Protein AF-J9F8S6-F1 (afdb_monomer_lite)

Structure (mmCIF, N/CA/C/O backbone):
data_AF-J9F8S6-F1
#
_entry.id   AF-J9F8S6-F1
#
loop_
_atom_site.group_PDB
_atom_site.id
_atom_site.type_symbol
_atom_site.label_atom_id
_atom_site.label_alt_id
_atom_site.label_comp_id
_atom_site.label_asym_id
_atom_site.label_entity_id
_atom_site.label_seq_id
_atom_site.pdbx_PDB_ins_code
_atom_site.Cartn_x
_atom_site.Cartn_y
_atom_site.Cartn_z
_atom_site.occupancy
_atom_site.B_iso_or_equiv
_atom_site.auth_seq_id
_atom_site.auth_comp_id
_atom_site.auth_asym_id
_atom_site.auth_atom_id
_atom_site.pdbx_PDB_model_num
ATOM 1 N N . ILE A 1 1 ? -21.406 53.174 32.590 1.00 37.62 1 ILE A N 1
ATOM 2 C CA . ILE A 1 1 ? -22.124 52.766 33.814 1.00 37.62 1 ILE A CA 1
ATOM 3 C C . ILE A 1 1 ? -22.830 51.485 33.437 1.00 37.62 1 ILE A C 1
ATOM 5 O O . ILE A 1 1 ? -23.477 51.483 32.396 1.00 37.62 1 ILE A O 1
ATOM 9 N N . ASP A 1 2 ? -22.563 50.457 34.234 1.00 28.50 2 ASP A N 1
ATOM 10 C CA . ASP A 1 2 ? -22.935 49.042 34.112 1.00 28.50 2 ASP A CA 1
ATOM 11 C C . ASP A 1 2 ? -21.966 48.173 33.289 1.00 28.50 2 ASP A C 1
ATOM 13 O O . ASP A 1 2 ? -22.187 47.839 32.127 1.00 28.50 2 ASP A O 1
ATOM 17 N N . GLU A 1 3 ? -20.855 47.840 33.959 1.00 28.31 3 GLU A N 1
ATOM 18 C CA . GLU A 1 3 ? -20.132 46.570 33.839 1.00 28.31 3 GLU A CA 1
ATOM 19 C C . GLU A 1 3 ? -20.807 45.555 34.773 1.00 28.31 3 GLU A C 1
ATOM 21 O O . GLU A 1 3 ? -20.915 45.836 35.965 1.00 28.31 3 GLU A O 1
ATOM 26 N N . ASP A 1 4 ? -21.218 44.392 34.265 1.00 29.02 4 ASP A N 1
ATOM 27 C CA . ASP A 1 4 ? -21.188 43.148 35.044 1.00 29.02 4 ASP A CA 1
ATOM 28 C C . ASP A 1 4 ? -21.343 41.918 34.133 1.00 29.02 4 ASP A C 1
ATOM 30 O O . ASP A 1 4 ? -22.120 41.951 33.176 1.00 29.02 4 ASP A O 1
ATOM 34 N N . SER A 1 5 ? -20.663 40.823 34.496 1.00 28.69 5 SER A N 1
ATOM 35 C CA . SER A 1 5 ? -20.738 39.439 33.961 1.00 28.69 5 SER A CA 1
ATOM 36 C C . SER A 1 5 ? -19.496 38.911 33.225 1.00 28.69 5 SER A C 1
ATOM 38 O O . SER A 1 5 ? -19.524 38.617 32.031 1.00 28.69 5 SER A O 1
ATOM 40 N N . THR A 1 6 ? -18.433 38.647 33.988 1.00 30.97 6 THR A N 1
ATOM 41 C CA . THR A 1 6 ? -17.438 37.602 33.683 1.00 30.97 6 THR A CA 1
ATOM 42 C C . THR A 1 6 ? -17.112 36.832 34.961 1.00 30.97 6 THR A C 1
ATOM 44 O O . THR A 1 6 ? -16.291 37.284 35.753 1.00 30.97 6 THR A O 1
ATOM 47 N N . ALA A 1 7 ? -17.756 35.682 35.173 1.00 27.70 7 ALA A N 1
ATOM 48 C CA . ALA A 1 7 ? -17.343 34.681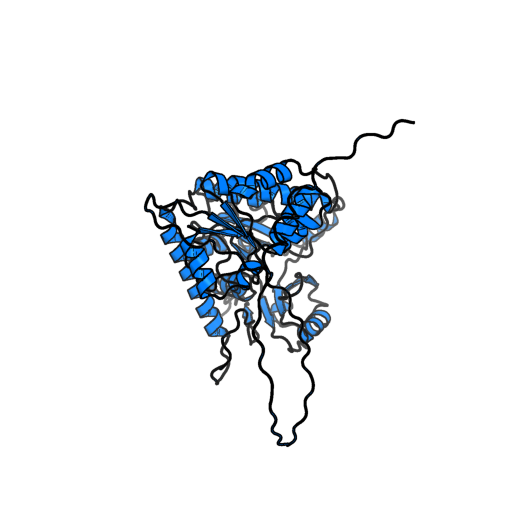 36.159 1.00 27.70 7 ALA A CA 1
ATOM 49 C C . ALA A 1 7 ? -18.028 33.334 35.874 1.00 27.70 7 ALA A C 1
ATOM 51 O O . ALA A 1 7 ? -19.234 33.212 36.066 1.00 27.70 7 ALA A O 1
ATOM 52 N N . ALA A 1 8 ? -17.258 32.353 35.399 1.00 27.62 8 ALA A N 1
ATOM 53 C CA . ALA A 1 8 ? -17.361 30.923 35.716 1.00 27.62 8 ALA A CA 1
ATOM 54 C C . ALA A 1 8 ? -16.369 30.152 34.827 1.00 27.62 8 ALA A C 1
ATOM 56 O O . ALA A 1 8 ? -16.218 30.480 33.653 1.00 27.62 8 ALA A O 1
ATOM 57 N N . ILE A 1 9 ? -15.780 29.086 35.376 1.00 30.66 9 ILE A N 1
ATOM 58 C CA . ILE A 1 9 ? -14.801 28.155 34.778 1.00 30.66 9 ILE A CA 1
ATOM 59 C C . ILE A 1 9 ? -13.327 28.546 35.026 1.00 30.66 9 ILE A C 1
ATOM 61 O O . ILE A 1 9 ? -12.519 28.674 34.110 1.00 30.66 9 ILE A O 1
ATOM 65 N N . THR A 1 10 ? -12.969 28.682 36.308 1.00 32.03 10 THR A N 1
ATOM 66 C CA . THR A 1 10 ? -11.581 28.557 36.799 1.00 32.03 10 THR A CA 1
ATOM 67 C C . THR A 1 10 ? -11.569 28.026 38.240 1.00 32.03 10 THR A C 1
ATOM 69 O O . THR A 1 10 ? -10.994 28.621 39.141 1.00 32.03 10 THR A O 1
ATOM 72 N N . GLU A 1 11 ? -12.226 26.896 38.481 1.00 30.34 11 GLU A N 1
ATOM 73 C CA . GLU A 1 11 ? -12.053 26.089 39.696 1.00 30.34 11 GLU A CA 1
ATOM 74 C C . GLU A 1 11 ? -11.793 24.663 39.216 1.00 30.34 11 GLU A C 1
ATOM 76 O O . GLU A 1 11 ? -12.668 24.096 38.579 1.00 30.34 11 GLU A O 1
ATOM 81 N N . ASP A 1 12 ? -10.543 24.202 39.372 1.00 29.56 12 ASP A N 1
ATOM 82 C CA . ASP A 1 12 ? -10.094 22.786 39.397 1.00 29.56 12 ASP A CA 1
ATOM 83 C C . ASP A 1 12 ? -8.562 22.633 39.205 1.00 29.56 12 ASP A C 1
ATOM 85 O O . ASP A 1 12 ? -8.045 21.522 39.107 1.00 29.56 12 ASP A O 1
ATOM 89 N N . LEU A 1 13 ? -7.777 23.723 39.208 1.00 33.34 13 LEU A N 1
ATOM 90 C CA . LEU A 1 13 ? -6.303 23.664 39.090 1.00 33.34 13 LEU A CA 1
ATOM 91 C C . LEU A 1 13 ? -5.517 24.046 40.361 1.00 33.34 13 LEU A C 1
ATOM 93 O O . LEU A 1 13 ? -4.304 24.234 40.288 1.00 33.34 13 LEU A O 1
ATOM 97 N N . SER A 1 14 ? -6.151 24.134 41.535 1.00 30.91 14 SER A N 1
ATOM 98 C CA . SER A 1 14 ? -5.468 24.528 42.785 1.00 30.91 14 SER A CA 1
ATOM 99 C C . SER A 1 14 ? -5.178 23.398 43.781 1.00 30.91 14 SER A C 1
ATOM 101 O O . SER A 1 14 ? -4.380 23.609 44.692 1.00 30.91 14 SER A O 1
ATOM 103 N N . ASP A 1 15 ? -5.721 22.192 43.596 1.00 29.08 15 ASP A N 1
ATOM 104 C CA . ASP A 1 15 ? -5.675 21.142 44.635 1.00 29.08 15 ASP A CA 1
ATOM 105 C C . ASP A 1 15 ? -4.478 20.173 44.563 1.00 29.08 15 ASP A C 1
ATOM 107 O O . ASP A 1 15 ? -4.434 19.181 45.287 1.00 29.08 15 ASP A O 1
ATOM 111 N N . PHE A 1 16 ? -3.447 20.471 43.765 1.00 30.66 16 PHE A N 1
ATOM 112 C CA . PHE A 1 16 ? -2.218 19.655 43.712 1.00 30.66 16 PHE A CA 1
ATOM 113 C C . PHE A 1 16 ? -0.967 20.304 44.332 1.00 30.66 16 PHE A C 1
ATOM 115 O O . PHE A 1 16 ? 0.078 19.658 44.399 1.00 30.66 16 PHE A O 1
ATOM 122 N N . SER A 1 17 ? -1.050 21.540 44.840 1.00 29.20 17 SER A N 1
ATOM 123 C CA . SER A 1 17 ? 0.124 22.282 45.353 1.00 29.20 17 SER A CA 1
ATOM 124 C C . SER A 1 17 ? 0.341 22.223 46.872 1.00 29.20 17 SER A C 1
ATOM 126 O O . SER A 1 17 ? 1.221 22.903 47.397 1.00 29.20 17 SER A O 1
ATOM 128 N N . THR A 1 18 ? -0.396 21.394 47.607 1.00 29.25 18 THR A N 1
ATOM 129 C CA . THR A 1 18 ? -0.312 21.312 49.079 1.00 29.25 18 THR A CA 1
ATOM 130 C C . THR A 1 18 ? -0.112 19.881 49.563 1.00 29.25 18 THR A C 1
ATOM 132 O O . THR A 1 18 ? -0.896 19.353 50.343 1.00 29.25 18 THR A O 1
ATOM 135 N N . ALA A 1 19 ? 0.971 19.231 49.133 1.00 28.45 19 ALA A N 1
ATOM 136 C CA . ALA A 1 19 ? 1.341 17.934 49.701 1.00 28.45 19 ALA A CA 1
ATOM 137 C C . ALA A 1 19 ? 2.849 17.653 49.737 1.00 28.45 19 ALA A C 1
ATOM 139 O O . ALA A 1 19 ? 3.233 16.506 49.578 1.00 28.45 19 ALA A O 1
ATOM 140 N N . LEU A 1 20 ? 3.719 18.643 49.971 1.00 28.42 20 LEU A N 1
ATOM 141 C CA . LEU A 1 20 ? 5.119 18.371 50.337 1.00 28.42 20 LEU A CA 1
ATOM 142 C C . LEU A 1 20 ? 5.663 19.444 51.291 1.00 28.42 20 LEU A C 1
ATOM 144 O O . LEU A 1 20 ? 6.330 20.385 50.870 1.00 28.42 20 LEU A O 1
ATOM 148 N N . VAL A 1 21 ? 5.397 19.284 52.592 1.00 27.16 21 VAL A N 1
ATOM 149 C CA . VAL A 1 21 ? 6.143 19.965 53.664 1.00 27.16 21 VAL A CA 1
ATOM 150 C C . VAL A 1 21 ? 6.493 18.974 54.789 1.00 27.16 21 VAL A C 1
ATOM 152 O O . VAL A 1 21 ? 5.618 18.546 55.536 1.00 27.16 21 VAL A O 1
ATOM 155 N N . SER A 1 22 ? 7.812 18.741 54.912 1.00 25.42 22 SER A N 1
ATOM 156 C CA . SER A 1 22 ? 8.636 18.478 56.121 1.00 25.42 22 SER A CA 1
ATOM 157 C C . SER A 1 22 ? 8.647 17.107 56.835 1.00 25.42 22 SER A C 1
ATOM 159 O O . SER A 1 22 ? 7.682 16.357 56.712 1.00 25.42 22 SER A O 1
ATOM 161 N N . PRO A 1 23 ? 9.665 16.808 57.698 1.00 36.88 23 PRO A N 1
ATOM 162 C CA . PRO A 1 23 ? 10.943 17.519 57.960 1.00 36.88 23 PRO A CA 1
ATOM 163 C C . PRO A 1 23 ? 12.226 16.640 58.057 1.00 36.88 23 PRO A C 1
ATOM 165 O O . PRO A 1 23 ? 12.183 15.494 58.483 1.00 36.88 23 PRO A O 1
ATOM 168 N N . GLY A 1 24 ? 13.382 17.275 57.808 1.00 22.91 24 GLY A N 1
ATOM 169 C CA . GLY A 1 24 ? 14.534 17.345 58.733 1.00 22.91 24 GLY A CA 1
ATOM 170 C C . GLY A 1 24 ? 15.418 16.114 59.006 1.00 22.91 24 GLY A C 1
ATOM 171 O O . GLY A 1 24 ? 14.985 15.143 59.613 1.00 22.91 24 GLY A O 1
ATOM 172 N N . GLY A 1 25 ? 16.717 16.259 58.720 1.00 25.36 25 GLY A N 1
ATOM 173 C CA . GLY A 1 25 ? 17.793 15.436 59.285 1.00 25.36 25 GLY A CA 1
ATOM 174 C C . GLY A 1 25 ? 19.158 15.816 58.709 1.00 25.36 25 GLY A C 1
ATOM 175 O O . GLY A 1 25 ? 19.472 15.423 57.592 1.00 25.36 25 GLY A O 1
ATOM 176 N N . ALA A 1 26 ? 19.911 16.633 59.446 1.00 27.73 26 ALA A N 1
ATOM 177 C CA . ALA A 1 26 ? 21.283 17.044 59.151 1.00 27.73 26 ALA A CA 1
ATOM 178 C C . ALA A 1 26 ? 22.289 15.928 59.484 1.00 27.73 26 ALA A C 1
ATOM 180 O O . ALA A 1 26 ? 21.991 15.118 60.354 1.00 27.73 26 ALA A O 1
ATOM 181 N N . ASP A 1 27 ? 23.442 15.917 58.809 1.00 28.95 27 ASP A N 1
ATOM 182 C CA . ASP A 1 27 ? 24.774 15.739 59.414 1.00 28.95 27 ASP A CA 1
ATOM 183 C C . ASP A 1 27 ? 25.877 15.986 58.362 1.00 28.95 27 ASP A C 1
ATOM 185 O O . ASP A 1 27 ? 25.710 15.729 57.168 1.00 28.95 27 ASP A O 1
ATOM 189 N N . GLU A 1 28 ? 26.966 16.585 58.842 1.00 30.84 28 GLU A N 1
ATOM 190 C CA . GLU A 1 28 ? 28.057 17.255 58.127 1.00 30.84 28 GLU A CA 1
ATOM 191 C C . GLU A 1 28 ? 29.357 16.406 58.027 1.00 30.84 28 GLU A C 1
ATOM 193 O O . GLU A 1 28 ? 29.540 15.481 58.815 1.00 30.84 28 GLU A O 1
ATOM 198 N N . TYR A 1 29 ? 30.282 16.845 57.143 1.00 31.23 29 TYR A N 1
ATOM 199 C CA . TYR A 1 29 ? 31.745 16.563 57.045 1.00 31.23 29 TYR A CA 1
ATOM 200 C C . TYR A 1 29 ? 32.161 15.090 56.741 1.00 31.23 29 TYR A C 1
ATOM 202 O O . TYR A 1 29 ? 31.490 14.150 57.136 1.00 31.23 29 TYR A O 1
ATOM 210 N N . ASP A 1 30 ? 33.227 14.746 56.002 1.00 30.11 30 ASP A N 1
ATOM 211 C CA . ASP A 1 30 ? 34.541 15.384 55.839 1.00 30.11 30 ASP A CA 1
ATOM 212 C C . ASP A 1 30 ? 35.327 14.851 54.598 1.00 30.11 30 ASP A C 1
ATOM 214 O O . ASP A 1 30 ? 34.926 13.889 53.941 1.00 30.11 30 ASP A O 1
ATOM 218 N N . GLU A 1 31 ? 36.455 15.505 54.308 1.00 29.59 31 GLU A N 1
ATOM 219 C CA . GLU A 1 31 ? 37.389 15.444 53.164 1.00 29.59 31 GLU A CA 1
ATOM 220 C C . GLU A 1 31 ? 38.081 14.090 52.839 1.00 29.59 31 GLU A C 1
ATOM 222 O O . GLU A 1 31 ? 38.409 13.307 53.730 1.00 29.59 31 GLU A O 1
ATOM 227 N N . ASN A 1 32 ? 38.447 13.870 51.558 1.00 28.75 32 ASN A N 1
ATOM 228 C CA . ASN A 1 32 ? 39.853 13.611 51.180 1.00 28.75 32 ASN A CA 1
ATOM 229 C C . ASN A 1 32 ? 40.129 13.609 49.661 1.00 28.75 32 ASN A C 1
ATOM 231 O O . ASN A 1 32 ? 39.405 13.017 48.860 1.00 28.75 32 ASN A O 1
ATOM 235 N N . GLU A 1 33 ? 41.242 14.253 49.305 1.00 26.45 33 GLU A N 1
ATOM 236 C CA . GLU A 1 33 ? 41.850 14.381 47.978 1.00 26.45 33 GLU A CA 1
ATOM 237 C C . GLU A 1 33 ? 42.429 13.058 47.437 1.00 26.45 33 GLU A C 1
ATOM 239 O O . GLU A 1 33 ? 43.009 12.259 48.171 1.00 26.45 33 GLU A O 1
ATOM 244 N N . SER A 1 34 ? 42.415 12.873 46.113 1.00 27.53 34 SER A N 1
ATOM 245 C CA . SER A 1 34 ? 43.666 12.763 45.337 1.00 27.53 34 SER A CA 1
ATOM 246 C C . SER A 1 34 ? 43.417 12.718 43.823 1.00 27.53 34 SER A C 1
ATOM 248 O O . SER A 1 34 ? 42.682 11.906 43.273 1.00 27.53 34 SER A O 1
ATOM 250 N N . THR A 1 35 ? 44.078 13.678 43.195 1.00 23.80 35 THR A N 1
ATOM 251 C CA . THR A 1 35 ? 44.453 13.910 41.799 1.00 23.80 35 THR A CA 1
ATOM 252 C C . THR A 1 35 ? 44.771 12.681 40.926 1.00 23.80 35 THR A C 1
ATOM 254 O O . THR A 1 35 ? 45.547 11.817 41.320 1.00 23.80 35 THR A O 1
ATOM 257 N N . ALA A 1 36 ? 44.290 12.679 39.671 1.00 27.02 36 ALA A N 1
ATOM 258 C CA . ALA A 1 36 ? 45.127 12.878 38.468 1.00 27.02 36 ALA A CA 1
ATOM 259 C C . ALA A 1 36 ? 44.344 12.676 37.145 1.00 27.02 36 ALA A C 1
ATOM 261 O O . ALA A 1 36 ? 43.866 11.586 36.852 1.00 27.02 36 ALA A O 1
ATOM 262 N N . ASP A 1 37 ? 44.280 13.766 36.374 1.00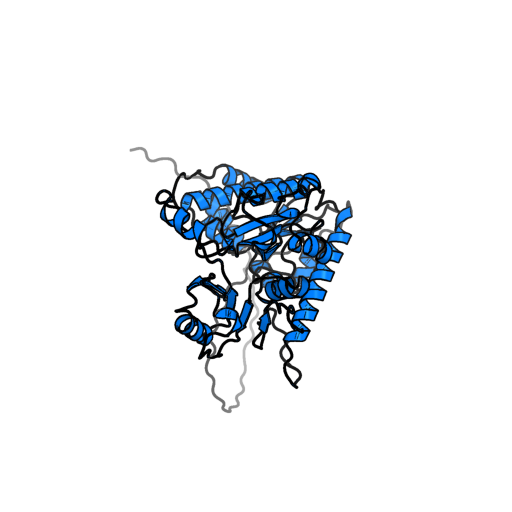 25.33 37 ASP A N 1
ATOM 263 C CA . ASP A 1 37 ? 44.303 13.921 34.909 1.00 25.33 37 ASP A CA 1
ATOM 264 C C . ASP A 1 37 ? 43.488 13.024 33.958 1.00 25.33 37 ASP A C 1
ATOM 266 O O . ASP A 1 37 ? 43.722 11.827 33.813 1.00 25.33 37 ASP A O 1
ATOM 270 N N . GLY A 1 38 ? 42.662 13.687 33.131 1.00 26.47 38 GLY A N 1
ATOM 271 C CA . GLY A 1 38 ? 42.203 13.124 31.856 1.00 26.47 38 GLY A CA 1
ATOM 272 C C . GLY A 1 38 ? 40.949 13.738 31.224 1.00 26.47 38 GLY A C 1
ATOM 273 O O . GLY A 1 38 ? 40.002 13.010 30.973 1.00 26.47 38 GLY A O 1
ATOM 274 N N . LEU A 1 39 ? 40.947 15.053 30.968 1.00 27.17 39 LEU A N 1
ATOM 275 C CA . LEU A 1 39 ? 40.179 15.774 29.927 1.00 27.17 39 LEU A CA 1
ATOM 276 C C . LEU A 1 39 ? 38.739 15.300 29.588 1.00 27.17 39 LEU A C 1
ATOM 278 O O . LEU A 1 39 ? 38.516 14.460 28.718 1.00 27.17 39 LEU A O 1
ATOM 282 N N . ALA A 1 40 ? 37.762 16.003 30.174 1.00 23.52 40 ALA A N 1
ATOM 283 C CA . ALA A 1 40 ? 36.438 16.263 29.593 1.00 23.52 40 ALA A CA 1
ATOM 284 C C . ALA A 1 40 ? 36.572 17.137 28.321 1.00 23.52 40 ALA A C 1
ATOM 286 O O . ALA A 1 40 ? 37.545 17.878 28.181 1.00 23.52 40 ALA A O 1
ATOM 287 N N . MET A 1 41 ? 35.670 17.078 27.337 1.00 27.98 41 MET A N 1
ATOM 288 C CA . MET A 1 41 ? 34.405 17.841 27.219 1.00 27.98 41 MET A CA 1
ATOM 289 C C . MET A 1 41 ? 33.807 17.471 25.836 1.00 27.98 41 MET A C 1
ATOM 291 O O . MET A 1 41 ? 34.581 17.224 24.916 1.00 27.98 41 MET A O 1
ATOM 295 N N . ASN A 1 42 ? 32.516 17.454 25.504 1.00 26.06 42 ASN A N 1
ATOM 296 C CA . ASN A 1 42 ? 31.226 17.611 26.177 1.00 26.06 42 ASN A CA 1
ATOM 297 C C . ASN A 1 42 ? 30.183 17.002 25.220 1.00 26.06 42 ASN A C 1
ATOM 299 O O . ASN A 1 42 ? 30.261 17.227 24.011 1.00 26.06 42 ASN A O 1
ATOM 303 N N . HIS A 1 43 ? 29.200 16.276 25.749 1.00 24.03 43 HIS A N 1
ATOM 304 C CA . HIS A 1 43 ? 28.021 15.829 25.007 1.00 24.03 43 HIS A CA 1
ATOM 305 C C . HIS A 1 43 ? 26.793 16.397 25.727 1.00 24.03 43 HIS A C 1
ATOM 307 O O . HIS A 1 43 ? 26.317 15.812 26.697 1.00 24.03 43 HIS A O 1
ATOM 313 N N . ASP A 1 44 ? 26.298 17.551 25.277 1.00 24.72 44 ASP A N 1
ATOM 314 C CA . ASP A 1 44 ? 25.060 18.138 25.797 1.00 24.72 44 ASP A CA 1
ATOM 315 C C . ASP A 1 44 ? 23.843 17.521 25.096 1.00 24.72 44 ASP A C 1
ATOM 317 O O . ASP A 1 44 ? 23.525 17.792 23.941 1.00 24.72 44 ASP A O 1
ATOM 321 N N . VAL A 1 45 ? 23.247 16.562 25.801 1.00 24.66 45 VAL A N 1
ATOM 322 C CA . VAL A 1 45 ? 21.871 16.595 26.324 1.00 24.66 45 VAL A CA 1
ATOM 323 C C . VAL A 1 45 ? 20.852 17.471 25.563 1.00 24.66 45 VAL A C 1
ATOM 325 O O . VAL A 1 45 ? 20.783 18.682 25.744 1.00 24.66 45 VAL A O 1
ATOM 328 N N . LEU A 1 46 ? 19.926 16.816 24.852 1.00 25.69 46 LEU A N 1
ATOM 329 C CA . LEU A 1 46 ? 18.544 17.284 24.676 1.00 25.69 46 LEU A CA 1
ATOM 330 C C . LEU A 1 46 ? 17.611 16.173 25.173 1.00 25.69 46 LEU A C 1
ATOM 332 O O . LEU A 1 46 ? 17.340 15.197 24.476 1.00 25.69 46 LEU A O 1
ATOM 336 N N . VAL A 1 47 ? 17.171 16.309 26.423 1.00 24.80 47 VAL A N 1
ATOM 337 C CA . VAL A 1 47 ? 16.144 15.470 27.049 1.00 24.80 47 VAL A CA 1
ATOM 338 C C . VAL A 1 47 ? 14.788 16.000 26.595 1.00 24.80 47 VAL A C 1
ATOM 340 O O . VAL A 1 47 ? 14.365 17.072 27.020 1.00 24.80 47 VAL A O 1
ATOM 343 N N . ALA A 1 48 ? 14.119 15.263 25.710 1.00 26.95 48 ALA A N 1
ATOM 344 C CA . ALA A 1 48 ? 12.703 15.459 25.439 1.00 26.95 48 ALA A CA 1
ATOM 345 C C . ALA A 1 48 ? 11.891 14.764 26.540 1.00 26.95 48 ALA A C 1
ATOM 347 O O . ALA A 1 48 ? 12.111 13.593 26.852 1.00 26.95 48 ALA A O 1
ATOM 348 N N . SER A 1 49 ? 10.986 15.522 27.150 1.00 25.89 49 SER A N 1
ATOM 349 C CA . SER A 1 49 ? 10.084 15.091 28.212 1.00 25.89 49 SER A CA 1
ATOM 350 C C . SER A 1 49 ? 9.221 13.908 27.771 1.00 25.89 49 SER A C 1
ATOM 352 O O . SER A 1 49 ? 8.461 13.999 26.812 1.00 25.89 49 SER A O 1
ATOM 354 N N . PHE A 1 50 ? 9.327 12.802 28.503 1.00 26.56 50 PHE A N 1
ATOM 355 C CA . PHE A 1 50 ? 8.497 11.615 28.338 1.00 26.56 50 PHE A CA 1
ATOM 356 C C . PHE A 1 50 ? 7.149 11.821 29.037 1.00 26.56 50 PHE A C 1
ATOM 358 O O . PHE A 1 50 ? 7.086 11.839 30.266 1.00 26.56 50 PHE A O 1
ATOM 365 N N . THR A 1 51 ? 6.058 11.923 28.281 1.00 28.45 51 THR A N 1
ATOM 366 C CA . THR A 1 51 ? 4.714 11.621 28.789 1.00 28.45 51 THR A CA 1
ATOM 367 C C . THR A 1 51 ? 4.467 10.131 28.589 1.00 28.45 51 THR A C 1
ATOM 369 O O . THR A 1 51 ? 4.232 9.635 27.489 1.00 28.45 51 THR A O 1
ATOM 372 N N . SER A 1 52 ? 4.612 9.379 29.675 1.00 28.84 52 SER A N 1
ATOM 373 C CA . SER A 1 52 ? 4.325 7.953 29.714 1.00 28.84 52 SER A CA 1
ATOM 374 C C . SER A 1 52 ? 2.832 7.702 29.482 1.00 28.84 52 SER A C 1
ATOM 376 O O . SER A 1 52 ? 1.976 8.308 30.122 1.00 28.84 52 SER A O 1
ATOM 378 N N . LEU A 1 53 ? 2.518 6.761 28.586 1.00 29.16 53 LEU A N 1
ATOM 379 C CA . LEU A 1 53 ? 1.214 6.099 28.535 1.00 29.16 53 LEU A CA 1
ATOM 380 C C . LEU A 1 53 ? 0.977 5.448 29.905 1.00 29.16 53 LEU A C 1
ATOM 382 O O . LEU A 1 53 ? 1.564 4.409 30.220 1.00 29.16 53 LEU A O 1
ATOM 386 N N . SER A 1 54 ? 0.168 6.081 30.750 1.00 29.25 54 SER A N 1
ATOM 387 C CA . SER A 1 54 ? -0.172 5.567 32.071 1.00 29.25 54 SER A CA 1
ATOM 388 C C . SER A 1 54 ? -1.035 4.311 31.927 1.00 29.25 54 SER A C 1
ATOM 390 O O . SER A 1 54 ? -2.232 4.347 31.657 1.00 29.25 54 SER A O 1
ATOM 392 N N . LEU A 1 55 ? -0.391 3.159 32.112 1.00 31.81 55 LEU A N 1
ATOM 393 C CA . LEU A 1 55 ? -1.049 1.888 32.388 1.00 31.81 55 LEU A CA 1
ATOM 394 C C . LEU A 1 55 ? -1.718 1.982 33.763 1.00 31.81 55 LEU A C 1
ATOM 396 O O . LEU A 1 55 ? -1.034 1.987 34.785 1.00 31.81 55 LEU A O 1
ATOM 400 N N . THR A 1 56 ? -3.047 2.017 33.809 1.00 29.86 56 THR A N 1
ATOM 401 C CA . THR A 1 56 ? -3.785 1.806 35.059 1.00 29.86 56 THR A CA 1
ATOM 402 C C . THR A 1 56 ? -3.569 0.367 35.551 1.00 29.86 56 THR A C 1
ATOM 404 O O . THR A 1 56 ? -3.841 -0.601 34.834 1.00 29.86 56 THR A O 1
ATOM 407 N N . THR A 1 57 ? -3.038 0.225 36.766 1.00 31.73 57 THR A N 1
ATOM 408 C CA . THR A 1 57 ? -2.769 -1.030 37.495 1.00 31.73 57 THR A CA 1
ATOM 409 C C . THR A 1 57 ? -4.068 -1.714 37.986 1.00 31.73 57 THR A C 1
ATOM 411 O O . THR A 1 57 ? -5.119 -1.079 38.034 1.00 31.73 57 THR A O 1
ATOM 414 N N . PRO A 1 58 ? -4.036 -3.028 38.303 1.00 36.47 58 PRO A N 1
ATOM 415 C CA . PRO A 1 58 ? -5.167 -3.939 38.133 1.00 36.47 58 PRO A CA 1
ATOM 416 C C . PRO A 1 58 ? -6.099 -4.027 39.346 1.00 36.47 58 PRO A C 1
ATOM 418 O O . PRO A 1 58 ? -5.658 -4.187 40.482 1.00 36.47 58 PRO A O 1
ATOM 421 N N . THR A 1 59 ? -7.401 -4.068 39.081 1.00 27.92 59 THR A N 1
ATOM 422 C CA . THR A 1 59 ? -8.407 -4.610 40.002 1.00 27.92 59 THR A CA 1
ATOM 423 C C . THR A 1 59 ? -8.554 -6.114 39.728 1.00 27.92 59 THR A C 1
ATOM 425 O O . THR A 1 59 ? -8.744 -6.491 38.570 1.00 27.92 59 THR A O 1
ATOM 428 N N . PRO A 1 60 ? -8.467 -7.008 40.730 1.00 44.88 60 PRO A N 1
ATOM 429 C CA . PRO A 1 60 ? -8.720 -8.426 40.524 1.00 44.88 60 PRO A CA 1
ATOM 430 C C . PRO A 1 60 ? -10.194 -8.707 40.809 1.00 44.88 60 PRO A C 1
ATOM 432 O O . PRO A 1 60 ? -10.587 -8.649 41.965 1.00 44.88 60 PRO A O 1
ATOM 435 N N . CYS A 1 61 ? -11.006 -9.017 39.799 1.00 26.00 61 CYS A N 1
ATOM 436 C CA . CYS A 1 61 ? -12.307 -9.679 39.961 1.00 26.00 61 CYS A CA 1
ATOM 437 C C . CYS A 1 61 ? -12.765 -10.225 38.604 1.00 26.00 61 CYS A C 1
ATOM 439 O O . CYS A 1 61 ? -12.667 -9.537 37.592 1.00 26.00 61 CYS A O 1
ATOM 441 N N . GLY A 1 62 ? -13.209 -11.482 38.585 1.00 36.75 62 GLY A N 1
ATOM 442 C CA . GLY A 1 62 ? -13.635 -12.181 37.376 1.00 36.75 62 GLY A CA 1
ATOM 443 C C . GLY A 1 62 ? -14.928 -11.642 36.761 1.00 36.75 62 GLY A C 1
ATOM 444 O O . GLY A 1 62 ? -15.704 -10.951 37.414 1.00 36.75 62 GLY A O 1
ATOM 445 N N . GLY A 1 63 ? -15.165 -12.026 35.507 1.00 28.39 63 GLY A N 1
ATOM 446 C CA . GLY A 1 63 ? -16.419 -11.776 34.796 1.00 28.39 63 GLY A CA 1
ATOM 447 C C . GLY A 1 63 ? -16.190 -11.424 33.330 1.00 28.39 63 GLY A C 1
ATOM 448 O O . GLY A 1 63 ? -15.690 -10.346 33.048 1.00 28.39 63 GLY A O 1
ATOM 449 N N . ASN A 1 64 ? -16.601 -12.339 32.443 1.00 31.55 64 ASN A N 1
ATOM 450 C CA . ASN A 1 64 ? -16.652 -12.264 30.976 1.00 31.55 64 ASN A CA 1
ATOM 451 C C . ASN A 1 64 ? -15.330 -11.956 30.249 1.00 31.55 64 ASN A C 1
ATOM 453 O O . ASN A 1 64 ? -14.645 -10.981 30.533 1.00 31.55 64 ASN A O 1
ATOM 457 N N . GLU A 1 65 ? -14.984 -12.768 29.245 1.00 41.38 65 GLU A N 1
ATOM 458 C CA . GLU A 1 65 ? -14.014 -12.355 28.227 1.00 41.38 65 GLU A CA 1
ATOM 459 C C . GLU A 1 65 ? -14.529 -11.059 27.592 1.00 41.38 65 GLU A C 1
ATOM 461 O O . GLU A 1 65 ? -15.437 -11.082 26.762 1.00 41.38 65 GLU A O 1
ATOM 466 N N . ALA A 1 66 ? -14.001 -9.916 28.034 1.00 54.97 66 ALA A N 1
ATOM 467 C CA . ALA A 1 66 ? -14.260 -8.639 27.397 1.00 54.97 66 ALA A CA 1
ATOM 468 C C . ALA A 1 66 ? -13.916 -8.792 25.912 1.00 54.97 66 ALA A C 1
ATOM 470 O O . ALA A 1 66 ? -12.804 -9.203 25.563 1.00 54.97 66 ALA A O 1
ATOM 471 N N . THR A 1 67 ? -14.890 -8.532 25.043 1.00 74.00 67 THR A N 1
ATOM 472 C CA . THR A 1 67 ? -14.731 -8.647 23.596 1.00 74.00 67 THR A CA 1
ATOM 473 C C . THR A 1 67 ? -13.601 -7.724 23.160 1.00 74.00 67 THR A C 1
ATOM 475 O O . THR A 1 67 ? -13.741 -6.504 23.191 1.00 74.00 67 THR A O 1
ATOM 478 N N . LYS A 1 68 ? -12.450 -8.304 22.807 1.00 86.94 68 LYS A N 1
ATOM 479 C CA . LYS A 1 68 ? -11.266 -7.554 22.372 1.00 86.94 68 LYS A CA 1
ATOM 480 C C . LYS A 1 68 ? -11.612 -6.640 21.188 1.00 86.94 68 LYS A C 1
ATOM 482 O O . LYS A 1 68 ? -12.327 -7.056 20.278 1.00 86.94 68 LYS A O 1
ATOM 487 N N . ARG A 1 69 ? -11.060 -5.424 21.180 1.00 92.81 69 ARG A N 1
ATOM 488 C CA . ARG A 1 69 ? -11.398 -4.353 20.221 1.00 92.81 69 ARG A CA 1
ATOM 489 C C . ARG A 1 69 ? -10.683 -4.515 18.877 1.00 92.81 69 ARG A C 1
ATOM 491 O O . ARG A 1 69 ? -9.722 -5.280 18.765 1.00 92.81 69 ARG A O 1
ATOM 498 N N . ILE A 1 70 ? -11.102 -3.764 17.863 1.00 94.88 70 ILE A N 1
ATOM 499 C CA . ILE A 1 70 ? -10.343 -3.582 16.616 1.00 94.88 70 ILE A CA 1
ATOM 500 C C . ILE A 1 70 ? -9.419 -2.372 16.783 1.00 94.88 70 ILE A C 1
ATOM 502 O O . ILE A 1 70 ? -9.846 -1.344 17.298 1.00 94.88 70 ILE A O 1
ATOM 506 N N . ALA A 1 71 ? -8.175 -2.465 16.311 1.00 95.44 71 ALA A N 1
ATOM 507 C CA . ALA A 1 71 ? -7.309 -1.294 16.164 1.00 95.44 71 ALA A CA 1
ATOM 508 C C . ALA A 1 71 ? -7.160 -0.909 14.691 1.00 95.44 71 ALA A C 1
ATOM 510 O O . ALA A 1 71 ? -6.771 -1.742 13.869 1.00 95.44 71 ALA A O 1
ATOM 511 N N . PHE A 1 72 ? -7.421 0.358 14.375 1.00 96.81 72 PHE A N 1
ATOM 512 C CA . PHE A 1 72 ? -7.127 0.944 13.074 1.00 96.81 72 PHE A CA 1
ATOM 513 C C . PHE A 1 72 ? -5.804 1.710 13.122 1.00 96.81 72 PHE A C 1
ATOM 515 O O . PHE A 1 72 ? -5.681 2.722 13.813 1.00 96.81 72 PHE A O 1
ATOM 522 N N . LEU A 1 73 ? -4.808 1.207 12.396 1.00 96.31 73 LEU A N 1
ATOM 523 C CA . LEU A 1 73 ? -3.479 1.786 12.291 1.00 96.31 73 LEU A CA 1
ATOM 524 C C . LEU A 1 73 ? -3.435 2.839 11.189 1.00 96.31 73 LEU A C 1
ATOM 526 O O . LEU A 1 73 ? -3.761 2.557 10.033 1.00 96.31 73 LEU A O 1
ATOM 530 N N . PHE A 1 74 ? -2.955 4.024 11.540 1.00 96.06 74 PHE A N 1
ATOM 531 C CA . PHE A 1 74 ? -2.702 5.110 10.603 1.00 96.06 74 PHE A CA 1
ATOM 532 C C . PHE A 1 74 ? -1.293 5.680 10.784 1.00 96.06 74 PHE A C 1
ATOM 534 O O . PHE A 1 74 ? -0.628 5.407 11.784 1.00 96.06 74 PHE A O 1
ATOM 541 N N . ASP A 1 75 ? -0.839 6.466 9.812 1.00 94.31 75 ASP A N 1
ATOM 542 C CA . ASP A 1 75 ? 0.442 7.164 9.858 1.00 94.31 75 ASP A CA 1
ATOM 543 C C . ASP A 1 75 ? 0.277 8.688 9.962 1.00 94.31 75 ASP A C 1
ATOM 545 O O . ASP A 1 75 ? -0.815 9.257 9.879 1.00 94.31 75 ASP A O 1
ATOM 549 N N . SER A 1 76 ? 1.399 9.373 10.136 1.00 92.00 76 SER A N 1
ATOM 550 C CA . SER A 1 76 ? 1.470 10.828 10.257 1.00 92.00 76 SER A CA 1
ATOM 551 C C . SER A 1 76 ? 0.866 11.606 9.083 1.00 92.00 76 SER A C 1
ATOM 553 O O . SER A 1 76 ? 0.487 12.768 9.275 1.00 92.00 76 SER A O 1
ATOM 555 N N . SER A 1 77 ? 0.706 10.999 7.900 1.00 90.69 77 SER A N 1
ATOM 556 C CA . SER A 1 77 ? 0.072 11.669 6.761 1.00 90.69 77 SER A CA 1
ATOM 557 C C . SER A 1 77 ? -1.396 11.992 7.042 1.00 90.69 77 SER A C 1
ATOM 559 O O . SER A 1 77 ? -1.853 13.081 6.690 1.00 90.69 77 SER A O 1
ATOM 561 N N . LEU A 1 78 ? -2.107 11.119 7.769 1.00 92.25 78 LEU A N 1
ATOM 562 C CA . LEU A 1 78 ? -3.490 11.366 8.173 1.00 92.25 78 LEU A CA 1
ATOM 563 C C . LEU A 1 78 ? -3.580 12.582 9.102 1.00 92.25 78 LEU A C 1
ATOM 565 O O . LEU A 1 78 ? -4.389 13.481 8.877 1.00 92.25 78 LEU A O 1
ATOM 569 N N . THR A 1 79 ? -2.721 12.645 10.123 1.00 91.81 79 THR A N 1
ATOM 570 C CA . THR A 1 79 ? -2.707 13.772 11.070 1.00 91.81 79 THR A CA 1
ATOM 571 C C . THR A 1 79 ? -2.306 15.084 10.405 1.00 91.81 79 THR A C 1
ATOM 573 O O . THR A 1 79 ? -2.902 16.118 10.694 1.00 91.81 79 THR A O 1
ATOM 576 N N . ALA A 1 80 ? -1.341 15.052 9.479 1.00 89.56 80 ALA A N 1
ATOM 577 C CA . ALA A 1 80 ? -0.915 16.237 8.742 1.00 89.56 80 ALA A CA 1
ATOM 578 C C . ALA A 1 80 ? -2.075 16.817 7.924 1.00 89.56 80 ALA A C 1
ATOM 580 O O . ALA A 1 80 ? -2.352 18.014 7.989 1.00 89.56 80 ALA A O 1
ATOM 581 N N . PHE A 1 81 ? -2.809 15.956 7.223 1.00 87.19 81 PHE A N 1
ATOM 582 C CA . PHE A 1 81 ? -3.978 16.356 6.454 1.00 87.19 81 PHE A CA 1
ATOM 583 C C . PHE A 1 81 ? -5.065 16.997 7.347 1.00 87.19 81 PHE A C 1
ATOM 585 O O . PHE A 1 81 ? -5.555 18.085 7.024 1.00 87.19 81 PHE A O 1
ATOM 592 N N . LEU A 1 82 ? -5.405 16.377 8.484 1.00 89.19 82 LEU A N 1
ATOM 593 C CA . LEU A 1 82 ? -6.423 16.906 9.403 1.00 89.19 82 LEU A CA 1
ATOM 594 C C . LEU A 1 82 ? -6.034 18.277 9.991 1.00 89.19 82 LEU A C 1
ATOM 596 O O . LEU A 1 82 ? -6.906 19.101 10.264 1.00 89.19 82 LEU A O 1
ATOM 600 N N . MET A 1 83 ? -4.733 18.544 10.149 1.00 85.19 83 MET A N 1
ATOM 601 C CA . MET A 1 83 ? -4.202 19.807 10.679 1.00 85.19 83 MET A CA 1
ATOM 602 C C . MET A 1 83 ? -4.116 20.932 9.638 1.00 85.19 83 MET A C 1
ATOM 604 O O . MET A 1 83 ? -4.310 22.104 9.976 1.00 85.19 83 MET A O 1
ATOM 608 N N . MET A 1 84 ? -3.800 20.595 8.383 1.00 77.81 84 MET A N 1
ATOM 609 C CA . MET A 1 84 ? -3.550 21.571 7.312 1.00 77.81 84 MET A CA 1
ATOM 610 C C . MET A 1 84 ? -4.833 22.081 6.652 1.00 77.81 84 MET A C 1
ATOM 612 O O . MET A 1 84 ? -4.874 23.220 6.182 1.00 77.81 84 MET A O 1
ATOM 616 N N . GLY A 1 85 ? -5.897 21.278 6.634 1.00 64.75 85 GLY A N 1
ATOM 617 C CA . GLY A 1 85 ? -7.183 21.722 6.120 1.00 64.75 85 GLY A CA 1
ATOM 618 C C . GLY A 1 85 ? -7.846 22.721 7.073 1.00 64.75 85 GLY A C 1
ATOM 619 O O . GLY A 1 85 ? -7.953 22.488 8.276 1.00 64.75 85 GLY A O 1
ATOM 620 N N . ASN A 1 86 ? -8.364 23.836 6.553 1.00 72.94 86 ASN A N 1
ATOM 621 C CA . ASN A 1 86 ? -9.265 24.713 7.310 1.00 72.94 86 ASN A CA 1
ATOM 622 C C . ASN A 1 86 ? -10.667 24.073 7.450 1.00 72.94 86 ASN A C 1
ATOM 624 O O . ASN A 1 86 ? -11.675 24.677 7.090 1.00 72.94 86 ASN A O 1
ATOM 628 N N . LEU A 1 87 ? -10.708 22.811 7.891 1.00 78.00 87 LEU A N 1
ATOM 629 C CA . LEU A 1 87 ? -11.900 21.963 7.950 1.00 78.00 87 LEU A CA 1
ATOM 630 C C . LEU A 1 87 ? -12.780 22.348 9.143 1.00 78.00 87 LEU A C 1
ATOM 632 O O . LEU A 1 87 ? -13.965 22.622 8.975 1.00 78.00 87 LEU A O 1
ATOM 636 N N . SER A 1 88 ? -12.176 22.407 10.333 1.00 78.81 88 SER A N 1
ATOM 637 C CA . SER A 1 88 ? -12.774 22.882 11.584 1.00 78.81 88 SER A CA 1
ATOM 638 C C . SER A 1 88 ? -11.670 23.184 12.605 1.00 78.81 88 SER A C 1
ATOM 640 O O . SER A 1 88 ? -10.583 22.613 12.534 1.00 78.81 88 SER A O 1
ATOM 642 N N . VAL A 1 89 ? -11.937 24.078 13.561 1.00 78.62 89 VAL A N 1
ATOM 643 C CA . VAL A 1 89 ? -11.037 24.335 14.702 1.00 78.62 89 VAL A CA 1
ATOM 644 C C . VAL A 1 89 ? -11.076 23.174 15.697 1.00 78.62 89 VAL A C 1
ATOM 646 O O . VAL A 1 89 ? -10.038 22.799 16.227 1.00 78.62 89 VAL A O 1
ATOM 649 N N . SER A 1 90 ? -12.248 22.576 15.912 1.00 79.62 90 SER A N 1
ATOM 650 C CA . SER A 1 90 ? -12.431 21.469 16.855 1.00 79.62 90 SER A CA 1
ATOM 651 C C . SER A 1 90 ? -11.686 20.206 16.396 1.00 79.62 90 SER A C 1
ATOM 653 O O . SER A 1 90 ? -10.919 19.622 17.160 1.00 79.62 90 SER A O 1
ATOM 655 N N . LEU A 1 91 ? -11.740 19.923 15.088 1.00 86.62 91 LEU A N 1
ATOM 656 C CA . LEU A 1 91 ? -11.056 18.782 14.471 1.00 86.62 91 LEU A CA 1
ATOM 657 C C . LEU A 1 91 ? -9.532 18.858 14.624 1.00 86.62 91 LEU A C 1
ATOM 659 O O . LEU A 1 91 ? -8.864 17.829 14.735 1.00 86.62 91 LEU A O 1
ATOM 663 N N . LYS A 1 92 ? -8.971 20.074 14.680 1.00 88.38 92 LYS A N 1
ATOM 664 C CA . LYS A 1 92 ? -7.539 20.272 14.939 1.00 88.38 92 LYS A CA 1
ATOM 665 C C . LYS A 1 92 ? -7.146 19.794 16.330 1.00 88.38 92 LYS A C 1
ATOM 667 O O . LYS A 1 92 ? -6.070 19.229 16.465 1.00 88.38 92 LYS A O 1
ATOM 672 N N . ASN A 1 93 ? -8.002 19.951 17.339 1.00 89.94 93 ASN A N 1
ATOM 673 C CA . ASN A 1 93 ? -7.702 19.459 18.684 1.00 89.94 93 ASN A CA 1
ATOM 674 C C . ASN A 1 93 ? -7.578 17.931 18.679 1.00 89.94 93 ASN A C 1
ATOM 676 O O . ASN A 1 93 ? -6.580 17.400 19.159 1.00 89.94 93 ASN A O 1
ATOM 680 N N . HIS A 1 94 ? -8.522 17.231 18.042 1.00 91.81 94 HIS A N 1
ATOM 681 C CA . HIS A 1 94 ? -8.437 15.779 17.874 1.00 91.81 94 HIS A CA 1
ATOM 682 C C . HIS A 1 94 ? -7.223 15.353 17.042 1.00 91.81 94 HIS A C 1
ATOM 684 O O . HIS A 1 94 ? -6.575 14.361 17.367 1.00 91.81 94 HIS A O 1
ATOM 690 N N . ALA A 1 95 ? -6.872 16.103 15.996 1.00 92.25 95 ALA A N 1
ATOM 691 C CA . ALA A 1 95 ? -5.687 15.825 15.189 1.00 92.25 95 ALA A CA 1
ATOM 692 C C . ALA A 1 95 ? -4.380 16.002 15.983 1.00 92.25 95 ALA A C 1
ATOM 694 O O . ALA A 1 95 ? -3.479 15.173 15.854 1.00 92.25 95 ALA A O 1
ATOM 695 N N . VAL A 1 96 ? -4.296 17.018 16.853 1.00 92.25 96 VAL A N 1
ATOM 696 C CA . VAL A 1 96 ? -3.187 17.184 17.807 1.00 92.25 96 VAL A CA 1
ATOM 697 C C . VAL A 1 96 ? -3.139 16.003 18.770 1.00 92.25 96 VAL A C 1
ATOM 699 O O . VAL A 1 96 ? -2.075 15.424 18.952 1.00 92.25 96 VAL A O 1
ATOM 702 N N . THR A 1 97 ? -4.271 15.573 19.333 1.00 92.38 97 THR A N 1
ATOM 703 C CA . THR A 1 97 ? -4.317 14.385 20.201 1.00 92.38 97 THR A CA 1
ATOM 704 C C . THR A 1 97 ? -3.844 13.126 19.467 1.00 92.38 97 THR A C 1
ATOM 706 O O . THR A 1 97 ? -3.004 12.393 19.984 1.00 92.38 97 THR A O 1
ATOM 709 N N . LEU A 1 98 ? -4.315 12.890 18.239 1.00 93.56 98 LEU A N 1
ATOM 710 C CA . LEU A 1 98 ? -3.879 11.767 17.402 1.00 93.56 98 LEU A CA 1
ATOM 711 C C . LEU A 1 98 ? -2.378 11.824 17.084 1.00 93.56 98 LEU A C 1
ATOM 713 O O . LEU A 1 98 ? -1.752 10.776 16.936 1.00 93.56 98 LEU A O 1
ATOM 717 N N . PHE A 1 99 ? -1.795 13.020 16.983 1.00 93.31 99 PHE A N 1
ATOM 718 C CA . PHE A 1 99 ? -0.369 13.194 16.727 1.00 93.31 99 PHE A CA 1
ATOM 719 C C . PHE A 1 99 ? 0.481 13.005 17.992 1.00 93.31 99 PHE A C 1
ATOM 721 O O . PHE A 1 99 ? 1.410 12.198 17.966 1.00 93.31 99 PHE A O 1
ATOM 728 N N . GLU A 1 100 ? 0.155 13.711 19.076 1.00 92.44 100 GLU A N 1
ATOM 729 C CA . GLU A 1 100 ? 0.925 13.758 20.328 1.00 92.44 100 GLU A CA 1
ATOM 730 C C . GLU A 1 100 ? 0.734 12.494 21.173 1.00 92.44 100 GLU A C 1
ATOM 732 O O . GLU A 1 100 ? 1.699 11.847 21.572 1.00 92.44 100 GLU A O 1
ATOM 737 N N . VAL A 1 101 ? -0.521 12.103 21.421 1.00 91.94 101 VAL A N 1
ATOM 738 C CA . VAL A 1 101 ? -0.844 10.908 22.220 1.00 91.94 101 VAL A CA 1
ATOM 739 C C . VAL A 1 101 ? -0.699 9.645 21.374 1.00 91.94 101 VAL A C 1
ATOM 741 O O . VAL A 1 101 ? -0.331 8.585 21.879 1.00 91.94 101 VAL A O 1
ATOM 744 N N . GLY A 1 102 ? -0.993 9.734 20.075 1.00 92.06 102 GLY A N 1
ATOM 745 C CA . GLY A 1 102 ? -0.886 8.594 19.166 1.00 92.06 102 GLY A CA 1
ATOM 746 C C . GLY A 1 102 ? -2.016 7.575 19.287 1.00 92.06 102 GLY A C 1
ATOM 747 O O . GLY A 1 102 ? -1.947 6.521 18.657 1.00 92.06 102 GLY A O 1
ATOM 748 N N . LYS A 1 103 ? -3.049 7.850 20.092 1.00 93.69 103 LYS A N 1
ATOM 749 C CA . LYS A 1 103 ? -4.218 6.983 20.253 1.00 93.69 103 LYS A CA 1
ATOM 750 C C . LYS A 1 103 ? -5.484 7.806 20.478 1.00 93.69 103 LYS A C 1
ATOM 752 O O . LYS A 1 103 ? -5.476 8.742 21.271 1.00 93.69 103 LYS A O 1
ATOM 757 N N . LEU A 1 104 ? -6.573 7.385 19.842 1.00 95.56 104 LEU A N 1
ATOM 758 C CA . LEU A 1 104 ? -7.938 7.811 20.140 1.00 95.56 104 LEU A CA 1
ATOM 759 C C . LEU A 1 104 ? -8.776 6.557 20.410 1.00 95.56 104 LEU A C 1
ATOM 761 O O . LEU A 1 104 ? -8.806 5.650 19.578 1.00 95.56 104 LEU A O 1
ATOM 765 N N . SER A 1 105 ? -9.381 6.465 21.590 1.00 94.31 105 SER A N 1
ATOM 766 C CA . SER A 1 105 ? -10.140 5.282 22.007 1.00 94.31 105 SER A CA 1
ATOM 767 C C . SER A 1 105 ? -11.612 5.363 21.599 1.00 94.31 105 SER A C 1
ATOM 769 O O . SER A 1 105 ? -12.102 6.460 21.311 1.00 94.31 105 SER A O 1
ATOM 771 N N . ASP A 1 106 ? -12.317 4.226 21.607 1.00 93.69 106 ASP A N 1
ATOM 772 C CA . ASP A 1 106 ? -13.747 4.144 21.250 1.00 93.69 106 ASP A CA 1
ATOM 773 C C . ASP A 1 106 ? -14.622 5.173 21.987 1.00 93.69 106 ASP A C 1
ATOM 775 O O . ASP A 1 106 ? -15.501 5.786 21.391 1.00 93.69 106 ASP A O 1
ATOM 779 N N . GLU A 1 107 ? -14.317 5.460 23.254 1.00 92.44 107 GLU A N 1
ATOM 780 C CA . GLU A 1 107 ? -15.087 6.398 24.079 1.00 92.44 107 GLU A CA 1
ATOM 781 C C . GLU A 1 107 ? -14.967 7.850 23.583 1.00 92.44 107 GLU A C 1
ATOM 783 O O . GLU A 1 107 ? -15.895 8.644 23.702 1.00 92.44 107 GLU A O 1
ATOM 788 N N . SER A 1 108 ? -13.815 8.203 23.009 1.00 92.00 108 SER A N 1
ATOM 789 C CA . SER A 1 108 ? -13.546 9.530 22.436 1.00 92.00 108 SER A CA 1
ATOM 790 C C . SER A 1 108 ? -13.894 9.635 20.946 1.00 92.00 108 SER A C 1
ATOM 792 O O . SER A 1 108 ? -13.857 10.726 20.369 1.00 92.00 108 SER A O 1
ATOM 794 N N . LEU A 1 109 ? -14.233 8.508 20.313 1.00 93.62 109 LEU A N 1
ATOM 795 C CA . LEU A 1 109 ? -14.529 8.435 18.886 1.00 93.62 109 LEU A CA 1
ATOM 796 C C . LEU A 1 109 ? -15.881 9.052 18.526 1.00 93.62 109 LEU A C 1
ATOM 798 O O . LEU A 1 109 ? -16.004 9.566 17.420 1.00 93.62 109 LEU A O 1
ATOM 802 N N . ASP A 1 110 ? -16.864 9.062 19.430 1.00 93.69 110 ASP A N 1
ATOM 803 C CA . ASP A 1 110 ? -18.175 9.678 19.173 1.00 93.69 110 ASP A CA 1
ATOM 804 C C . ASP A 1 110 ? -18.065 11.185 18.901 1.00 93.69 110 ASP A C 1
ATOM 806 O O . ASP A 1 110 ? -18.554 11.662 17.877 1.00 93.69 110 ASP A O 1
ATOM 810 N N . SER A 1 111 ? -17.322 11.908 19.747 1.00 93.81 111 SER A N 1
ATOM 811 C CA . SER A 1 111 ? -17.005 13.333 19.546 1.00 93.81 111 SER A CA 1
ATOM 812 C C . SER A 1 111 ? -16.290 13.562 18.213 1.00 93.81 111 SER A C 1
ATOM 814 O O . SER A 1 111 ? -16.637 14.454 17.445 1.00 93.81 111 SER A O 1
ATOM 816 N N . PHE A 1 112 ? -15.307 12.718 17.895 1.00 94.44 112 PHE A N 1
ATOM 817 C CA . PHE A 1 112 ? -14.545 12.849 16.656 1.00 94.44 112 PHE A CA 1
ATOM 818 C C . PHE A 1 112 ? -15.399 12.586 15.406 1.00 94.44 112 PHE A C 1
ATOM 820 O O . PHE A 1 112 ? -15.265 13.276 14.397 1.00 94.44 112 PHE A O 1
ATOM 827 N N . VAL A 1 113 ? -16.303 11.606 15.468 1.00 94.50 113 VAL A N 1
ATOM 828 C CA . VAL A 1 113 ? -17.253 11.289 14.395 1.00 94.50 113 VAL A CA 1
ATOM 829 C C . VAL A 1 113 ? -18.223 12.444 14.162 1.00 94.50 113 VAL A C 1
ATOM 831 O O . VAL A 1 113 ? -18.451 12.805 13.008 1.00 94.50 113 VAL A O 1
ATOM 834 N N . GLU A 1 114 ? -18.760 13.042 15.226 1.00 92.50 114 GLU A N 1
ATOM 835 C CA . GLU A 1 114 ? -19.632 14.217 15.128 1.00 92.50 114 GLU A CA 1
ATOM 836 C C . GLU A 1 114 ? -18.906 15.390 14.453 1.00 92.50 114 GLU A C 1
ATOM 838 O O . GLU A 1 114 ? -19.440 16.043 13.555 1.00 92.50 114 GLU A O 1
ATOM 843 N N . GLU A 1 115 ? -17.648 15.631 14.810 1.00 91.62 115 GLU A N 1
ATOM 844 C CA . GLU A 1 115 ? -16.855 16.680 14.175 1.00 91.62 115 GLU A CA 1
ATOM 845 C C . GLU A 1 115 ? -16.556 16.399 12.700 1.00 91.62 115 GLU A C 1
ATOM 847 O O . GLU A 1 115 ? -16.650 17.311 11.876 1.00 91.62 115 GLU A O 1
ATOM 852 N N . LEU A 1 116 ? -16.239 15.149 12.346 1.00 91.56 116 LEU A N 1
ATOM 853 C CA . LEU A 1 116 ? -16.017 14.740 10.957 1.00 91.56 116 LEU A CA 1
ATOM 854 C C . LEU A 1 116 ? -17.284 14.875 10.099 1.00 91.56 116 LEU A C 1
ATOM 856 O O . LEU A 1 116 ? -17.188 15.235 8.926 1.00 91.56 116 LEU A O 1
ATOM 860 N N . GLN A 1 117 ? -18.467 14.623 10.668 1.00 90.12 117 GLN A N 1
ATOM 861 C CA . GLN A 1 117 ? -19.755 14.822 9.990 1.00 90.12 117 GLN A CA 1
ATOM 862 C C . GLN A 1 117 ? -20.039 16.298 9.688 1.00 90.12 117 GLN A C 1
ATOM 864 O O . GLN A 1 117 ? -20.680 16.611 8.687 1.00 90.12 117 GLN A O 1
ATOM 869 N N . ASN A 1 118 ? -19.538 17.201 10.531 1.00 86.94 118 ASN A N 1
ATOM 870 C CA . ASN A 1 118 ? -19.738 18.644 10.414 1.00 86.94 118 ASN A CA 1
ATOM 871 C C . ASN A 1 118 ? -18.668 19.352 9.559 1.00 86.94 118 ASN A C 1
ATOM 873 O O . ASN A 1 118 ? -18.654 20.585 9.472 1.00 86.94 118 ASN A O 1
ATOM 877 N N . VAL A 1 119 ? -17.763 18.604 8.919 1.00 85.38 119 VAL A N 1
ATOM 878 C CA . VAL A 1 119 ? -16.725 19.176 8.051 1.00 85.38 119 VAL A CA 1
ATOM 879 C C . VAL A 1 119 ? -17.356 19.875 6.849 1.00 85.38 119 VAL A C 1
ATOM 881 O O . VAL A 1 119 ? -18.193 19.325 6.135 1.00 85.38 119 VAL A O 1
ATOM 884 N N . LYS A 1 120 ? -16.912 21.109 6.592 1.00 79.06 120 LYS A N 1
ATOM 885 C CA . LYS A 1 120 ? -17.352 21.882 5.428 1.00 79.06 120 LYS A CA 1
ATOM 886 C C . LYS A 1 120 ? -16.910 21.195 4.138 1.00 79.06 120 LYS A C 1
ATOM 888 O O . LYS A 1 120 ? -15.728 20.913 3.953 1.00 79.06 120 LYS A O 1
ATOM 893 N N . LEU A 1 121 ? -17.862 20.989 3.234 1.00 76.50 121 LEU A N 1
ATOM 894 C CA . LEU A 1 121 ? -17.598 20.519 1.879 1.00 76.50 121 LEU A CA 1
ATOM 895 C C . LEU A 1 121 ? -17.072 21.684 1.043 1.00 76.50 121 LEU A C 1
ATOM 897 O O . LEU A 1 121 ? -17.771 22.682 0.850 1.00 76.50 121 LEU A O 1
ATOM 901 N N . PHE A 1 122 ? -15.839 21.568 0.564 1.00 77.19 122 PHE A N 1
ATOM 902 C CA . PHE A 1 122 ? -15.252 22.547 -0.347 1.00 77.19 122 PHE A CA 1
ATOM 903 C C . PHE A 1 122 ? -15.419 22.073 -1.791 1.00 77.19 122 PHE A C 1
ATOM 905 O O . PHE A 1 122 ? -15.325 20.883 -2.070 1.00 77.19 122 PHE A O 1
ATOM 912 N N . VAL A 1 123 ? -15.680 23.009 -2.706 1.00 65.31 123 VAL A N 1
ATOM 913 C CA . VAL A 1 123 ? -16.031 22.701 -4.107 1.00 65.31 123 VAL A CA 1
ATOM 914 C C . VAL A 1 123 ? -14.829 22.830 -5.055 1.00 65.31 123 VAL A C 1
ATOM 916 O O . VAL A 1 123 ? -14.901 22.368 -6.187 1.00 65.31 123 VAL A O 1
ATOM 919 N N . GLU A 1 124 ? -13.718 23.440 -4.621 1.00 71.25 124 GLU A N 1
ATOM 920 C CA . GLU A 1 124 ? -12.534 23.614 -5.471 1.00 71.25 124 GLU A CA 1
ATOM 921 C C . GLU A 1 124 ? -11.225 23.690 -4.660 1.00 71.25 124 GLU A C 1
ATOM 923 O O . GLU A 1 124 ? -11.187 24.193 -3.532 1.00 71.25 124 GLU A O 1
ATOM 928 N N . GLY A 1 125 ? -10.132 23.218 -5.266 1.00 75.94 125 GLY A N 1
ATOM 929 C CA . GLY A 1 125 ? -8.764 23.366 -4.765 1.00 75.94 125 GLY A CA 1
ATOM 930 C C . GLY A 1 125 ? -8.314 22.278 -3.787 1.00 75.94 125 GLY A C 1
ATOM 931 O O . GLY A 1 125 ? -8.932 21.228 -3.638 1.00 75.94 125 GLY A O 1
ATOM 932 N N . GLU A 1 126 ? -7.196 22.513 -3.098 1.00 75.31 126 GLU A N 1
ATOM 933 C CA . GLU A 1 126 ? -6.630 21.523 -2.166 1.00 75.31 126 GLU A CA 1
ATOM 934 C C . GLU A 1 126 ? -7.545 21.246 -0.967 1.00 75.31 126 GLU A C 1
ATOM 936 O O . GLU A 1 126 ? -7.581 20.126 -0.463 1.00 75.31 126 GLU A O 1
ATOM 941 N N . ALA A 1 127 ? -8.335 22.244 -0.564 1.00 79.19 127 ALA A N 1
ATOM 942 C CA . ALA A 1 127 ? -9.312 22.126 0.511 1.00 79.19 127 ALA A CA 1
ATOM 943 C C . ALA A 1 127 ? -10.415 21.098 0.210 1.00 79.19 127 ALA A C 1
ATOM 945 O O . ALA A 1 127 ? -10.876 20.428 1.133 1.00 79.19 127 ALA A O 1
ATOM 946 N N . GLN A 1 128 ? -10.797 20.933 -1.063 1.00 83.38 128 GLN A N 1
ATOM 947 C CA . GLN A 1 128 ? -11.745 19.902 -1.485 1.00 83.38 128 GLN A CA 1
ATOM 948 C C . GLN A 1 128 ? -11.210 18.508 -1.149 1.00 83.38 128 GLN A C 1
ATOM 950 O O . GLN A 1 128 ? -11.868 17.767 -0.420 1.00 83.38 128 GLN A O 1
ATOM 955 N N . ARG A 1 129 ? -9.981 18.198 -1.586 1.00 82.56 129 ARG A N 1
ATOM 956 C CA . ARG A 1 129 ? -9.329 16.902 -1.323 1.00 82.56 129 ARG A CA 1
ATOM 957 C C . ARG A 1 129 ? -9.279 16.598 0.170 1.00 82.56 129 ARG A C 1
ATOM 959 O O . ARG A 1 129 ? -9.602 15.498 0.598 1.00 82.56 129 ARG A O 1
ATOM 966 N N . TYR A 1 130 ? -8.957 17.602 0.982 1.00 86.50 130 TYR A N 1
ATOM 967 C CA . TYR A 1 130 ? -8.975 17.467 2.434 1.00 86.50 130 TYR A CA 1
ATOM 968 C C . TYR A 1 130 ? -10.388 17.141 2.968 1.00 86.50 130 TYR A C 1
ATOM 970 O O . TYR A 1 130 ? -10.558 16.197 3.737 1.00 86.50 130 TYR A O 1
ATOM 978 N N . SER A 1 131 ? -11.435 17.846 2.535 1.00 87.25 131 SER A N 1
ATOM 979 C CA . SER A 1 131 ? -12.802 17.505 2.962 1.00 87.25 131 SER A CA 1
ATOM 980 C C . SER A 1 131 ? -13.273 16.120 2.488 1.00 87.25 131 SER A C 1
ATOM 982 O O . SER A 1 131 ? -14.010 15.444 3.207 1.00 87.25 131 SER A O 1
ATOM 984 N N . GLU A 1 132 ? -12.826 15.656 1.320 1.00 88.38 132 GLU A N 1
ATOM 985 C CA . GLU A 1 132 ? -13.111 14.309 0.802 1.00 88.38 132 GLU A CA 1
ATOM 986 C C . GLU A 1 132 ? -12.395 13.228 1.626 1.00 88.38 132 GLU A C 1
ATOM 988 O O . GLU A 1 132 ? -12.999 12.224 2.010 1.00 88.38 132 GLU A O 1
ATOM 993 N N . HIS A 1 133 ? -11.128 13.445 1.986 1.00 89.81 133 HIS A N 1
ATOM 994 C CA . HIS A 1 133 ? -10.375 12.537 2.855 1.00 89.81 133 HIS A CA 1
ATOM 995 C C . HIS A 1 133 ? -10.971 12.466 4.272 1.00 89.81 133 HIS A C 1
ATOM 997 O O . HIS A 1 133 ? -11.028 11.385 4.857 1.00 89.81 133 HIS A O 1
ATOM 1003 N N . ALA A 1 134 ? -11.493 13.580 4.805 1.00 91.75 134 ALA A N 1
ATOM 1004 C CA . ALA A 1 134 ? -12.183 13.604 6.101 1.00 91.75 134 ALA A CA 1
ATOM 1005 C C . ALA A 1 134 ? -13.444 12.731 6.075 1.00 91.75 134 ALA A C 1
ATOM 1007 O O . ALA A 1 134 ? -13.660 11.905 6.963 1.00 91.75 134 ALA A O 1
ATOM 1008 N N . GLN A 1 135 ? -14.250 12.869 5.020 1.00 91.38 135 GLN A N 1
ATOM 1009 C CA . GLN A 1 135 ? -15.428 12.027 4.816 1.00 91.38 135 GLN A CA 1
ATOM 1010 C C . GLN A 1 135 ? -15.051 10.559 4.606 1.00 91.38 135 GLN A C 1
ATOM 1012 O O . GLN A 1 135 ? -15.712 9.670 5.135 1.00 91.38 135 GLN A O 1
ATOM 1017 N N . THR A 1 136 ? -13.967 10.285 3.883 1.00 93.88 136 THR A N 1
ATOM 1018 C CA . THR A 1 136 ? -13.476 8.918 3.666 1.00 93.88 136 THR A CA 1
ATOM 1019 C C . THR A 1 136 ? -13.041 8.261 4.983 1.00 93.88 136 THR A C 1
ATOM 1021 O O . THR A 1 136 ? -13.364 7.096 5.243 1.00 93.88 136 THR A O 1
ATOM 1024 N N . LEU A 1 137 ? -12.378 9.014 5.867 1.00 95.38 137 LEU A N 1
ATOM 1025 C CA . LEU A 1 137 ? -12.050 8.565 7.221 1.00 95.38 137 LEU A CA 1
ATOM 1026 C C . LEU A 1 137 ? -13.314 8.274 8.040 1.00 95.38 137 LEU A C 1
ATOM 1028 O O . LEU A 1 137 ? -13.404 7.213 8.657 1.00 95.38 137 LEU A O 1
ATOM 1032 N N . LEU A 1 138 ? -14.310 9.164 8.001 1.00 94.69 138 LEU A N 1
ATOM 1033 C CA . LEU A 1 138 ? -15.600 8.958 8.663 1.00 94.69 138 LEU A CA 1
ATOM 1034 C C . LEU A 1 138 ? -16.274 7.656 8.202 1.00 94.69 138 LEU A C 1
ATOM 1036 O O . LEU A 1 138 ? -16.691 6.849 9.031 1.00 94.69 138 LEU A O 1
ATOM 1040 N N . LEU A 1 139 ? -16.343 7.418 6.889 1.00 94.25 139 LEU A N 1
ATOM 1041 C CA . LEU A 1 139 ? -16.916 6.190 6.327 1.00 94.25 139 LEU A CA 1
ATOM 1042 C C . LEU A 1 139 ? -16.173 4.943 6.808 1.00 94.25 139 LEU A C 1
ATOM 1044 O O . LEU A 1 139 ? -16.809 3.948 7.150 1.00 94.25 139 LEU A O 1
ATOM 1048 N N . THR A 1 140 ? -14.843 5.015 6.876 1.00 96.06 140 THR A N 1
ATOM 1049 C CA . THR A 1 140 ? -13.998 3.923 7.374 1.00 96.06 140 THR A CA 1
ATOM 1050 C C . THR A 1 140 ? -14.298 3.617 8.839 1.00 96.06 140 THR A C 1
ATOM 1052 O O . THR A 1 140 ? -14.535 2.462 9.191 1.00 96.06 140 THR A O 1
ATOM 1055 N N . ILE A 1 141 ? -14.352 4.648 9.689 1.00 96.00 141 ILE A N 1
ATOM 1056 C CA . ILE A 1 141 ? -14.658 4.513 11.120 1.00 96.00 141 ILE A CA 1
ATOM 1057 C C . ILE A 1 141 ? -16.029 3.863 11.309 1.00 96.00 141 ILE A C 1
ATOM 1059 O O . ILE A 1 141 ? -16.141 2.860 12.011 1.00 96.00 141 ILE A O 1
ATOM 1063 N N . LEU A 1 142 ? -17.061 4.374 10.632 1.00 94.31 142 LEU A N 1
ATOM 1064 C CA . LEU A 1 142 ? -18.417 3.824 10.712 1.00 94.31 142 LEU A CA 1
ATOM 1065 C C . LEU A 1 142 ? -18.486 2.380 10.192 1.00 94.31 142 LEU A C 1
ATOM 1067 O O . LEU A 1 142 ? -19.219 1.553 10.738 1.00 94.31 142 LEU A O 1
ATOM 1071 N N . ALA A 1 143 ? -17.727 2.057 9.142 1.00 93.44 143 ALA A N 1
ATOM 1072 C CA . ALA A 1 143 ? -17.693 0.716 8.576 1.00 93.44 143 ALA A CA 1
ATOM 1073 C C . ALA A 1 143 ? -17.044 -0.311 9.512 1.00 93.44 143 ALA A C 1
ATOM 1075 O O . ALA A 1 143 ? -17.547 -1.428 9.614 1.00 93.44 143 ALA A O 1
ATOM 1076 N N . LEU A 1 144 ? -15.963 0.056 10.200 1.00 93.12 144 LEU A N 1
ATOM 1077 C CA . LEU A 1 144 ? -15.264 -0.839 11.123 1.00 93.12 144 LEU A CA 1
ATOM 1078 C C . LEU A 1 144 ? -16.007 -0.963 12.460 1.00 93.12 144 LEU A C 1
ATOM 1080 O O . LEU A 1 144 ? -16.201 -2.077 12.960 1.00 93.12 144 LEU A O 1
ATOM 1084 N N . ARG A 1 145 ? -16.502 0.165 12.988 1.00 92.06 145 ARG A N 1
ATOM 1085 C CA . ARG A 1 145 ? -17.195 0.234 14.281 1.00 92.06 145 ARG A CA 1
ATOM 1086 C C . ARG A 1 145 ? -18.549 -0.479 14.284 1.00 92.06 145 ARG A C 1
ATOM 1088 O O . ARG A 1 145 ? -19.012 -0.905 15.333 1.00 92.06 145 ARG A O 1
ATOM 1095 N N . SER A 1 146 ? -19.159 -0.719 13.116 1.00 87.56 146 SER A N 1
ATOM 1096 C CA . SER A 1 146 ? -20.414 -1.488 13.041 1.00 87.56 146 SER A CA 1
ATOM 1097 C C . SER A 1 146 ? -20.294 -2.934 13.537 1.00 87.56 146 SER A C 1
ATOM 1099 O O . SER A 1 146 ? -21.311 -3.571 13.786 1.00 87.56 146 SER A O 1
ATOM 1101 N N . SER A 1 147 ? -19.071 -3.468 13.635 1.00 78.44 147 SER A N 1
ATOM 1102 C CA . SER A 1 147 ? -18.817 -4.864 14.019 1.00 78.44 147 SER A CA 1
ATOM 1103 C C . SER A 1 147 ? -18.226 -5.041 15.423 1.00 78.44 147 SER A C 1
ATOM 1105 O O . SER A 1 147 ? -18.269 -6.146 15.958 1.00 78.44 147 SER A O 1
ATOM 1107 N N . SER A 1 148 ? -17.623 -3.998 16.000 1.00 88.12 148 SER A N 1
ATOM 1108 C CA . SER A 1 148 ? -16.867 -4.049 17.258 1.00 88.12 148 SER A CA 1
ATOM 1109 C C . SER A 1 148 ? -16.461 -2.637 17.682 1.00 88.12 148 SER A C 1
ATOM 1111 O O . SER A 1 148 ? -16.350 -1.755 16.835 1.00 88.12 148 SER A O 1
ATOM 1113 N N . GLU A 1 149 ? -16.127 -2.459 18.961 1.00 93.88 149 GLU A N 1
ATOM 1114 C CA . GLU A 1 149 ? -15.397 -1.278 19.444 1.00 93.88 149 GLU A CA 1
ATOM 1115 C C . GLU A 1 149 ? -14.098 -1.080 18.646 1.00 93.88 149 GLU A C 1
ATOM 1117 O O . GLU A 1 149 ? -13.422 -2.061 18.287 1.00 93.88 149 GLU A O 1
ATOM 1122 N N . LEU A 1 150 ? -13.764 0.183 18.378 1.00 95.75 150 LEU A N 1
ATOM 1123 C CA . LEU A 1 150 ? -12.658 0.600 17.522 1.00 95.75 150 LEU A CA 1
ATOM 1124 C C . LEU A 1 150 ? -11.740 1.563 18.277 1.00 95.75 150 LEU A C 1
ATOM 1126 O O . LEU A 1 150 ? -12.213 2.515 18.873 1.00 95.75 150 LEU A O 1
ATOM 1130 N N . ASP A 1 151 ? -10.428 1.373 18.174 1.00 96.12 151 ASP A N 1
ATOM 1131 C CA . ASP A 1 151 ? -9.439 2.372 18.586 1.00 96.12 151 ASP A CA 1
ATOM 1132 C C . ASP A 1 151 ? -8.626 2.820 17.356 1.00 96.12 151 ASP A C 1
ATOM 1134 O O . ASP A 1 151 ? -8.198 1.987 16.552 1.00 96.12 151 ASP A O 1
ATOM 1138 N N . LEU A 1 152 ? -8.369 4.122 17.212 1.00 97.00 152 LEU A N 1
ATOM 1139 C CA . LEU A 1 152 ? -7.431 4.652 16.216 1.00 97.00 152 LEU A CA 1
ATOM 1140 C C . LEU A 1 152 ? -6.042 4.754 16.840 1.00 97.00 152 LEU A C 1
ATOM 1142 O O . LEU A 1 152 ? -5.892 5.326 17.921 1.00 97.00 152 LEU A O 1
ATOM 1146 N N . ILE A 1 153 ? -5.017 4.238 16.164 1.00 96.06 153 ILE A N 1
ATOM 1147 C CA . ILE A 1 153 ? -3.645 4.244 16.678 1.00 96.06 153 ILE A CA 1
ATOM 1148 C C . ILE A 1 153 ? -2.675 4.710 15.601 1.00 96.06 153 ILE A C 1
ATOM 1150 O O . ILE A 1 153 ? -2.631 4.166 14.497 1.00 96.06 153 ILE A O 1
ATOM 1154 N N . ARG A 1 154 ? -1.836 5.673 15.968 1.00 95.56 154 ARG A N 1
ATOM 1155 C CA . ARG A 1 154 ? -0.710 6.113 15.161 1.00 95.56 154 ARG A CA 1
ATOM 1156 C C . ARG A 1 154 ? 0.402 5.071 15.238 1.00 95.56 154 ARG A C 1
ATOM 1158 O O . ARG A 1 154 ? 0.955 4.812 16.309 1.00 95.56 154 ARG A O 1
ATOM 1165 N N . GLY A 1 155 ? 0.733 4.470 14.101 1.00 93.00 155 GLY A N 1
ATOM 1166 C CA . GLY A 1 155 ? 1.714 3.394 14.016 1.00 93.00 155 GLY A CA 1
ATOM 1167 C C . GLY A 1 155 ? 3.100 3.806 14.515 1.00 93.00 155 GLY A C 1
ATOM 1168 O O . GLY A 1 155 ? 3.741 3.043 15.239 1.00 93.00 155 GLY A O 1
ATOM 1169 N N . GLU A 1 156 ? 3.530 5.036 14.213 1.00 93.31 156 GLU A N 1
ATOM 1170 C CA . GLU A 1 156 ? 4.824 5.565 14.658 1.00 93.31 156 GLU A CA 1
ATOM 1171 C C . GLU A 1 156 ? 4.892 5.715 16.184 1.00 93.31 156 GLU A C 1
ATOM 1173 O O . GLU A 1 156 ? 5.927 5.436 16.788 1.00 93.31 156 GLU A O 1
ATOM 1178 N N . SER A 1 157 ? 3.789 6.092 16.838 1.00 92.88 157 SER A N 1
ATOM 1179 C CA . SER A 1 157 ? 3.752 6.293 18.294 1.00 92.88 157 SER A CA 1
ATOM 1180 C C . SER A 1 157 ? 4.001 4.998 19.062 1.00 92.88 157 SER A C 1
ATOM 1182 O O . SER A 1 157 ? 4.624 5.016 20.124 1.00 92.88 157 SER A O 1
ATOM 1184 N N . LEU A 1 158 ? 3.595 3.852 18.506 1.00 90.25 158 LEU A N 1
ATOM 1185 C CA . LEU A 1 158 ? 3.886 2.553 19.107 1.00 90.25 158 LEU A CA 1
ATOM 1186 C C . LEU A 1 158 ? 5.388 2.255 19.126 1.00 90.25 158 LEU A C 1
ATOM 1188 O O . LEU A 1 158 ? 5.836 1.553 20.028 1.00 90.25 158 LEU A O 1
ATOM 1192 N N . LEU A 1 159 ? 6.176 2.784 18.181 1.00 87.12 159 LEU A N 1
ATOM 1193 C CA . LEU A 1 159 ? 7.615 2.516 18.092 1.00 87.12 159 LEU A CA 1
ATOM 1194 C C . LEU A 1 159 ? 8.434 3.097 19.250 1.00 87.12 159 LEU A C 1
ATOM 1196 O O . LEU A 1 159 ? 9.563 2.649 19.447 1.00 87.12 159 LEU A O 1
ATOM 1200 N N . SER A 1 160 ? 7.863 4.021 20.028 1.00 88.50 160 SER A N 1
ATOM 1201 C CA . SER A 1 160 ? 8.443 4.491 21.295 1.00 88.50 160 SER A CA 1
ATOM 1202 C C . SER A 1 160 ? 8.557 3.377 22.346 1.00 88.50 160 SER A C 1
ATOM 1204 O O . SER A 1 160 ? 9.405 3.443 23.233 1.00 88.50 160 SER A O 1
ATOM 1206 N N . LEU A 1 161 ? 7.727 2.334 22.230 1.00 89.00 161 LEU A N 1
ATOM 1207 C CA . LEU A 1 161 ? 7.733 1.165 23.099 1.00 89.00 161 LEU A CA 1
ATOM 1208 C C . LEU A 1 161 ? 8.655 0.075 22.539 1.00 89.00 161 LEU A C 1
ATOM 1210 O O . LEU A 1 161 ? 8.745 -0.142 21.322 1.00 89.00 161 LEU A O 1
ATOM 1214 N N . ASP A 1 162 ? 9.278 -0.686 23.439 1.00 89.81 162 ASP A N 1
ATOM 1215 C CA . ASP A 1 162 ? 10.050 -1.869 23.075 1.00 89.81 162 ASP A CA 1
ATOM 1216 C C . ASP A 1 162 ? 9.166 -2.947 22.418 1.00 89.81 162 ASP A C 1
ATOM 1218 O O . ASP A 1 162 ? 7.950 -3.021 22.624 1.00 89.81 162 ASP A O 1
ATOM 1222 N N . HIS A 1 163 ? 9.785 -3.815 21.615 1.00 87.88 163 HIS A N 1
ATOM 1223 C CA . HIS A 1 163 ? 9.060 -4.804 20.816 1.00 87.88 163 HIS A CA 1
ATOM 1224 C C . HIS A 1 163 ? 8.193 -5.755 21.664 1.00 87.88 163 HIS A C 1
ATOM 1226 O O . HIS A 1 163 ? 7.075 -6.086 21.261 1.00 87.88 163 HIS A O 1
ATOM 1232 N N . ALA A 1 164 ? 8.671 -6.186 22.836 1.00 89.69 164 ALA A N 1
ATOM 1233 C CA . ALA A 1 164 ? 7.930 -7.110 23.693 1.00 89.69 164 ALA A CA 1
ATOM 1234 C C . ALA A 1 164 ? 6.701 -6.430 24.313 1.00 89.69 164 ALA A C 1
ATOM 1236 O O . ALA A 1 164 ? 5.615 -7.017 24.345 1.00 89.69 164 ALA A O 1
ATOM 1237 N N . THR A 1 165 ? 6.839 -5.173 24.738 1.00 91.06 165 THR A N 1
ATOM 1238 C CA . THR A 1 165 ? 5.722 -4.375 25.250 1.00 91.06 165 THR A CA 1
ATOM 1239 C C . THR A 1 165 ? 4.678 -4.098 24.173 1.00 91.06 165 THR A C 1
ATOM 1241 O O . THR A 1 165 ? 3.491 -4.283 24.450 1.00 91.06 165 THR A O 1
ATOM 1244 N N . ARG A 1 166 ? 5.085 -3.744 22.942 1.00 90.94 166 ARG A N 1
ATOM 1245 C CA . ARG A 1 166 ? 4.152 -3.566 21.810 1.00 90.94 166 ARG A CA 1
ATOM 1246 C C . ARG A 1 166 ? 3.321 -4.819 21.563 1.00 90.94 166 ARG A C 1
ATOM 1248 O O . ARG A 1 166 ? 2.096 -4.749 21.502 1.00 90.94 166 ARG A O 1
ATOM 1255 N N . LEU A 1 167 ? 3.992 -5.966 21.472 1.00 89.88 167 LEU A N 1
ATOM 1256 C CA . LEU A 1 167 ? 3.358 -7.257 21.229 1.00 89.88 167 LEU A CA 1
ATOM 1257 C C . LEU A 1 167 ? 2.364 -7.612 22.342 1.00 89.88 167 LEU A C 1
ATOM 1259 O O . LEU A 1 167 ? 1.232 -8.007 22.070 1.00 89.88 167 LEU A O 1
ATOM 1263 N N . ARG A 1 168 ? 2.764 -7.425 23.605 1.00 90.19 168 ARG A N 1
ATOM 1264 C CA . ARG A 1 168 ? 1.902 -7.676 24.765 1.00 90.19 168 ARG A CA 1
ATOM 1265 C C . ARG A 1 168 ? 0.678 -6.763 24.776 1.00 90.19 168 ARG A C 1
ATOM 1267 O O . ARG A 1 168 ? -0.413 -7.243 25.068 1.00 90.19 168 ARG A O 1
ATOM 1274 N N . LEU A 1 169 ? 0.850 -5.476 24.475 1.00 91.38 169 LEU A N 1
ATOM 1275 C CA . LEU A 1 169 ? -0.246 -4.510 24.398 1.00 91.38 169 LEU A CA 1
ATOM 1276 C C . LEU A 1 169 ? -1.243 -4.912 23.311 1.00 91.38 169 LEU A C 1
ATOM 1278 O O . LEU A 1 169 ? -2.437 -5.007 23.584 1.00 91.38 169 LEU A O 1
ATOM 1282 N N . ILE A 1 170 ? -0.746 -5.204 22.108 1.00 91.94 170 ILE A N 1
ATOM 1283 C CA . ILE A 1 170 ? -1.591 -5.553 20.965 1.00 91.94 170 ILE A CA 1
ATOM 1284 C C . ILE A 1 170 ? -2.366 -6.847 21.235 1.00 91.94 170 ILE A C 1
ATOM 1286 O O . ILE A 1 170 ? -3.590 -6.850 21.134 1.00 91.94 170 ILE A O 1
ATOM 1290 N N . ASN A 1 171 ? -1.685 -7.905 21.684 1.00 90.94 171 ASN A N 1
ATOM 1291 C CA . ASN A 1 171 ? -2.309 -9.205 21.950 1.00 90.94 171 ASN A CA 1
ATOM 1292 C C . ASN A 1 171 ? -3.320 -9.172 23.102 1.00 90.94 171 ASN A C 1
ATOM 1294 O O . ASN A 1 171 ? -4.259 -9.977 23.133 1.00 90.94 171 ASN A O 1
ATOM 1298 N N . LYS A 1 172 ? -3.108 -8.286 24.083 1.00 92.19 172 LYS A N 1
ATOM 1299 C CA . LYS A 1 172 ? -3.999 -8.146 25.237 1.00 92.19 172 LYS A CA 1
ATOM 1300 C C . LYS A 1 172 ? -5.269 -7.379 24.872 1.00 92.19 172 LYS A C 1
ATOM 1302 O O . LYS A 1 172 ? -6.346 -7.813 25.265 1.00 92.19 172 LYS A O 1
ATOM 1307 N N . THR A 1 173 ? -5.138 -6.271 24.145 1.00 92.56 173 THR A N 1
ATOM 1308 C CA . THR A 1 173 ? -6.230 -5.305 23.946 1.00 92.56 173 THR A CA 1
ATOM 1309 C C . THR A 1 173 ? -7.040 -5.564 22.677 1.00 92.56 173 THR A C 1
ATOM 1311 O O . THR A 1 173 ? -8.259 -5.390 22.685 1.00 92.56 173 THR A O 1
ATOM 1314 N N . TYR A 1 174 ? -6.388 -5.995 21.592 1.00 94.00 174 TYR A N 1
ATOM 1315 C CA . TYR A 1 174 ? -7.008 -6.052 20.268 1.00 94.00 174 TYR A CA 1
ATOM 1316 C C . TYR A 1 174 ? -7.186 -7.483 19.768 1.00 94.00 174 TYR A C 1
ATOM 1318 O O . TYR A 1 174 ? -6.362 -8.363 20.024 1.00 94.00 174 TYR A O 1
ATOM 1326 N N . ARG A 1 175 ? -8.281 -7.720 19.040 1.00 92.75 175 ARG A N 1
ATOM 1327 C CA . ARG A 1 175 ? -8.546 -8.997 18.359 1.00 92.75 175 ARG A CA 1
ATOM 1328 C C . ARG A 1 175 ? -7.921 -9.057 16.973 1.00 92.75 175 ARG A C 1
ATOM 1330 O O . ARG A 1 175 ? -7.529 -10.128 16.537 1.00 92.75 175 ARG A O 1
ATOM 1337 N N . CYS A 1 176 ? -7.859 -7.923 16.280 1.00 93.50 176 CYS A N 1
ATOM 1338 C CA . CYS A 1 176 ? -7.257 -7.791 14.960 1.00 93.50 176 CYS A CA 1
ATOM 1339 C C . CYS A 1 176 ? -6.813 -6.346 14.713 1.00 93.50 176 CYS A C 1
ATOM 1341 O O . CYS A 1 176 ? -7.304 -5.410 15.352 1.00 93.50 176 CYS A O 1
ATOM 1343 N N . LEU A 1 177 ? -5.907 -6.181 13.754 1.00 94.94 177 LEU A N 1
ATOM 1344 C CA . LEU A 1 177 ? -5.438 -4.887 13.267 1.00 94.94 177 LEU A CA 1
ATOM 1345 C C . LEU A 1 177 ? -5.989 -4.632 11.868 1.00 94.94 177 LEU A C 1
ATOM 1347 O O . LEU A 1 177 ? -6.027 -5.542 11.045 1.00 94.94 177 LEU A O 1
ATOM 1351 N N . VAL A 1 178 ? -6.350 -3.392 11.573 1.00 95.69 178 VAL A N 1
ATOM 1352 C CA . VAL A 1 178 ? -6.672 -2.919 10.222 1.00 95.69 178 VAL A CA 1
ATOM 1353 C C . VAL A 1 178 ? -5.766 -1.729 9.943 1.00 95.69 178 VAL A C 1
ATOM 1355 O O . VAL A 1 178 ? -5.673 -0.854 10.791 1.00 95.69 178 VAL A O 1
ATOM 1358 N N . SER A 1 179 ? -5.082 -1.669 8.803 1.00 95.69 179 SER A N 1
ATOM 1359 C CA . SER A 1 179 ? -4.253 -0.497 8.464 1.00 95.69 179 SER A CA 1
ATOM 1360 C C . SER A 1 179 ? -4.913 0.382 7.416 1.00 95.69 179 SER A C 1
ATOM 1362 O O . SER A 1 179 ? -5.615 -0.117 6.535 1.00 95.69 179 SER A O 1
ATOM 1364 N N . MET A 1 180 ? -4.606 1.678 7.444 1.00 95.12 180 MET A N 1
ATOM 1365 C CA . MET A 1 180 ? -4.790 2.539 6.278 1.00 95.12 180 MET A CA 1
ATOM 1366 C C . MET A 1 180 ? -3.908 2.089 5.104 1.00 95.12 180 MET A C 1
ATOM 1368 O O . MET A 1 180 ? -2.899 1.410 5.293 1.00 95.12 180 MET A O 1
ATOM 1372 N N . ALA A 1 181 ? -4.280 2.494 3.893 1.00 92.88 181 ALA A N 1
ATOM 1373 C CA . ALA A 1 181 ? -3.526 2.248 2.673 1.00 92.88 181 ALA A CA 1
ATOM 1374 C C . ALA A 1 181 ? -3.340 3.543 1.850 1.00 92.88 181 ALA A C 1
ATOM 1376 O O . ALA A 1 181 ? -4.306 4.280 1.649 1.00 92.88 181 ALA A O 1
ATOM 1377 N N . PRO A 1 182 ? -2.140 3.803 1.302 1.00 91.44 182 PRO A N 1
ATOM 1378 C CA . PRO A 1 182 ? -0.868 3.196 1.698 1.00 91.44 182 PRO A CA 1
ATOM 1379 C C . PRO A 1 182 ? -0.494 3.593 3.138 1.00 91.44 182 PRO A C 1
ATOM 1381 O O . PRO A 1 182 ? -0.811 4.695 3.569 1.00 91.44 182 PRO A O 1
ATOM 1384 N N . LEU A 1 183 ? 0.182 2.699 3.864 1.00 91.50 183 LEU A N 1
ATOM 1385 C CA . LEU A 1 183 ? 0.769 2.983 5.179 1.00 91.50 183 LEU A CA 1
ATOM 1386 C C . LEU A 1 183 ? 2.274 3.224 5.022 1.00 91.50 183 LEU A C 1
ATOM 1388 O O . LEU A 1 183 ? 2.948 2.458 4.331 1.00 91.50 183 LEU A O 1
ATOM 1392 N N . SER A 1 184 ? 2.824 4.232 5.694 1.00 89.75 184 SER A N 1
ATOM 1393 C CA . SER A 1 184 ? 4.274 4.395 5.814 1.00 89.75 184 SER A CA 1
ATOM 1394 C C . SER A 1 184 ? 4.909 3.190 6.517 1.00 89.75 184 SER A C 1
ATOM 1396 O O . SER A 1 184 ? 4.398 2.698 7.524 1.00 89.75 184 SER A O 1
ATOM 1398 N N . GLY A 1 185 ? 6.060 2.710 6.041 1.00 85.75 185 GLY A N 1
ATOM 1399 C CA . GLY A 1 185 ? 6.718 1.581 6.710 1.00 85.75 185 GLY A CA 1
ATOM 1400 C C . GLY A 1 185 ? 7.320 1.952 8.069 1.00 85.75 185 GLY A C 1
ATOM 1401 O O . GLY A 1 185 ? 7.488 1.074 8.907 1.00 85.75 185 GLY A O 1
ATOM 1402 N N . GLU A 1 186 ? 7.535 3.243 8.345 1.00 86.19 186 GLU A N 1
ATOM 1403 C CA . GLU A 1 186 ? 7.848 3.739 9.697 1.00 86.19 186 GLU A CA 1
ATOM 1404 C C . GLU A 1 186 ? 6.637 3.667 10.639 1.00 86.19 186 GLU A C 1
ATOM 1406 O O . GLU A 1 186 ? 6.786 3.639 11.855 1.00 86.19 186 GLU A O 1
ATOM 1411 N N . ALA A 1 187 ? 5.425 3.585 10.091 1.00 88.00 187 ALA A N 1
ATOM 1412 C CA . ALA A 1 187 ? 4.200 3.387 10.854 1.00 88.00 187 ALA A CA 1
ATOM 1413 C C . ALA A 1 187 ? 3.821 1.902 10.985 1.00 88.00 187 ALA A C 1
ATOM 1415 O O . ALA A 1 187 ? 2.726 1.590 11.441 1.00 88.00 187 ALA A O 1
ATOM 1416 N N . CYS A 1 188 ? 4.701 0.969 10.602 1.00 86.81 188 CYS A N 1
ATOM 1417 C CA . CYS A 1 188 ? 4.495 -0.463 10.814 1.00 86.81 188 CYS A CA 1
ATOM 1418 C C . CYS A 1 188 ? 5.060 -0.876 12.187 1.00 86.81 188 CYS A C 1
ATOM 1420 O O . CYS A 1 188 ? 6.278 -0.989 12.350 1.00 86.81 188 CYS A O 1
ATOM 1422 N N . PRO A 1 189 ? 4.211 -1.135 13.200 1.00 76.94 189 PRO A N 1
ATOM 1423 C CA . PRO A 1 189 ? 4.685 -1.324 14.571 1.00 76.94 189 PRO A CA 1
ATOM 1424 C C . PRO A 1 189 ? 5.234 -2.735 14.837 1.00 76.94 189 PRO A C 1
ATOM 1426 O O . PRO A 1 189 ? 5.939 -2.962 15.829 1.00 76.94 189 PRO A O 1
ATOM 1429 N N . LEU A 1 190 ? 4.901 -3.702 13.979 1.00 79.19 190 LEU A N 1
ATOM 1430 C CA . LEU A 1 190 ? 5.177 -5.118 14.184 1.00 79.19 190 LEU A CA 1
ATOM 1431 C C . LEU A 1 190 ? 6.253 -5.631 13.228 1.00 79.19 190 LEU A C 1
ATOM 1433 O O . LEU A 1 190 ? 6.235 -5.347 12.036 1.00 79.19 190 LEU A O 1
ATOM 1437 N N . SER A 1 191 ? 7.160 -6.444 13.770 1.00 72.62 191 SER A N 1
ATOM 1438 C CA . SER A 1 191 ? 8.115 -7.218 12.969 1.00 72.62 191 SER A CA 1
ATOM 1439 C C . SER A 1 191 ? 7.588 -8.620 12.649 1.00 72.62 191 SER A C 1
ATOM 1441 O O . SER A 1 191 ? 8.143 -9.308 11.797 1.00 72.62 191 SER A O 1
ATOM 1443 N N . VAL A 1 192 ? 6.557 -9.092 13.355 1.00 72.94 192 VAL A N 1
ATOM 1444 C CA . VAL A 1 192 ? 5.949 -10.416 13.164 1.00 72.94 192 VAL A CA 1
ATOM 1445 C C . VAL A 1 192 ? 4.438 -10.294 13.386 1.00 72.94 192 VAL A C 1
ATOM 1447 O O . VAL A 1 192 ? 4.036 -9.688 14.386 1.00 72.94 192 VAL A O 1
ATOM 1450 N N . PRO A 1 193 ? 3.596 -10.863 12.502 1.00 71.69 193 PRO A N 1
ATOM 1451 C CA . PRO A 1 193 ? 2.156 -10.898 12.716 1.00 71.69 193 PRO A CA 1
ATOM 1452 C C . PRO A 1 193 ? 1.849 -11.757 13.946 1.00 71.69 193 PRO A C 1
ATOM 1454 O O . PRO A 1 193 ? 2.296 -12.897 14.053 1.00 71.69 193 PRO A O 1
ATOM 1457 N N . SER A 1 194 ? 1.119 -11.178 14.892 1.00 79.12 194 SER A N 1
ATOM 1458 C CA . SER A 1 194 ? 0.785 -11.799 16.182 1.00 79.12 194 SER A CA 1
ATOM 1459 C C . SER A 1 194 ? -0.707 -12.008 16.388 1.00 79.12 194 SER A C 1
ATOM 1461 O O . SER A 1 194 ? -1.107 -12.898 17.130 1.00 79.12 194 SER A O 1
ATOM 1463 N N . ILE A 1 195 ? -1.496 -11.201 15.687 1.00 91.12 195 ILE A N 1
ATOM 1464 C CA . ILE A 1 195 ? -2.940 -11.298 15.536 1.00 91.12 195 ILE A CA 1
ATOM 1465 C C . ILE A 1 195 ? -3.272 -11.090 14.052 1.00 91.12 195 ILE A C 1
ATOM 1467 O O . ILE A 1 195 ? -2.411 -10.605 13.299 1.00 91.12 195 ILE A O 1
ATOM 1471 N N . PRO A 1 196 ? -4.496 -11.417 13.607 1.00 93.06 196 PRO A N 1
ATOM 1472 C CA . PRO A 1 196 ? -4.937 -11.140 12.249 1.00 93.06 196 PRO A CA 1
ATOM 1473 C C . PRO A 1 196 ? -4.762 -9.656 11.939 1.00 93.06 196 PRO A C 1
ATOM 1475 O O . PRO A 1 196 ? -5.206 -8.787 12.695 1.00 93.06 196 PRO A O 1
ATOM 1478 N N . HIS A 1 197 ? -4.097 -9.363 10.828 1.00 94.06 197 HIS A N 1
ATOM 1479 C CA . HIS A 1 197 ? -3.794 -8.000 10.414 1.00 94.06 197 HIS A CA 1
ATOM 1480 C C . HIS A 1 197 ? -4.236 -7.807 8.970 1.00 94.06 197 HIS A C 1
ATOM 1482 O O . HIS A 1 197 ? -3.685 -8.409 8.055 1.00 94.06 197 HIS A O 1
ATOM 1488 N N . PHE A 1 198 ? -5.251 -6.974 8.790 1.00 94.56 198 PHE A N 1
ATOM 1489 C CA . PHE A 1 198 ? -5.833 -6.579 7.517 1.00 94.56 198 PHE A CA 1
ATOM 1490 C C . PHE A 1 198 ? -5.153 -5.295 7.031 1.00 94.56 198 PHE A C 1
ATOM 1492 O O . PHE A 1 198 ? -5.638 -4.182 7.247 1.00 94.56 198 PHE A O 1
ATOM 1499 N N . GLY A 1 199 ? -3.965 -5.435 6.451 1.00 92.94 199 GLY A N 1
ATOM 1500 C CA . GLY A 1 199 ? -3.155 -4.290 6.053 1.00 92.94 199 GLY A CA 1
ATOM 1501 C C . GLY A 1 199 ? -1.681 -4.626 5.891 1.00 92.94 199 GLY A C 1
ATOM 1502 O O . GLY A 1 199 ? -1.306 -5.782 5.708 1.00 92.94 199 GLY A O 1
ATOM 1503 N N . THR A 1 200 ? -0.836 -3.602 5.960 1.00 91.19 200 THR A N 1
ATOM 1504 C CA . THR A 1 200 ? 0.620 -3.759 5.898 1.00 91.19 200 THR A CA 1
ATOM 1505 C C . THR A 1 200 ? 1.160 -4.438 7.158 1.00 91.19 200 THR A C 1
ATOM 1507 O O . THR A 1 200 ? 1.224 -3.820 8.218 1.00 91.19 200 THR A O 1
ATOM 1510 N N . VAL A 1 201 ? 1.574 -5.702 7.027 1.00 90.25 201 VAL A N 1
ATOM 1511 C CA . VAL A 1 201 ? 2.011 -6.554 8.152 1.00 90.25 201 VAL A CA 1
ATOM 1512 C C . VAL A 1 201 ? 3.439 -6.295 8.634 1.00 90.25 201 VAL A C 1
ATOM 1514 O O . VAL A 1 201 ? 3.722 -6.472 9.817 1.00 90.25 201 VAL A O 1
ATOM 1517 N N . ILE A 1 202 ? 4.335 -5.904 7.725 1.00 91.19 202 ILE A N 1
ATOM 1518 C CA . ILE A 1 202 ? 5.743 -5.580 7.994 1.00 91.19 202 ILE A CA 1
ATOM 1519 C C . ILE A 1 202 ? 6.194 -4.425 7.080 1.00 91.19 202 ILE A C 1
ATOM 1521 O O . ILE A 1 202 ? 5.634 -4.282 5.987 1.00 91.19 202 ILE A O 1
ATOM 1525 N N . PRO A 1 203 ? 7.207 -3.627 7.471 1.00 89.50 203 PRO A N 1
ATOM 1526 C CA . PRO A 1 203 ? 7.697 -2.505 6.663 1.00 89.50 203 PRO A CA 1
ATOM 1527 C C . PRO A 1 203 ? 8.140 -2.894 5.244 1.00 89.50 203 PRO A C 1
ATOM 1529 O O . PRO A 1 203 ? 7.982 -2.127 4.297 1.00 89.50 203 PRO A O 1
ATOM 1532 N N . GLU A 1 204 ? 8.666 -4.104 5.059 1.00 90.69 204 GLU A N 1
ATOM 1533 C CA . GLU A 1 204 ? 9.192 -4.566 3.777 1.00 90.69 204 GLU A CA 1
ATOM 1534 C C . GLU A 1 204 ? 8.108 -4.648 2.693 1.00 90.69 204 GLU A C 1
ATOM 1536 O O . GLU A 1 204 ? 8.429 -4.470 1.517 1.00 90.69 204 GLU A O 1
ATOM 1541 N N . VAL A 1 205 ? 6.837 -4.834 3.078 1.00 91.56 205 VAL A N 1
ATOM 1542 C CA . VAL A 1 205 ? 5.673 -4.880 2.171 1.00 91.56 205 VAL A CA 1
ATOM 1543 C C . VAL A 1 205 ? 5.422 -3.535 1.480 1.00 91.56 205 VAL A C 1
ATOM 1545 O O . VAL A 1 205 ? 4.885 -3.506 0.381 1.00 91.56 205 VAL A O 1
ATOM 1548 N N . VAL A 1 206 ? 5.851 -2.416 2.066 1.00 89.00 206 VAL A N 1
ATOM 1549 C CA . VAL A 1 206 ? 5.722 -1.079 1.449 1.00 89.00 206 VAL A CA 1
ATOM 1550 C C . VAL A 1 206 ? 7.024 -0.586 0.816 1.00 89.00 206 VAL A C 1
ATOM 1552 O O . VAL A 1 206 ? 7.114 0.550 0.351 1.00 89.00 206 VAL A O 1
ATOM 1555 N N . SER A 1 207 ? 8.043 -1.445 0.770 1.00 88.94 207 SER A N 1
ATOM 1556 C CA . SER A 1 207 ? 9.349 -1.136 0.192 1.00 88.94 207 SER A CA 1
ATOM 1557 C C . SER A 1 207 ? 9.477 -1.619 -1.259 1.00 88.94 207 SER A C 1
ATOM 1559 O O . SER A 1 207 ? 8.700 -2.442 -1.749 1.00 88.94 207 SER A O 1
ATOM 1561 N N . SER A 1 208 ? 10.537 -1.183 -1.948 1.00 90.50 208 SER A N 1
ATOM 1562 C CA . SER A 1 208 ? 10.869 -1.665 -3.297 1.00 90.50 208 SER A CA 1
ATOM 1563 C C . SER A 1 208 ? 11.101 -3.182 -3.365 1.00 90.50 208 SER A C 1
ATOM 1565 O O . SER A 1 208 ? 10.940 -3.771 -4.436 1.00 90.50 208 SER A O 1
ATOM 1567 N N . TRP A 1 209 ? 11.441 -3.833 -2.242 1.00 91.19 209 TRP A N 1
ATOM 1568 C CA . TRP A 1 209 ? 11.541 -5.293 -2.179 1.00 91.19 209 TRP A CA 1
ATOM 1569 C C . TRP A 1 209 ? 10.223 -5.972 -2.501 1.00 91.19 209 TRP A C 1
ATOM 1571 O O . TRP A 1 209 ? 10.220 -6.980 -3.205 1.00 91.19 209 TRP A O 1
ATOM 1581 N N . PHE A 1 210 ? 9.109 -5.417 -2.028 1.00 93.81 210 PHE A N 1
ATOM 1582 C CA . PHE A 1 210 ? 7.815 -6.026 -2.260 1.00 93.81 210 PHE A CA 1
ATOM 1583 C C . PHE A 1 210 ? 7.436 -5.986 -3.737 1.00 93.81 210 PHE A C 1
ATOM 1585 O O . PHE A 1 210 ? 7.038 -7.003 -4.291 1.00 93.81 210 PHE A O 1
ATOM 1592 N N . ARG A 1 211 ? 7.685 -4.872 -4.433 1.00 93.25 211 ARG A N 1
ATOM 1593 C CA . ARG A 1 211 ? 7.483 -4.798 -5.890 1.00 93.25 211 ARG A CA 1
ATOM 1594 C C . ARG A 1 211 ? 8.329 -5.822 -6.642 1.00 93.25 211 ARG A C 1
ATOM 1596 O O . ARG A 1 211 ? 7.810 -6.544 -7.489 1.00 93.25 211 ARG A O 1
ATOM 1603 N N . LEU A 1 212 ? 9.612 -5.944 -6.295 1.00 92.00 212 LEU A N 1
ATOM 1604 C CA . LEU A 1 212 ? 10.485 -6.977 -6.863 1.00 92.00 212 LEU A CA 1
ATOM 1605 C C . LEU A 1 212 ? 9.955 -8.391 -6.584 1.00 92.00 212 LEU A C 1
ATOM 1607 O O . LEU A 1 212 ? 9.986 -9.240 -7.475 1.00 92.00 212 LEU A O 1
ATOM 1611 N N . PHE A 1 213 ? 9.428 -8.634 -5.384 1.00 94.31 213 PHE A N 1
ATOM 1612 C CA . PHE A 1 213 ? 8.791 -9.893 -5.011 1.00 94.31 213 PHE A CA 1
ATOM 1613 C C . PHE A 1 213 ? 7.539 -10.189 -5.836 1.00 94.31 213 PHE A C 1
ATOM 1615 O O . PHE A 1 213 ? 7.398 -11.310 -6.332 1.00 94.31 213 PHE A O 1
ATOM 1622 N N . LEU A 1 214 ? 6.669 -9.201 -6.049 1.00 95.00 214 LEU A N 1
ATOM 1623 C CA . LEU A 1 214 ? 5.490 -9.342 -6.901 1.00 95.00 214 LEU A CA 1
ATOM 1624 C C . LEU A 1 214 ? 5.903 -9.736 -8.322 1.00 95.00 214 LEU A C 1
ATOM 1626 O O . LEU A 1 214 ? 5.393 -10.715 -8.869 1.00 95.00 214 LEU A O 1
ATOM 1630 N N . TYR A 1 215 ? 6.879 -9.031 -8.895 1.00 94.25 215 TYR A N 1
ATOM 1631 C CA . TYR A 1 215 ? 7.329 -9.283 -10.263 1.00 94.25 215 TYR A CA 1
ATOM 1632 C C . TYR A 1 215 ? 8.019 -10.639 -10.405 1.00 94.25 215 TYR A C 1
ATOM 1634 O O . TYR A 1 215 ? 7.763 -11.366 -11.366 1.00 94.25 215 TYR A O 1
ATOM 1642 N N . TYR A 1 216 ? 8.842 -11.023 -9.426 1.00 91.38 216 TYR A N 1
ATOM 1643 C CA . TYR A 1 216 ? 9.479 -12.337 -9.378 1.00 91.38 216 TYR A CA 1
ATOM 1644 C C . TYR A 1 216 ? 8.445 -13.467 -9.285 1.00 91.38 216 TYR A C 1
ATOM 1646 O O . TYR A 1 216 ? 8.499 -14.425 -10.055 1.00 91.38 216 TYR A O 1
ATOM 1654 N N . THR A 1 217 ? 7.463 -13.327 -8.393 1.00 91.56 217 THR A N 1
ATOM 1655 C CA . THR A 1 217 ? 6.405 -14.324 -8.168 1.00 91.56 217 THR A CA 1
ATOM 1656 C C . THR A 1 217 ? 5.519 -14.493 -9.402 1.00 91.56 217 THR A C 1
ATOM 1658 O O . THR A 1 217 ? 5.121 -15.606 -9.772 1.00 91.56 217 THR A O 1
ATOM 1661 N N . LEU A 1 218 ? 5.214 -13.389 -10.081 1.00 91.94 218 LEU A N 1
ATOM 1662 C CA . LEU A 1 218 ? 4.366 -13.401 -11.264 1.00 91.94 218 LEU A CA 1
ATOM 1663 C C . LEU A 1 218 ? 5.110 -13.798 -12.531 1.00 91.94 218 LEU A C 1
ATOM 1665 O O . LEU A 1 218 ? 4.499 -14.424 -13.399 1.00 91.94 218 LEU A O 1
ATOM 1669 N N . GLY A 1 219 ? 6.405 -13.500 -12.626 1.00 88.94 219 GLY A N 1
ATOM 1670 C CA . GLY A 1 219 ? 7.130 -13.528 -13.896 1.00 88.94 219 GLY A CA 1
ATOM 1671 C C . GLY A 1 219 ? 6.631 -12.452 -14.869 1.00 88.94 219 GLY A C 1
ATOM 1672 O O . GLY A 1 219 ? 6.822 -12.568 -16.080 1.00 88.94 219 GLY A O 1
ATOM 1673 N N . ASP A 1 220 ? 5.953 -11.428 -14.348 1.00 86.56 220 ASP A N 1
ATOM 1674 C CA . ASP A 1 220 ? 5.376 -10.326 -15.106 1.00 86.56 220 ASP A CA 1
ATOM 1675 C C . ASP A 1 220 ? 5.414 -9.036 -14.280 1.00 86.56 220 ASP A C 1
ATOM 1677 O O . ASP A 1 220 ? 5.207 -9.060 -13.069 1.00 86.56 220 ASP A O 1
ATOM 1681 N N . GLY A 1 221 ? 5.717 -7.920 -14.938 1.00 90.38 221 GLY A N 1
ATOM 1682 C CA . GLY A 1 221 ? 5.902 -6.612 -14.312 1.00 90.38 221 GLY A CA 1
ATOM 1683 C C . GLY A 1 221 ? 6.579 -5.620 -15.267 1.00 90.38 221 GLY A C 1
ATOM 1684 O O . GLY A 1 221 ? 7.009 -6.000 -16.367 1.00 90.38 221 GLY A O 1
ATOM 1685 N N . PRO A 1 222 ? 6.663 -4.328 -14.913 1.00 91.81 222 PRO A N 1
ATOM 1686 C CA . PRO A 1 222 ? 7.495 -3.356 -15.621 1.00 91.81 222 PRO A CA 1
ATOM 1687 C C . PRO A 1 222 ? 8.978 -3.710 -15.486 1.00 91.81 222 PRO A C 1
ATOM 1689 O O . PRO A 1 222 ? 9.404 -4.260 -14.464 1.00 91.81 222 PRO A O 1
ATOM 1692 N N . VAL A 1 223 ? 9.781 -3.373 -16.501 1.00 91.38 223 VAL A N 1
ATOM 1693 C CA . VAL A 1 223 ? 11.243 -3.492 -16.380 1.00 91.38 223 VAL A CA 1
ATOM 1694 C C . VAL A 1 223 ? 11.687 -2.645 -15.193 1.00 91.38 223 VAL A C 1
ATOM 1696 O O . VAL A 1 223 ? 11.448 -1.443 -15.179 1.00 91.38 223 VAL A O 1
ATOM 1699 N N . SER A 1 224 ? 12.290 -3.265 -14.184 1.00 92.75 224 SER A N 1
ATOM 1700 C CA . SER A 1 224 ? 12.579 -2.600 -12.912 1.00 92.75 224 SER A CA 1
ATOM 1701 C C . SER A 1 224 ? 14.020 -2.843 -12.501 1.00 92.75 224 SER A C 1
ATOM 1703 O O . SER A 1 224 ? 14.519 -3.959 -12.607 1.00 92.75 224 SER A O 1
ATOM 1705 N N . LEU A 1 225 ? 14.694 -1.801 -12.036 1.00 90.94 225 LEU A N 1
ATOM 1706 C CA . LEU A 1 225 ? 16.093 -1.814 -11.653 1.00 90.94 225 LEU A CA 1
ATOM 1707 C C . LEU A 1 225 ? 16.259 -1.134 -10.299 1.00 90.94 225 LEU A C 1
ATOM 1709 O O . LEU A 1 225 ? 15.977 0.051 -10.149 1.00 90.94 225 LEU A O 1
ATOM 1713 N N . TYR A 1 226 ? 16.766 -1.874 -9.324 1.00 91.12 226 TYR A N 1
ATOM 1714 C CA . TYR A 1 226 ? 17.235 -1.301 -8.075 1.00 91.12 226 TYR A CA 1
ATOM 1715 C C . TYR A 1 226 ? 18.718 -0.966 -8.179 1.00 91.12 226 TYR A C 1
ATOM 1717 O O . TYR A 1 226 ? 19.503 -1.819 -8.589 1.00 91.12 226 TYR A O 1
ATOM 1725 N N . ILE A 1 227 ? 19.100 0.249 -7.795 1.00 90.50 227 ILE A N 1
ATOM 1726 C CA . ILE A 1 227 ? 20.474 0.741 -7.841 1.00 90.50 227 ILE A CA 1
ATOM 1727 C C . ILE A 1 227 ? 20.881 1.219 -6.436 1.00 90.50 227 ILE A C 1
ATOM 1729 O O . ILE A 1 227 ? 20.263 2.149 -5.904 1.00 90.50 227 ILE A O 1
ATOM 1733 N N . PRO A 1 228 ? 21.917 0.618 -5.821 1.00 89.94 228 PRO A N 1
ATOM 1734 C CA . PRO A 1 228 ? 22.409 1.030 -4.511 1.00 89.94 228 PRO A CA 1
ATOM 1735 C C . PRO A 1 228 ? 22.936 2.469 -4.501 1.00 89.94 228 PRO A C 1
ATOM 1737 O O . PRO A 1 228 ? 23.532 2.934 -5.478 1.00 89.94 228 PRO A O 1
ATOM 1740 N N . LYS A 1 229 ? 22.781 3.146 -3.359 1.00 89.75 229 LYS A N 1
ATOM 1741 C CA . LYS A 1 229 ? 23.368 4.468 -3.099 1.00 89.75 229 LYS A CA 1
ATOM 1742 C C . LYS A 1 229 ? 24.876 4.450 -3.370 1.00 89.75 229 LYS A C 1
ATOM 1744 O O . LYS A 1 229 ? 25.562 3.493 -3.027 1.00 89.75 229 LYS A O 1
ATOM 1749 N N . GLY A 1 230 ? 25.389 5.528 -3.950 1.00 89.31 230 GLY A N 1
ATOM 1750 C CA . GLY A 1 230 ? 26.798 5.706 -4.298 1.00 89.31 230 GLY A CA 1
ATOM 1751 C C . GLY A 1 230 ? 27.182 5.123 -5.659 1.00 89.31 230 GLY A C 1
ATOM 1752 O O . GLY A 1 230 ? 28.305 5.327 -6.116 1.00 89.31 230 GLY A O 1
ATOM 1753 N N . SER A 1 231 ? 26.263 4.430 -6.336 1.00 89.50 231 SER A N 1
ATOM 1754 C CA . SER A 1 231 ? 26.501 3.930 -7.690 1.00 89.50 231 SER A CA 1
ATOM 1755 C C . SER A 1 231 ? 26.540 5.074 -8.702 1.00 89.50 231 SER A C 1
ATOM 1757 O O . SER A 1 231 ? 25.762 6.021 -8.618 1.00 89.50 231 SER A O 1
ATOM 1759 N N . ARG A 1 232 ? 27.394 4.949 -9.721 1.00 90.06 232 ARG A N 1
ATOM 1760 C CA . ARG A 1 232 ? 27.418 5.854 -10.875 1.00 90.06 232 ARG A CA 1
ATOM 1761 C C . ARG A 1 232 ? 26.977 5.101 -12.122 1.00 90.06 232 ARG A C 1
ATOM 1763 O O . ARG A 1 232 ? 27.570 4.085 -12.471 1.00 90.06 232 ARG A O 1
ATOM 1770 N N . VAL A 1 233 ? 25.964 5.618 -12.808 1.00 89.50 233 VAL A N 1
ATOM 1771 C CA . VAL A 1 233 ? 25.391 5.046 -14.031 1.00 89.50 233 VAL A CA 1
ATOM 1772 C C . VAL A 1 233 ? 25.878 5.871 -15.227 1.00 89.50 233 VAL A C 1
ATOM 1774 O O . VAL A 1 233 ? 25.332 6.943 -15.491 1.00 89.50 233 VAL A O 1
ATOM 1777 N N . PRO A 1 234 ? 26.925 5.427 -15.951 1.00 89.19 234 PRO A N 1
ATOM 1778 C CA . PRO A 1 234 ? 27.488 6.196 -17.062 1.00 89.19 234 PRO A CA 1
ATOM 1779 C C . PRO A 1 234 ? 26.634 6.115 -18.333 1.00 89.19 234 PRO A C 1
ATOM 1781 O O . PRO A 1 234 ? 26.721 6.985 -19.193 1.00 89.19 234 PRO A O 1
ATOM 1784 N N . VAL A 1 235 ? 25.832 5.056 -18.469 1.00 88.44 235 VAL A N 1
ATOM 1785 C CA . VAL A 1 235 ? 25.006 4.773 -19.645 1.00 88.44 235 VAL A CA 1
ATOM 1786 C C . VAL A 1 235 ? 23.702 4.145 -19.178 1.00 88.44 235 VAL A C 1
ATOM 1788 O O . VAL A 1 235 ? 23.708 3.320 -18.265 1.00 88.44 235 VAL A O 1
ATOM 1791 N N . ILE A 1 236 ? 22.592 4.487 -19.837 1.00 85.69 236 ILE A N 1
ATOM 1792 C CA . ILE A 1 236 ? 21.292 3.874 -19.556 1.00 85.69 236 ILE A CA 1
ATOM 1793 C C . ILE A 1 236 ? 21.389 2.358 -19.816 1.00 85.69 236 ILE A C 1
ATOM 1795 O O . ILE A 1 236 ? 21.779 1.951 -20.928 1.00 85.69 236 ILE A O 1
ATOM 1799 N N . PRO A 1 237 ? 21.040 1.514 -18.824 1.00 84.06 237 PRO A N 1
ATOM 1800 C CA . PRO A 1 237 ? 21.006 0.064 -18.977 1.00 84.06 237 PRO A CA 1
ATOM 1801 C C . PRO A 1 237 ? 20.195 -0.345 -20.203 1.00 84.06 237 PRO A C 1
ATOM 1803 O O . PRO A 1 237 ? 19.133 0.218 -20.460 1.00 84.06 237 PRO A O 1
ATOM 1806 N N . CYS A 1 238 ? 20.676 -1.331 -20.966 1.00 83.19 238 CYS A N 1
ATOM 1807 C CA . CYS A 1 238 ? 20.037 -1.747 -22.221 1.00 83.19 238 CYS A CA 1
ATOM 1808 C C . CYS A 1 238 ? 18.548 -2.086 -22.054 1.00 83.19 238 CYS A C 1
ATOM 1810 O O . CYS A 1 238 ? 17.753 -1.744 -22.925 1.00 83.19 238 CYS A O 1
ATOM 1812 N N . ALA A 1 239 ? 18.178 -2.660 -20.907 1.00 82.81 239 ALA A N 1
ATOM 1813 C CA . ALA A 1 239 ? 16.808 -2.985 -20.531 1.00 82.81 239 ALA A CA 1
ATOM 1814 C C . ALA A 1 239 ? 15.864 -1.766 -20.500 1.00 82.81 239 ALA A C 1
ATOM 1816 O O . ALA A 1 239 ? 14.682 -1.912 -20.791 1.00 82.81 239 ALA A O 1
ATOM 1817 N N . LEU A 1 240 ? 16.383 -0.572 -20.188 1.00 84.50 240 LEU A N 1
ATOM 1818 C CA . LEU A 1 240 ? 15.610 0.666 -20.027 1.00 84.50 240 LEU A CA 1
ATOM 1819 C C . LEU A 1 240 ? 15.660 1.585 -21.259 1.00 84.50 240 LEU A C 1
ATOM 1821 O O . LEU A 1 240 ? 14.946 2.580 -21.315 1.00 84.50 240 LEU A O 1
ATOM 1825 N N . ARG A 1 241 ? 16.479 1.272 -22.276 1.00 83.31 241 ARG A N 1
ATOM 1826 C CA . ARG A 1 241 ? 16.666 2.144 -23.458 1.00 83.31 241 ARG A CA 1
ATOM 1827 C C . ARG A 1 241 ? 15.431 2.272 -24.350 1.00 83.31 241 ARG A C 1
ATOM 1829 O O . ARG A 1 241 ? 15.359 3.195 -25.147 1.00 83.31 241 ARG A O 1
ATOM 1836 N N . GLN A 1 242 ? 14.497 1.324 -24.272 1.00 82.62 242 GLN A N 1
ATOM 1837 C CA . GLN A 1 242 ? 13.266 1.328 -25.076 1.00 82.62 242 GLN A CA 1
ATOM 1838 C C . GLN A 1 242 ? 12.076 1.986 -24.358 1.00 82.62 242 GLN A C 1
ATOM 1840 O O . GLN A 1 242 ? 10.971 2.055 -24.922 1.00 82.62 242 GLN A O 1
ATOM 1845 N N . CYS A 1 243 ? 12.286 2.424 -23.116 1.00 86.12 243 CYS A N 1
ATOM 1846 C CA . CYS A 1 243 ? 11.289 3.088 -22.292 1.00 86.12 243 CYS A CA 1
ATOM 1847 C C . CYS A 1 243 ? 11.227 4.571 -22.671 1.00 86.12 243 CYS A C 1
ATOM 1849 O O . CYS A 1 243 ? 12.261 5.194 -22.889 1.00 86.12 243 CYS A O 1
ATOM 1851 N N . LYS A 1 244 ? 10.020 5.141 -22.746 1.00 87.50 244 LYS A N 1
ATOM 1852 C CA . LYS A 1 244 ? 9.843 6.591 -22.949 1.00 87.50 244 LYS A CA 1
ATOM 1853 C C . LYS A 1 244 ? 9.967 7.345 -21.629 1.00 87.50 244 LYS A C 1
ATOM 1855 O O . LYS A 1 244 ? 10.684 8.338 -21.547 1.00 87.50 244 LYS A O 1
ATOM 1860 N N . HIS A 1 245 ? 9.307 6.826 -20.597 1.00 90.19 245 HIS A N 1
ATOM 1861 C CA . HIS A 1 245 ? 9.330 7.372 -19.249 1.00 90.19 245 HIS A CA 1
ATOM 1862 C C . HIS A 1 245 ? 9.813 6.324 -18.252 1.00 90.19 245 HIS A C 1
ATOM 1864 O O . HIS A 1 245 ? 9.616 5.119 -18.439 1.00 90.19 245 HIS A O 1
ATOM 1870 N N . LEU A 1 246 ? 10.450 6.809 -17.194 1.00 91.31 246 LEU A N 1
ATOM 1871 C CA . LEU A 1 246 ? 10.915 6.034 -16.060 1.00 91.31 246 LEU A CA 1
ATOM 1872 C C . LEU A 1 246 ? 10.286 6.597 -14.788 1.00 91.31 246 LEU A C 1
ATOM 1874 O O . LEU A 1 246 ? 10.257 7.811 -14.595 1.00 91.31 246 LEU A O 1
ATOM 1878 N N . LEU A 1 247 ? 9.822 5.712 -13.917 1.00 92.00 247 LEU A N 1
ATOM 1879 C CA . LEU A 1 247 ? 9.393 6.035 -12.567 1.00 92.00 247 LEU A CA 1
ATOM 1880 C C . LEU A 1 247 ? 10.581 5.839 -11.625 1.00 92.00 247 LEU A C 1
ATOM 1882 O O . LEU A 1 247 ? 11.075 4.723 -11.462 1.00 92.00 247 LEU A O 1
ATOM 1886 N N . ILE A 1 248 ? 11.038 6.923 -11.008 1.00 91.62 248 ILE A N 1
ATOM 1887 C CA . ILE A 1 248 ? 12.071 6.909 -9.975 1.00 91.62 248 ILE A CA 1
ATOM 1888 C C . ILE A 1 248 ? 11.389 6.931 -8.612 1.00 91.62 248 ILE A C 1
ATOM 1890 O O . ILE A 1 248 ? 10.694 7.885 -8.281 1.00 91.62 248 ILE A O 1
ATOM 1894 N N . THR A 1 249 ? 11.614 5.891 -7.811 1.00 91.44 249 THR A N 1
ATOM 1895 C CA . THR A 1 249 ? 11.179 5.813 -6.411 1.00 91.44 249 THR A CA 1
ATOM 1896 C C . THR A 1 249 ? 12.397 5.812 -5.488 1.00 91.44 249 THR A C 1
ATOM 1898 O O . THR A 1 249 ? 13.364 5.080 -5.715 1.00 91.44 249 THR A O 1
ATOM 1901 N N . THR A 1 250 ? 12.335 6.615 -4.427 1.00 89.75 250 THR A N 1
ATOM 1902 C CA . THR A 1 250 ? 13.307 6.623 -3.321 1.00 89.75 250 THR A CA 1
ATOM 1903 C C . THR A 1 250 ? 12.577 6.362 -2.003 1.00 89.75 250 THR A C 1
ATOM 1905 O O . THR A 1 250 ? 11.349 6.391 -1.970 1.00 89.75 250 THR A O 1
ATOM 1908 N N . ALA A 1 251 ? 13.311 6.104 -0.919 1.00 79.19 251 ALA A N 1
ATOM 1909 C CA . ALA A 1 251 ? 12.701 5.916 0.400 1.00 79.19 251 ALA A CA 1
ATOM 1910 C C . ALA A 1 251 ? 12.191 7.232 1.025 1.00 79.19 251 ALA A C 1
ATOM 1912 O O . ALA A 1 251 ? 11.225 7.210 1.778 1.00 79.19 251 ALA A O 1
ATOM 1913 N N . SER A 1 252 ? 12.830 8.364 0.710 1.00 75.00 252 SER A N 1
ATOM 1914 C CA . SER A 1 252 ? 12.621 9.638 1.420 1.00 75.00 252 SER A CA 1
ATOM 1915 C C . SER A 1 252 ? 11.729 10.633 0.677 1.00 75.00 252 SER A C 1
ATOM 1917 O O . SER A 1 252 ? 11.201 11.560 1.287 1.00 75.00 252 SER A O 1
ATOM 1919 N N . HIS A 1 253 ? 11.602 10.494 -0.643 1.00 80.38 253 HIS A N 1
ATOM 1920 C CA . HIS A 1 253 ? 10.938 11.478 -1.497 1.00 80.38 253 HIS A CA 1
ATOM 1921 C C . HIS A 1 253 ? 9.815 10.853 -2.315 1.00 80.38 253 HIS A C 1
ATOM 1923 O O . HIS A 1 253 ? 9.850 9.662 -2.639 1.00 80.38 253 HIS A O 1
ATOM 1929 N N . GLU A 1 254 ? 8.843 11.687 -2.691 1.00 81.44 254 GLU A N 1
ATOM 1930 C CA . GLU A 1 254 ? 7.778 11.274 -3.600 1.00 81.44 254 GLU A CA 1
ATOM 1931 C C . GLU A 1 254 ? 8.355 10.768 -4.934 1.00 81.44 254 GLU A C 1
ATOM 1933 O O . GLU A 1 254 ? 9.370 11.294 -5.406 1.00 81.44 254 GLU A O 1
ATOM 1938 N N . PRO A 1 255 ? 7.732 9.750 -5.556 1.00 88.06 255 PRO A N 1
ATOM 1939 C CA . PRO A 1 255 ? 8.164 9.246 -6.844 1.00 88.06 255 PRO A CA 1
ATOM 1940 C C . PRO A 1 255 ? 8.116 10.324 -7.920 1.00 88.06 255 PRO A C 1
ATOM 1942 O O . PRO A 1 255 ? 7.234 11.183 -7.930 1.00 88.06 255 PRO A O 1
ATOM 1945 N N . VAL A 1 256 ? 9.052 10.241 -8.861 1.00 88.94 256 VAL A N 1
ATOM 1946 C CA . VAL A 1 256 ? 9.149 11.185 -9.974 1.00 88.94 256 VAL A CA 1
ATOM 1947 C C . VAL A 1 256 ? 9.136 10.427 -11.290 1.00 88.94 256 VAL A C 1
ATOM 1949 O O . VAL A 1 256 ? 9.913 9.493 -11.492 1.00 88.94 256 VAL A O 1
ATOM 1952 N N . ILE A 1 257 ? 8.266 10.858 -12.200 1.00 89.69 257 ILE A N 1
ATOM 1953 C CA . ILE A 1 257 ? 8.236 10.383 -13.582 1.00 89.69 257 ILE A CA 1
ATOM 1954 C C . ILE A 1 257 ? 9.170 11.260 -14.411 1.00 89.69 257 ILE A C 1
ATOM 1956 O O . ILE A 1 257 ? 9.033 12.486 -14.434 1.00 89.69 257 ILE A O 1
ATOM 1960 N N . ILE A 1 258 ? 10.119 10.632 -15.099 1.00 89.44 258 ILE A N 1
ATOM 1961 C CA . ILE A 1 258 ? 11.133 11.324 -15.893 1.00 89.44 258 ILE A CA 1
ATOM 1962 C C . ILE A 1 258 ? 11.245 10.720 -17.299 1.00 89.44 258 ILE A C 1
ATOM 1964 O O . ILE A 1 258 ? 11.127 9.504 -17.454 1.00 89.44 258 ILE A O 1
ATOM 1968 N N . PRO A 1 259 ? 11.505 11.521 -18.345 1.00 89.81 259 PRO A N 1
ATOM 1969 C CA . PRO A 1 259 ? 11.835 10.991 -19.664 1.00 89.81 259 PRO A CA 1
ATOM 1970 C C . PRO A 1 259 ? 13.149 10.207 -19.634 1.00 89.81 259 PRO A C 1
ATOM 1972 O O . PRO A 1 259 ? 14.128 10.650 -19.026 1.00 89.81 259 PRO A O 1
ATOM 1975 N N . ALA A 1 260 ? 13.196 9.070 -20.327 1.00 88.12 260 ALA A N 1
ATOM 1976 C CA . ALA A 1 260 ? 14.394 8.235 -20.386 1.00 88.12 260 ALA A CA 1
ATOM 1977 C C . ALA A 1 260 ? 15.588 8.976 -21.013 1.00 88.12 260 ALA A C 1
ATOM 1979 O O . ALA A 1 260 ? 16.709 8.819 -20.540 1.00 88.12 260 ALA A O 1
ATOM 1980 N N . ASP A 1 261 ? 15.353 9.846 -22.000 1.00 86.75 261 ASP A N 1
ATOM 1981 C CA . ASP A 1 261 ? 16.411 10.569 -22.722 1.00 86.75 261 ASP A CA 1
ATOM 1982 C C . ASP A 1 261 ? 17.262 11.475 -21.813 1.00 86.75 261 ASP A C 1
ATOM 1984 O O . ASP A 1 261 ? 18.461 11.637 -22.038 1.00 86.75 261 ASP A O 1
ATOM 1988 N N . ASN A 1 262 ? 16.666 12.017 -20.744 1.00 84.81 262 ASN A N 1
ATOM 1989 C CA . ASN A 1 262 ? 17.315 12.964 -19.831 1.00 84.81 262 ASN A CA 1
ATOM 1990 C C . ASN A 1 262 ? 17.516 12.394 -18.417 1.00 84.81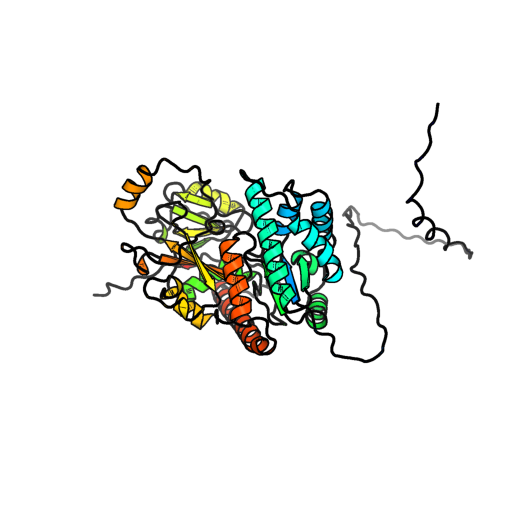 262 ASN A C 1
ATOM 1992 O O . ASN A 1 262 ? 17.792 13.140 -17.475 1.00 84.81 262 ASN A O 1
ATOM 1996 N N . CYS A 1 263 ? 17.385 11.075 -18.241 1.00 89.88 263 CYS A N 1
ATOM 1997 C CA . CYS A 1 263 ? 17.335 10.485 -16.907 1.00 89.88 263 CYS A CA 1
ATOM 1998 C C . CYS A 1 263 ? 18.686 10.421 -16.194 1.00 89.88 263 CYS A C 1
ATOM 2000 O O . CYS A 1 263 ? 18.727 10.478 -14.969 1.00 89.88 263 CYS A O 1
ATOM 2002 N N . LEU A 1 264 ? 19.797 10.327 -16.934 1.00 91.62 264 LEU A N 1
ATOM 2003 C CA . LEU A 1 264 ? 21.112 10.028 -16.359 1.00 91.62 264 LEU A CA 1
ATOM 2004 C C . LEU A 1 264 ? 21.606 11.087 -15.376 1.00 91.62 264 LEU A C 1
ATOM 2006 O O . LEU A 1 264 ? 22.234 10.732 -14.381 1.00 91.62 264 LEU A O 1
ATOM 2010 N N . ILE A 1 265 ? 21.352 12.369 -15.648 1.00 91.31 265 ILE A N 1
ATOM 2011 C CA . ILE A 1 265 ? 21.805 13.459 -14.775 1.00 91.31 265 ILE A CA 1
ATOM 2012 C C . ILE A 1 265 ? 21.068 13.371 -13.440 1.00 91.31 265 ILE A C 1
ATOM 2014 O O . ILE A 1 265 ? 21.705 13.269 -12.397 1.00 91.31 265 ILE A O 1
ATOM 2018 N N . GLN A 1 266 ? 19.734 13.322 -13.486 1.00 90.94 266 GLN A N 1
ATOM 2019 C CA . GLN A 1 266 ? 18.897 13.243 -12.288 1.00 90.94 266 GLN A CA 1
ATOM 2020 C C . GLN A 1 266 ? 19.141 11.943 -11.515 1.00 90.94 266 GLN A C 1
ATOM 2022 O O . GLN A 1 266 ? 19.274 11.963 -10.297 1.00 90.94 266 GLN A O 1
ATOM 2027 N N . LEU A 1 267 ? 19.274 10.814 -12.215 1.00 91.56 267 LEU A N 1
ATOM 2028 C CA . LEU A 1 267 ? 19.551 9.521 -11.596 1.00 91.56 267 LEU A CA 1
ATOM 2029 C C . LEU A 1 267 ? 20.889 9.528 -10.847 1.00 91.56 267 LEU A C 1
ATOM 2031 O O . LEU A 1 267 ? 20.941 9.104 -9.697 1.00 91.56 267 LEU A O 1
ATOM 2035 N N . ASN A 1 268 ? 21.962 10.021 -11.474 1.00 93.38 268 ASN A N 1
ATOM 2036 C CA . ASN A 1 268 ? 23.275 10.095 -10.830 1.00 93.38 268 ASN A CA 1
ATOM 2037 C C . ASN A 1 268 ? 23.316 11.105 -9.679 1.00 93.38 268 ASN A C 1
ATOM 2039 O O . ASN A 1 268 ? 24.082 10.900 -8.743 1.00 93.38 268 ASN A O 1
ATOM 2043 N N . ASP A 1 269 ? 22.526 12.176 -9.737 1.00 92.75 269 ASP A N 1
ATOM 2044 C CA . ASP A 1 269 ? 22.411 13.142 -8.644 1.00 92.75 269 ASP A CA 1
ATOM 2045 C C . ASP A 1 269 ? 21.736 12.512 -7.416 1.00 92.75 269 ASP A C 1
ATOM 2047 O O . ASP A 1 269 ? 22.299 12.494 -6.321 1.00 92.75 269 ASP A O 1
ATOM 2051 N N . ILE A 1 270 ? 20.589 11.851 -7.618 1.00 92.31 270 ILE A N 1
ATOM 2052 C CA . ILE A 1 270 ? 19.869 11.154 -6.543 1.00 92.31 270 ILE A CA 1
ATOM 2053 C C . ILE A 1 270 ? 20.733 10.035 -5.945 1.00 92.31 270 ILE A C 1
ATOM 2055 O O . ILE A 1 270 ? 20.774 9.879 -4.723 1.00 92.31 270 ILE A O 1
ATOM 2059 N N . LEU A 1 271 ? 21.474 9.292 -6.775 1.00 92.31 271 LEU A N 1
ATOM 2060 C CA . LEU A 1 271 ? 22.330 8.193 -6.319 1.00 92.31 271 LEU A CA 1
ATOM 2061 C C . LEU A 1 271 ? 23.468 8.629 -5.387 1.00 92.31 271 LEU A C 1
ATOM 2063 O O . LEU A 1 271 ? 23.975 7.797 -4.637 1.00 92.31 271 LEU A O 1
ATOM 2067 N N . GLN A 1 272 ? 23.853 9.909 -5.364 1.00 92.56 272 GLN A N 1
ATOM 2068 C CA . GLN A 1 272 ? 24.832 10.407 -4.389 1.00 92.56 272 GLN A CA 1
ATOM 2069 C C . GLN A 1 272 ? 24.285 10.363 -2.957 1.00 92.56 272 GLN A C 1
ATOM 2071 O O . GLN A 1 272 ? 25.029 10.134 -2.002 1.00 92.56 272 GLN A O 1
ATOM 2076 N N . THR A 1 273 ? 22.975 10.556 -2.793 1.00 92.00 273 THR A N 1
ATOM 2077 C CA . THR A 1 273 ? 22.338 10.726 -1.481 1.00 92.00 273 THR A CA 1
ATOM 2078 C C . THR A 1 273 ? 21.464 9.542 -1.083 1.00 92.00 273 THR A C 1
ATOM 2080 O O . THR A 1 273 ? 21.433 9.193 0.101 1.00 92.00 273 THR A O 1
ATOM 2083 N N . HIS A 1 274 ? 20.830 8.872 -2.046 1.00 91.31 274 HIS A N 1
ATOM 2084 C CA . HIS A 1 274 ? 19.842 7.821 -1.824 1.00 91.31 274 HIS A CA 1
ATOM 2085 C C . HIS A 1 274 ? 20.066 6.626 -2.752 1.00 91.31 274 HIS A C 1
ATOM 2087 O O . HIS A 1 274 ? 20.694 6.729 -3.800 1.00 91.31 274 HIS A O 1
ATOM 2093 N N . ALA A 1 275 ? 19.535 5.470 -2.367 1.00 91.44 275 ALA A N 1
ATOM 2094 C CA . ALA A 1 275 ? 19.381 4.361 -3.295 1.00 91.44 275 ALA A CA 1
ATOM 2095 C C . ALA A 1 275 ? 18.109 4.570 -4.127 1.00 91.44 275 ALA A C 1
ATOM 2097 O O . ALA A 1 275 ? 17.158 5.210 -3.667 1.00 91.44 275 ALA A O 1
ATOM 2098 N N . VAL A 1 276 ? 18.099 4.048 -5.352 1.00 92.31 276 VAL A N 1
ATOM 2099 C CA . VAL A 1 276 ? 17.050 4.354 -6.327 1.00 92.31 276 VAL A CA 1
ATOM 2100 C C . VAL A 1 276 ? 16.426 3.084 -6.876 1.00 92.31 276 VAL A C 1
ATOM 2102 O O . VAL A 1 276 ? 17.124 2.185 -7.338 1.00 92.31 276 VAL A O 1
ATOM 2105 N N . PHE A 1 277 ? 15.096 3.048 -6.892 1.00 93.38 277 PHE A N 1
ATOM 2106 C CA . PHE A 1 277 ? 14.331 2.059 -7.633 1.00 93.38 277 PHE A CA 1
ATOM 2107 C C . PHE A 1 277 ? 13.763 2.695 -8.902 1.00 93.38 277 PHE A C 1
ATOM 2109 O O . PHE A 1 277 ? 12.910 3.579 -8.838 1.00 93.38 277 PHE A O 1
ATOM 2116 N N . VAL A 1 278 ? 14.281 2.273 -10.053 1.00 92.94 278 VAL A N 1
ATOM 2117 C CA . VAL A 1 278 ? 13.907 2.763 -11.383 1.00 92.94 278 VAL A CA 1
ATOM 2118 C C . VAL A 1 278 ? 12.981 1.753 -12.037 1.00 92.94 278 VAL A C 1
ATOM 2120 O O . VAL A 1 278 ? 13.311 0.573 -12.096 1.00 92.94 278 VAL A O 1
ATOM 2123 N N . GLN A 1 279 ? 11.852 2.197 -12.573 1.00 92.81 279 GLN A N 1
ATOM 2124 C CA . GLN A 1 279 ? 10.902 1.322 -13.255 1.00 92.81 279 GLN A CA 1
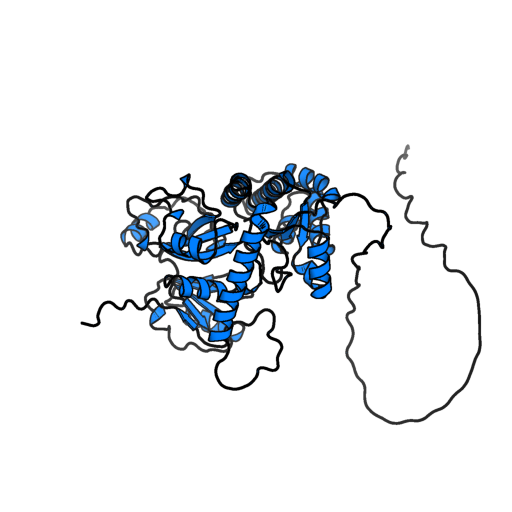ATOM 2125 C C . GLN A 1 279 ? 10.516 1.896 -14.613 1.00 92.81 279 GLN A C 1
ATOM 2127 O O . GLN A 1 279 ? 10.408 3.109 -14.772 1.00 92.81 279 GLN A O 1
ATOM 2132 N N . GLU A 1 280 ? 10.290 1.031 -15.595 1.00 91.88 280 GLU A N 1
ATOM 2133 C CA . GLU A 1 280 ? 9.594 1.390 -16.825 1.00 91.88 280 GLU A CA 1
ATOM 2134 C C . GLU A 1 280 ? 8.215 1.954 -16.481 1.00 91.88 280 GLU A C 1
ATOM 2136 O O . GLU A 1 280 ? 7.471 1.363 -15.695 1.00 91.88 280 GLU A O 1
ATOM 2141 N N . TYR A 1 281 ? 7.878 3.080 -17.104 1.00 90.00 281 TYR A N 1
ATOM 2142 C CA . TYR A 1 281 ? 6.589 3.729 -16.938 1.00 90.00 281 TYR A CA 1
ATOM 2143 C C . TYR A 1 281 ? 5.826 3.849 -18.261 1.00 90.00 281 TYR A C 1
ATOM 2145 O O . TYR A 1 281 ? 6.385 3.630 -19.342 1.00 90.00 281 TYR A O 1
ATOM 2153 N N . SER A 1 282 ? 4.536 4.182 -18.164 1.00 86.25 282 SER A N 1
ATOM 2154 C CA . SER A 1 282 ? 3.646 4.348 -19.312 1.00 86.25 282 SER A CA 1
ATOM 2155 C C . SER A 1 282 ? 4.198 5.365 -20.318 1.00 86.25 282 SER A C 1
ATOM 2157 O O . SER A 1 282 ? 4.876 6.345 -19.989 1.00 86.25 282 SER A O 1
ATOM 2159 N N . ALA A 1 283 ? 3.898 5.134 -21.596 1.00 79.81 283 ALA A N 1
ATOM 2160 C CA . ALA A 1 283 ? 4.195 6.095 -22.654 1.00 79.81 283 ALA A CA 1
ATOM 2161 C C . ALA A 1 283 ? 3.373 7.387 -22.508 1.00 79.81 283 ALA A C 1
ATOM 2163 O O . ALA A 1 283 ? 3.808 8.441 -22.968 1.00 79.81 283 ALA A O 1
ATOM 2164 N N . VAL A 1 284 ? 2.205 7.285 -21.878 1.00 77.56 284 VAL A N 1
ATOM 2165 C CA . VAL A 1 284 ? 1.226 8.351 -21.676 1.00 77.56 284 VAL A CA 1
ATOM 2166 C C . VAL A 1 284 ? 1.148 8.622 -20.188 1.00 77.56 284 VAL A C 1
ATOM 2168 O O . VAL A 1 284 ? 0.885 7.680 -19.461 1.00 77.56 284 VAL A O 1
ATOM 2171 N N . THR A 1 285 ? 1.328 9.873 -19.772 1.00 75.62 285 THR A N 1
ATOM 2172 C CA . THR A 1 285 ? 1.231 10.306 -18.370 1.00 75.62 285 THR A CA 1
ATOM 2173 C C . THR A 1 285 ? -0.102 11.016 -18.127 1.00 75.62 285 THR A C 1
ATOM 2175 O O . THR A 1 285 ? -0.156 12.248 -18.073 1.00 75.62 285 THR A O 1
ATOM 2178 N N . ASP A 1 286 ? -1.190 10.251 -18.097 1.00 77.94 286 ASP A N 1
ATOM 2179 C CA . ASP A 1 286 ? -2.534 10.733 -17.769 1.00 77.94 286 ASP A CA 1
ATOM 2180 C C . ASP A 1 286 ? -3.269 9.728 -16.869 1.00 77.94 286 ASP A C 1
ATOM 2182 O O . ASP A 1 286 ? -2.803 8.610 -16.659 1.00 77.94 286 ASP A O 1
ATOM 2186 N N . ASP A 1 287 ? -4.449 10.098 -16.369 1.00 72.50 287 ASP A N 1
ATOM 2187 C CA . ASP A 1 287 ? -5.214 9.274 -15.422 1.00 72.50 287 ASP A CA 1
ATOM 2188 C C . ASP A 1 287 ? -5.640 7.899 -15.988 1.00 72.50 287 ASP A C 1
ATOM 2190 O O . ASP A 1 287 ? -6.110 7.036 -15.248 1.00 72.50 287 ASP A O 1
ATOM 2194 N N . SER A 1 288 ? -5.500 7.662 -17.300 1.00 77.06 288 SER A N 1
ATOM 2195 C CA . SER A 1 288 ? -5.824 6.374 -17.925 1.00 77.06 288 SER A CA 1
ATOM 2196 C C . SER A 1 288 ? -4.697 5.346 -17.838 1.00 77.06 288 SER A C 1
ATOM 2198 O O . SER A 1 288 ? -4.917 4.173 -18.156 1.00 77.06 288 SER A O 1
ATOM 2200 N N . GLU A 1 289 ? -3.511 5.768 -17.395 1.00 83.69 289 GLU A N 1
ATOM 2201 C CA . GLU A 1 289 ? -2.341 4.907 -17.279 1.00 83.69 289 GLU A CA 1
ATOM 2202 C C . GLU A 1 289 ? -2.418 3.945 -16.088 1.00 83.69 289 GLU A C 1
ATOM 2204 O O . GLU A 1 289 ? -1.799 2.881 -16.132 1.00 83.69 289 GLU A O 1
ATOM 2209 N N . ILE A 1 290 ? -3.199 4.290 -15.058 1.00 89.06 290 ILE A N 1
ATOM 2210 C CA . ILE A 1 290 ? -3.372 3.496 -13.841 1.00 89.06 290 ILE A CA 1
ATOM 2211 C C . ILE A 1 290 ? -4.798 2.956 -13.732 1.00 89.06 290 ILE A C 1
ATOM 2213 O O . ILE A 1 290 ? -5.792 3.640 -13.985 1.00 89.06 290 ILE A O 1
ATOM 2217 N N . VAL A 1 291 ? -4.897 1.701 -13.304 1.00 91.25 291 VAL A N 1
ATOM 2218 C CA . VAL A 1 291 ? -6.153 1.051 -12.936 1.00 91.25 291 VAL A CA 1
ATOM 2219 C C . VAL A 1 291 ? -6.011 0.405 -11.565 1.00 91.25 291 VAL A C 1
ATOM 2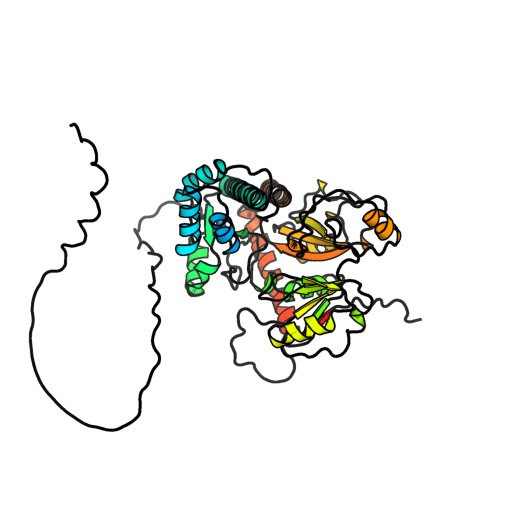221 O O . VAL A 1 291 ? -5.070 -0.352 -11.328 1.00 91.25 291 VAL A O 1
ATOM 2224 N N . SER A 1 292 ? -6.972 0.669 -10.681 1.00 92.69 292 SER A N 1
ATOM 2225 C CA . SER A 1 292 ? -7.014 0.107 -9.330 1.00 92.69 292 SER A CA 1
ATOM 2226 C C . SER A 1 292 ? -8.014 -1.045 -9.261 1.00 92.69 292 SER A C 1
ATOM 2228 O O . SER A 1 292 ? -9.188 -0.883 -9.584 1.00 92.69 292 SER A O 1
ATOM 2230 N N . VAL A 1 293 ? -7.562 -2.220 -8.823 1.00 93.69 293 VAL A N 1
ATOM 2231 C CA . VAL A 1 293 ? -8.396 -3.420 -8.674 1.00 93.69 293 VAL A CA 1
ATOM 2232 C C . VAL A 1 293 ? -8.535 -3.755 -7.187 1.00 93.69 293 VAL A C 1
ATOM 2234 O O . VAL A 1 293 ? -7.584 -4.276 -6.601 1.00 93.69 293 VAL A O 1
ATOM 2237 N N . PRO A 1 294 ? -9.685 -3.472 -6.552 1.00 94.25 294 PRO A N 1
ATOM 2238 C CA . PRO A 1 294 ? -9.883 -3.756 -5.133 1.00 94.25 294 PRO A CA 1
ATOM 2239 C C . PRO A 1 294 ? -9.992 -5.258 -4.854 1.00 94.25 294 PRO A C 1
ATOM 2241 O O . PRO A 1 294 ? -10.568 -6.005 -5.654 1.00 94.25 294 PRO A O 1
ATOM 2244 N N . PHE A 1 295 ? -9.519 -5.670 -3.678 1.00 94.19 295 PHE A N 1
ATOM 2245 C CA . PHE A 1 295 ? -9.754 -6.977 -3.064 1.00 94.19 295 PHE A CA 1
ATOM 2246 C C . PHE A 1 295 ? -10.206 -6.806 -1.593 1.00 94.19 295 PHE A C 1
ATOM 2248 O O . PHE A 1 295 ? -9.840 -5.801 -0.972 1.00 94.19 295 PHE A O 1
ATOM 2255 N N . PRO A 1 296 ? -11.030 -7.708 -1.018 1.00 92.31 296 PRO A N 1
ATOM 2256 C CA . PRO A 1 296 ? -11.409 -9.058 -1.476 1.00 92.31 296 PRO A CA 1
ATOM 2257 C C . PRO A 1 296 ? -12.158 -9.106 -2.809 1.00 92.31 296 PRO A C 1
ATOM 2259 O O . PRO A 1 296 ? -12.777 -8.123 -3.207 1.00 92.31 296 PRO A O 1
ATOM 2262 N N . PHE A 1 297 ? -12.114 -10.230 -3.522 1.00 90.81 297 PHE A N 1
ATOM 2263 C CA . PHE A 1 297 ? -12.833 -10.402 -4.791 1.00 90.81 297 PHE A CA 1
ATOM 2264 C C . PHE A 1 297 ? -14.214 -11.021 -4.549 1.00 90.81 297 PHE A C 1
ATOM 2266 O O . PHE A 1 297 ? -14.317 -12.004 -3.823 1.00 90.81 297 PHE A O 1
ATOM 2273 N N . ILE A 1 298 ? -15.253 -10.484 -5.195 1.00 85.38 298 ILE A N 1
ATOM 2274 C CA . ILE A 1 298 ? -16.612 -11.052 -5.175 1.00 85.38 298 ILE A CA 1
ATOM 2275 C C . ILE A 1 298 ? -16.837 -11.820 -6.481 1.00 85.38 298 ILE A C 1
ATOM 2277 O O . ILE A 1 298 ? -16.359 -11.388 -7.528 1.00 85.38 298 ILE A O 1
ATOM 2281 N N . ASP A 1 299 ? -17.587 -12.919 -6.465 1.00 74.38 299 ASP A N 1
ATOM 2282 C CA . ASP A 1 299 ? -17.844 -13.736 -7.664 1.00 74.38 299 ASP A CA 1
ATOM 2283 C C . ASP A 1 299 ? -18.508 -12.953 -8.814 1.00 74.38 299 ASP A C 1
ATOM 2285 O O . ASP A 1 299 ? -18.262 -13.234 -9.985 1.00 74.38 299 ASP A O 1
ATOM 2289 N N . SER A 1 300 ? -19.259 -11.892 -8.499 1.00 65.81 300 SER A N 1
ATOM 2290 C CA . SER A 1 300 ? -19.818 -10.949 -9.480 1.00 65.81 300 SER A CA 1
ATOM 2291 C C . SER A 1 300 ? -18.764 -10.160 -10.272 1.00 65.81 300 SER A C 1
ATOM 2293 O O . SER A 1 300 ? -19.081 -9.619 -11.326 1.00 65.81 300 SER A O 1
ATOM 2295 N N . SER A 1 301 ? -17.518 -10.098 -9.791 1.00 65.19 301 SER A N 1
ATOM 2296 C CA . SER A 1 301 ? -16.400 -9.388 -10.434 1.00 65.19 301 SER A CA 1
ATOM 2297 C C . SER A 1 301 ? -15.604 -10.244 -11.430 1.00 65.19 301 SER A C 1
ATOM 2299 O O . SER A 1 301 ? -14.624 -9.769 -12.000 1.00 65.19 301 SER A O 1
ATOM 2301 N N . LEU A 1 302 ? -16.010 -11.500 -11.654 1.00 66.69 302 LEU A N 1
ATOM 2302 C CA . LEU A 1 302 ? -15.345 -12.453 -12.554 1.00 66.69 302 LEU A CA 1
ATOM 2303 C C . LEU A 1 302 ? -16.018 -12.522 -13.933 1.00 66.69 302 LEU A C 1
ATOM 2305 O O . LEU A 1 302 ? -16.179 -13.595 -14.513 1.00 66.69 302 LEU A O 1
ATOM 2309 N N . THR A 1 303 ? -16.439 -11.373 -14.457 1.00 75.50 303 THR A N 1
ATOM 2310 C CA . THR A 1 303 ? -16.934 -11.250 -15.831 1.00 75.50 303 THR A CA 1
ATOM 2311 C C . THR A 1 303 ? -15.777 -11.080 -16.817 1.00 75.50 303 THR A C 1
ATOM 2313 O O . THR A 1 303 ? -14.677 -10.639 -16.459 1.00 75.50 303 THR A O 1
ATOM 2316 N N . ASP A 1 304 ? -16.017 -11.453 -18.076 1.00 72.44 304 ASP A N 1
ATOM 2317 C CA . ASP A 1 304 ? -15.060 -11.210 -19.156 1.00 72.44 304 ASP A CA 1
ATOM 2318 C C . ASP A 1 304 ? -14.857 -9.697 -19.350 1.00 72.44 304 ASP A C 1
ATOM 2320 O O . ASP A 1 304 ? -15.792 -8.905 -19.213 1.00 72.44 304 ASP A O 1
ATOM 2324 N N . GLY A 1 305 ? -13.615 -9.282 -19.585 1.00 80.50 305 GLY A N 1
ATOM 2325 C CA . GLY A 1 305 ? -13.222 -7.873 -19.666 1.00 80.50 305 GLY A CA 1
ATOM 2326 C C . GLY A 1 305 ? -13.026 -7.151 -18.323 1.00 80.50 305 GLY A C 1
ATOM 2327 O O . GLY A 1 305 ? -12.468 -6.055 -18.314 1.00 80.50 305 GLY A O 1
ATOM 2328 N N . HIS A 1 306 ? -13.406 -7.730 -17.178 1.00 88.50 306 HIS A N 1
ATOM 2329 C CA . HIS A 1 306 ? -13.159 -7.126 -15.860 1.00 88.50 306 HIS A CA 1
ATOM 2330 C C . HIS A 1 306 ? -11.676 -7.241 -15.469 1.00 88.50 306 HIS A C 1
ATOM 2332 O O . HIS A 1 306 ? -11.050 -8.283 -15.691 1.00 88.50 306 HIS A O 1
ATOM 2338 N N . PHE A 1 307 ? -11.090 -6.213 -14.844 1.00 90.56 307 PHE A N 1
ATOM 2339 C CA . PHE A 1 307 ? -9.669 -6.248 -14.450 1.00 90.56 307 PHE A CA 1
ATOM 2340 C C . PHE A 1 307 ? -9.355 -7.272 -13.346 1.00 90.56 307 PHE A C 1
ATOM 2342 O O . PHE A 1 307 ? -8.228 -7.749 -13.248 1.00 90.56 307 PHE A O 1
ATOM 2349 N N . SER A 1 308 ? -10.349 -7.679 -12.553 1.00 90.25 308 SER A N 1
ATOM 2350 C CA . SER A 1 308 ? -10.215 -8.800 -11.601 1.00 90.25 308 SER A CA 1
ATOM 2351 C C . SER A 1 308 ? -9.955 -10.149 -12.278 1.00 90.25 308 SER A C 1
ATOM 2353 O O . SER A 1 308 ? -9.354 -11.022 -11.658 1.00 90.25 308 SER A O 1
ATOM 2355 N N . SER A 1 309 ? -10.346 -10.302 -13.546 1.00 91.44 309 SER A N 1
ATOM 2356 C CA . SER A 1 309 ? -10.089 -11.499 -14.357 1.00 91.44 309 SER A CA 1
ATOM 2357 C C . SER A 1 309 ? -8.710 -11.468 -15.037 1.00 91.44 309 SER A C 1
ATOM 2359 O O . SER A 1 309 ? -8.343 -12.403 -15.746 1.00 91.44 309 SER A O 1
ATOM 2361 N N . HIS A 1 310 ? -7.913 -10.412 -14.825 1.00 92.81 310 HIS A N 1
ATOM 2362 C CA . HIS A 1 310 ? -6.579 -10.291 -15.407 1.00 92.81 310 HIS A CA 1
ATOM 2363 C C . HIS A 1 310 ? -5.658 -11.438 -14.925 1.00 92.81 310 HIS A C 1
ATOM 2365 O O . HIS A 1 310 ? -5.570 -11.677 -13.717 1.00 92.81 310 HIS A O 1
ATOM 2371 N N . PRO A 1 311 ? -4.877 -12.102 -15.804 1.00 92.88 311 PRO A N 1
ATOM 2372 C CA . PRO A 1 311 ? -4.063 -13.269 -15.434 1.00 92.88 311 PRO A CA 1
ATOM 2373 C C . PRO A 1 311 ? -3.114 -13.038 -14.247 1.00 92.88 311 PRO A C 1
ATOM 2375 O O . PRO A 1 311 ? -3.046 -13.852 -13.328 1.00 92.88 311 PRO A O 1
ATOM 2378 N N . SER A 1 312 ? -2.413 -11.899 -14.226 1.00 93.56 312 SER A N 1
ATOM 2379 C CA . SER A 1 312 ? -1.534 -11.517 -13.109 1.00 93.56 312 SER A CA 1
ATOM 2380 C C . SER A 1 312 ? -2.295 -11.292 -11.793 1.00 93.56 312 SER A C 1
ATOM 2382 O O . SER A 1 312 ? -1.770 -11.616 -10.731 1.00 93.56 312 SER A O 1
ATOM 2384 N N . VAL A 1 313 ? -3.538 -10.797 -11.853 1.00 94.38 313 VAL A N 1
ATOM 2385 C CA . VAL A 1 313 ? -4.396 -10.592 -10.675 1.00 94.38 313 VAL A CA 1
ATOM 2386 C C . VAL A 1 313 ? -4.857 -11.936 -10.121 1.00 94.38 313 VAL A C 1
ATOM 2388 O O . VAL A 1 313 ? -4.721 -12.172 -8.925 1.00 94.38 313 VAL A O 1
ATOM 2391 N N . LEU A 1 314 ? -5.316 -12.849 -10.981 1.00 93.62 314 LEU A N 1
ATOM 2392 C CA . LEU A 1 314 ? -5.722 -14.201 -10.581 1.00 93.62 314 LEU A CA 1
ATOM 2393 C C . LEU A 1 314 ? -4.561 -14.985 -9.956 1.00 93.62 314 LEU A C 1
ATOM 2395 O O . LEU A 1 314 ? -4.715 -15.596 -8.901 1.00 93.62 314 LEU A O 1
ATOM 2399 N N . LYS A 1 315 ? -3.365 -14.899 -10.549 1.00 94.19 315 LYS A N 1
ATOM 2400 C CA . LYS A 1 315 ? -2.170 -15.553 -10.007 1.00 94.19 315 LYS A CA 1
ATOM 2401 C C . LYS A 1 315 ? -1.775 -14.991 -8.635 1.00 94.19 315 LYS A C 1
ATOM 2403 O O . LYS A 1 315 ? -1.414 -15.767 -7.753 1.00 94.19 315 LYS A O 1
ATOM 2408 N N . LEU A 1 316 ? -1.860 -13.672 -8.421 1.00 93.94 316 LEU A N 1
ATOM 2409 C CA . LEU A 1 316 ? -1.640 -13.086 -7.090 1.00 93.94 316 LEU A CA 1
ATOM 2410 C C . LEU A 1 316 ? -2.729 -13.459 -6.092 1.00 93.94 316 LEU A C 1
ATOM 2412 O O . LEU A 1 316 ? -2.417 -13.714 -4.932 1.00 93.94 316 LEU A O 1
ATOM 2416 N N . ARG A 1 317 ? -3.988 -13.489 -6.536 1.00 93.88 317 ARG A N 1
ATOM 2417 C CA . ARG A 1 317 ? -5.136 -13.857 -5.706 1.00 93.88 317 ARG A CA 1
ATOM 2418 C C . ARG A 1 317 ? -4.912 -15.206 -5.036 1.00 93.88 317 ARG A C 1
ATOM 2420 O O . ARG A 1 317 ? -5.130 -15.315 -3.833 1.00 93.88 317 ARG A O 1
ATOM 2427 N N . GLU A 1 318 ? -4.440 -16.188 -5.798 1.00 92.94 318 GLU A N 1
ATOM 2428 C CA . GLU A 1 318 ? -4.093 -17.513 -5.284 1.00 92.94 318 GLU A CA 1
ATOM 2429 C C . GLU A 1 318 ? -2.818 -17.497 -4.437 1.00 92.94 318 GLU A C 1
ATOM 2431 O O . GLU A 1 318 ? -2.797 -18.075 -3.355 1.00 92.94 318 GLU A O 1
ATOM 2436 N N . LYS A 1 319 ? -1.755 -16.828 -4.905 1.00 92.75 319 LYS A N 1
ATOM 2437 C CA . LYS A 1 319 ? -0.442 -16.861 -4.242 1.00 92.75 319 LYS A CA 1
ATOM 2438 C C . LYS A 1 319 ? -0.393 -16.138 -2.901 1.00 92.75 319 LYS A C 1
ATOM 2440 O O . LYS A 1 319 ? 0.339 -16.585 -2.034 1.00 92.75 319 LYS A O 1
ATOM 2445 N N . LEU A 1 320 ? -1.119 -15.033 -2.750 1.00 92.69 320 LEU A N 1
ATOM 2446 C CA . LEU A 1 320 ? -1.096 -14.201 -1.540 1.00 92.69 320 LEU A CA 1
ATOM 2447 C C . LEU A 1 320 ? -2.361 -14.352 -0.687 1.00 92.69 320 LEU A C 1
ATOM 2449 O O . LEU A 1 320 ? -2.505 -13.654 0.312 1.00 92.69 320 LEU A O 1
ATOM 2453 N N . GLY A 1 321 ? -3.307 -15.205 -1.093 1.00 92.44 321 GLY A N 1
ATOM 2454 C CA . GLY A 1 321 ? -4.569 -15.371 -0.371 1.00 92.44 321 GLY A CA 1
ATOM 2455 C C . GLY A 1 321 ? -5.392 -14.080 -0.303 1.00 92.44 321 GLY A C 1
ATOM 2456 O O . GLY A 1 321 ? -6.001 -13.780 0.720 1.00 92.44 321 GLY A O 1
ATOM 2457 N N . LEU A 1 322 ? -5.440 -13.298 -1.388 1.00 93.88 322 LEU A N 1
ATOM 2458 C CA . LEU A 1 322 ? -6.060 -11.960 -1.385 1.00 93.88 322 LEU A CA 1
ATOM 2459 C C . LEU A 1 322 ? -7.573 -11.960 -1.087 1.00 93.88 322 LEU A C 1
ATOM 2461 O O . LEU A 1 322 ? -8.145 -10.904 -0.845 1.00 93.88 322 LEU A O 1
ATOM 2465 N N . ASN A 1 323 ? -8.238 -13.120 -1.099 1.00 92.00 323 ASN A N 1
ATOM 2466 C CA . ASN A 1 323 ? -9.647 -13.238 -0.707 1.00 92.00 323 ASN A CA 1
ATOM 2467 C C . ASN A 1 323 ? -9.873 -13.021 0.796 1.00 92.00 323 ASN A C 1
ATOM 2469 O O . ASN A 1 323 ? -10.950 -12.582 1.179 1.00 92.00 323 ASN A O 1
ATOM 2473 N N . SER A 1 324 ? -8.885 -13.339 1.637 1.00 92.19 324 SER A N 1
ATOM 2474 C CA . SER A 1 324 ? -8.967 -13.144 3.091 1.00 92.19 324 SER A CA 1
ATOM 2475 C C . SER A 1 324 ? -8.366 -11.816 3.552 1.00 92.19 324 SER A C 1
ATOM 2477 O O . SER A 1 324 ? -8.428 -11.492 4.731 1.00 92.19 324 SER A O 1
ATOM 2479 N N . LEU A 1 325 ? -7.768 -11.045 2.643 1.00 94.88 325 LEU A N 1
ATOM 2480 C CA . LEU A 1 325 ? -7.122 -9.766 2.932 1.00 94.88 325 LEU A CA 1
ATOM 2481 C C . LEU A 1 325 ? -7.902 -8.621 2.286 1.00 94.88 325 LEU A C 1
ATOM 2483 O O . LEU A 1 325 ? -8.758 -8.842 1.434 1.00 94.88 325 LEU A O 1
ATOM 2487 N N . CYS A 1 326 ? -7.590 -7.385 2.666 1.00 95.19 326 CYS A N 1
ATOM 2488 C CA . CYS A 1 326 ? -8.178 -6.197 2.055 1.00 95.19 326 CYS A CA 1
ATOM 2489 C C . CYS A 1 326 ? -7.105 -5.258 1.509 1.00 95.19 326 CYS A C 1
ATOM 2491 O O . CYS A 1 326 ? -6.013 -5.145 2.076 1.00 95.19 326 CYS A O 1
ATOM 2493 N N . GLY A 1 327 ? -7.422 -4.589 0.406 1.00 95.56 327 GLY A N 1
ATOM 2494 C CA . GLY A 1 327 ? -6.491 -3.711 -0.285 1.00 95.56 327 GLY A CA 1
ATOM 2495 C C . GLY A 1 327 ? -6.839 -3.552 -1.753 1.00 95.56 327 GLY A C 1
ATOM 2496 O O . GLY A 1 327 ? -7.964 -3.809 -2.186 1.00 95.56 327 GLY A O 1
ATOM 2497 N N . TYR A 1 328 ? -5.864 -3.117 -2.535 1.00 95.25 328 TYR A N 1
ATOM 2498 C CA . TYR A 1 328 ? -6.022 -2.951 -3.970 1.00 95.25 328 TYR A CA 1
ATOM 2499 C C . TYR A 1 328 ? -4.726 -3.239 -4.721 1.00 95.25 328 TYR A C 1
ATOM 2501 O O . TYR A 1 328 ? -3.618 -3.074 -4.212 1.00 95.25 328 TYR A O 1
ATOM 2509 N N . LEU A 1 329 ? -4.881 -3.690 -5.960 1.00 94.56 329 LEU A N 1
ATOM 2510 C CA . LEU A 1 329 ? -3.794 -3.864 -6.913 1.00 94.56 329 LEU A CA 1
ATOM 2511 C C . LEU A 1 329 ? -3.763 -2.667 -7.851 1.00 94.56 329 LEU A C 1
ATOM 2513 O O . LEU A 1 329 ? -4.809 -2.197 -8.291 1.00 94.56 329 LEU A O 1
ATOM 2517 N N . THR A 1 330 ? -2.568 -2.221 -8.202 1.00 93.31 330 THR A N 1
ATOM 2518 C CA . THR A 1 330 ? -2.359 -1.142 -9.164 1.00 93.31 330 THR A CA 1
ATOM 2519 C C . THR A 1 330 ? -1.824 -1.747 -10.452 1.00 93.31 330 THR A C 1
ATOM 2521 O O . THR A 1 330 ? -0.741 -2.334 -10.465 1.00 93.31 330 THR A O 1
ATOM 2524 N N . LEU A 1 331 ? -2.582 -1.626 -11.538 1.00 93.19 331 LEU A N 1
ATOM 2525 C CA . LEU A 1 331 ? -2.181 -2.036 -12.879 1.00 93.19 331 LEU A CA 1
ATOM 2526 C C . LEU A 1 331 ? -1.725 -0.812 -13.678 1.00 93.19 331 LEU A C 1
ATOM 2528 O O . LEU A 1 331 ? -2.375 0.229 -13.641 1.00 93.19 331 LEU A O 1
ATOM 2532 N N . LEU A 1 332 ? -0.626 -0.961 -14.413 1.00 91.69 332 LEU A N 1
ATOM 2533 C CA . LEU A 1 332 ? -0.063 0.050 -15.305 1.00 91.69 332 LEU A CA 1
ATOM 2534 C C . LEU A 1 332 ? -0.338 -0.325 -16.762 1.00 91.69 332 LEU A C 1
ATOM 2536 O O . LEU A 1 332 ? 0.018 -1.424 -17.197 1.00 91.69 332 LEU A O 1
ATOM 2540 N N . CYS A 1 333 ? -0.908 0.606 -17.520 1.00 89.31 333 CYS A N 1
ATOM 2541 C CA . CYS A 1 333 ? -1.071 0.498 -18.962 1.00 89.31 333 CYS A CA 1
ATOM 2542 C C . CYS A 1 333 ? 0.271 0.733 -19.673 1.00 89.31 333 CYS A C 1
ATOM 2544 O O . CYS A 1 333 ? 0.910 1.773 -19.531 1.00 89.31 333 CYS A O 1
ATOM 2546 N N . LYS A 1 334 ? 0.703 -0.243 -20.472 1.00 81.94 334 LYS A N 1
ATOM 2547 C CA . LYS A 1 334 ? 1.922 -0.210 -21.293 1.00 81.94 334 LYS A CA 1
ATOM 2548 C C . LYS A 1 334 ? 1.649 0.124 -22.761 1.00 81.94 334 LYS A C 1
ATOM 2550 O O . LYS A 1 334 ? 2.589 0.145 -23.562 1.00 81.94 334 LYS A O 1
ATOM 2555 N N . LYS A 1 335 ? 0.386 0.336 -23.146 1.00 70.56 335 LYS A N 1
ATOM 2556 C CA . LYS A 1 335 ? -0.023 0.410 -24.553 1.00 70.56 335 LYS A CA 1
ATOM 2557 C C . LYS A 1 335 ? 0.726 1.524 -25.296 1.00 70.56 335 LYS A C 1
ATOM 2559 O O . LYS A 1 335 ? 0.640 2.705 -24.970 1.00 70.56 335 LYS A O 1
ATOM 2564 N N . LYS A 1 336 ? 1.466 1.127 -26.336 1.00 56.97 336 LYS A N 1
ATOM 2565 C CA . LYS A 1 336 ? 2.169 2.007 -27.285 1.00 56.97 336 LYS A CA 1
ATOM 2566 C C . LYS A 1 336 ? 1.326 2.191 -28.552 1.00 56.97 336 LYS A C 1
ATOM 2568 O O . LYS A 1 336 ? 1.775 1.833 -29.636 1.00 56.97 336 LYS A O 1
ATOM 2573 N N . THR A 1 337 ? 0.099 2.696 -28.464 1.00 48.44 337 THR A N 1
ATOM 2574 C CA . THR A 1 337 ? -0.653 3.028 -29.686 1.00 48.44 337 THR A CA 1
ATOM 2575 C C . THR A 1 337 ? -0.345 4.451 -30.131 1.00 48.44 337 THR A C 1
ATOM 2577 O O . THR A 1 337 ? -0.629 5.414 -29.424 1.00 48.44 337 THR A O 1
ATOM 2580 N N . ILE A 1 338 ? 0.212 4.565 -31.338 1.00 45.06 338 ILE A N 1
ATOM 2581 C CA . ILE A 1 338 ? 0.449 5.823 -32.067 1.00 45.06 338 ILE A CA 1
ATOM 2582 C C . ILE A 1 338 ? -0.861 6.633 -32.187 1.00 45.06 338 ILE A C 1
ATOM 2584 O O . ILE A 1 338 ? -0.842 7.860 -32.132 1.00 45.06 338 ILE A O 1
ATOM 2588 N N . ASP A 1 339 ? -2.011 5.954 -32.235 1.00 43.59 339 ASP A N 1
ATOM 2589 C CA . ASP A 1 339 ? -3.340 6.574 -32.310 1.00 43.59 339 ASP A CA 1
ATOM 2590 C C . ASP A 1 339 ? -3.748 7.334 -31.032 1.00 43.59 339 ASP A C 1
ATOM 2592 O O . ASP A 1 339 ? -4.475 8.329 -31.105 1.00 43.59 339 ASP A O 1
ATOM 2596 N N . TRP A 1 340 ? -3.238 6.939 -29.857 1.00 46.06 340 TRP A N 1
ATOM 2597 C CA . TRP A 1 340 ? -3.522 7.651 -28.604 1.00 46.06 340 TRP A CA 1
ATOM 2598 C C . TRP A 1 340 ? -2.767 8.983 -28.515 1.00 46.06 340 TRP A C 1
ATOM 2600 O O . TRP A 1 340 ? -3.303 9.956 -27.991 1.00 46.06 340 TRP A O 1
ATOM 2610 N N . GLU A 1 341 ? -1.565 9.086 -29.096 1.00 42.88 341 GLU A N 1
ATOM 2611 C CA . GLU A 1 341 ? -0.833 10.362 -29.183 1.00 42.88 341 GLU A CA 1
ATOM 2612 C C . GLU A 1 341 ? -1.593 11.405 -30.025 1.00 42.88 341 GLU A C 1
ATOM 2614 O O . GLU A 1 341 ? -1.473 12.608 -29.776 1.00 42.88 341 GLU A O 1
ATOM 2619 N N . VAL A 1 342 ? -2.408 10.962 -30.991 1.00 44.12 342 VAL A N 1
ATOM 2620 C CA . VAL A 1 342 ? -3.254 11.836 -31.821 1.00 44.12 342 VAL A CA 1
ATOM 2621 C C . VAL A 1 342 ? -4.545 12.226 -31.088 1.00 44.12 342 VAL A C 1
ATOM 2623 O O . VAL A 1 342 ? -4.957 13.385 -31.155 1.00 44.12 342 VAL A O 1
ATOM 2626 N N . GLN A 1 343 ? -5.160 11.313 -30.324 1.00 44.75 343 GLN A N 1
ATOM 2627 C CA . GLN A 1 343 ? -6.359 11.619 -29.525 1.00 44.75 343 GLN A CA 1
ATOM 2628 C C . GLN A 1 343 ? -6.063 12.447 -28.264 1.00 44.75 343 GLN A C 1
ATOM 2630 O O . GLN A 1 343 ? -6.832 13.354 -27.942 1.00 44.75 343 GLN A O 1
ATOM 2635 N N . SER A 1 344 ? -4.938 12.204 -27.584 1.00 45.69 344 SER A N 1
ATOM 2636 C CA . SER A 1 344 ? -4.495 12.971 -26.410 1.00 45.69 344 SER A CA 1
ATOM 2637 C C . SER A 1 344 ? -4.202 14.436 -26.770 1.00 45.69 344 SER A C 1
ATOM 2639 O O . SER A 1 344 ? -4.638 15.349 -26.071 1.00 45.69 344 SER A O 1
ATOM 2641 N N . LYS A 1 345 ? -3.608 14.698 -27.947 1.00 45.16 345 LYS A N 1
ATOM 2642 C CA . LYS A 1 345 ? -3.422 16.068 -28.469 1.00 45.16 345 LYS A CA 1
ATOM 2643 C C . LYS A 1 345 ? -4.735 16.804 -28.778 1.00 45.16 345 LYS A C 1
ATOM 2645 O O . LYS A 1 345 ? -4.740 18.035 -28.768 1.00 45.16 345 LYS A O 1
ATOM 2650 N N . ASN A 1 346 ? -5.832 16.080 -29.016 1.00 37.97 346 ASN A N 1
ATOM 2651 C CA . ASN A 1 346 ? -7.159 16.652 -29.272 1.00 37.97 346 ASN A CA 1
ATOM 2652 C C . ASN A 1 346 ? -7.999 16.874 -28.003 1.00 37.97 346 ASN A C 1
ATOM 2654 O O . ASN A 1 346 ? -8.985 17.607 -28.058 1.00 37.97 346 ASN A O 1
ATOM 2658 N N . ARG A 1 347 ? -7.613 16.322 -26.845 1.00 44.56 347 ARG A N 1
ATOM 2659 C CA . ARG A 1 347 ? -8.276 16.590 -25.557 1.00 44.56 347 ARG A CA 1
ATOM 2660 C C . ARG A 1 347 ? -7.662 17.811 -24.864 1.00 44.56 347 ARG A C 1
ATOM 2662 O O . ARG A 1 347 ? -7.109 17.724 -23.776 1.00 44.56 347 ARG A O 1
ATOM 2669 N N . LYS A 1 348 ? -7.780 18.986 -25.490 1.00 41.28 348 LYS A N 1
ATOM 2670 C CA . LYS A 1 348 ? -7.635 20.272 -24.786 1.00 41.28 348 LYS A CA 1
ATOM 2671 C C . LYS A 1 348 ? -8.971 20.625 -24.139 1.00 41.28 348 LYS A C 1
ATOM 2673 O O . LYS A 1 348 ? -9.832 21.203 -24.792 1.00 41.28 348 LYS A O 1
ATOM 2678 N N . GLY A 1 349 ? -9.145 20.271 -22.871 1.00 34.53 349 GLY A N 1
ATOM 2679 C CA . GLY A 1 349 ? -10.337 20.662 -22.120 1.00 34.53 349 GLY A CA 1
ATOM 2680 C C . GLY A 1 349 ? -10.510 19.864 -20.840 1.00 34.53 349 GLY A C 1
ATOM 2681 O O . GLY A 1 349 ? -11.378 19.007 -20.767 1.00 34.53 349 GLY A O 1
ATOM 2682 N N . GLY A 1 350 ? -9.664 20.132 -19.851 1.00 30.47 350 GLY A N 1
ATOM 2683 C CA . GLY A 1 350 ? -9.779 19.551 -18.520 1.00 30.47 350 GLY A CA 1
ATOM 2684 C C . GLY A 1 350 ? -8.519 19.841 -17.729 1.00 30.47 350 GLY A C 1
ATOM 2685 O O . GLY A 1 350 ? -7.510 19.169 -17.901 1.00 30.47 350 GLY A O 1
ATOM 2686 N N . THR A 1 351 ? -8.554 20.883 -16.907 1.00 37.09 351 THR A N 1
ATOM 2687 C CA . THR A 1 351 ? -7.488 21.217 -15.962 1.00 37.09 351 THR A CA 1
ATOM 2688 C C . THR A 1 351 ? -7.527 20.212 -14.808 1.00 37.09 351 THR A C 1
ATOM 2690 O O . THR A 1 351 ? -7.922 20.558 -13.703 1.00 37.09 351 THR A O 1
ATOM 2693 N N . THR A 1 352 ? -7.184 18.946 -15.052 1.00 37.03 352 THR A N 1
ATOM 2694 C CA . THR A 1 352 ? -6.894 18.001 -13.969 1.00 37.03 352 THR A CA 1
ATOM 2695 C C . THR A 1 352 ? -5.394 18.047 -13.718 1.00 37.03 352 THR A C 1
ATOM 2697 O O . THR A 1 352 ? -4.570 17.883 -14.617 1.00 37.03 352 THR A O 1
ATOM 2700 N N . THR A 1 353 ? -5.017 18.403 -12.495 1.00 39.41 353 THR A N 1
ATOM 2701 C CA . THR A 1 353 ? -3.627 18.422 -12.045 1.00 39.41 353 THR A CA 1
ATOM 2702 C C . THR A 1 353 ? -3.081 16.998 -12.123 1.00 39.41 353 THR A C 1
ATOM 2704 O O . THR A 1 353 ? -3.332 16.212 -11.214 1.00 39.41 353 THR A O 1
ATOM 2707 N N . VAL A 1 354 ? -2.385 16.654 -13.212 1.00 47.19 354 VAL A N 1
ATOM 2708 C CA . VAL A 1 354 ? -1.760 15.336 -13.390 1.00 47.19 354 VAL A CA 1
ATOM 2709 C C . VAL A 1 354 ? -0.865 15.075 -12.180 1.00 47.19 354 VAL A C 1
ATOM 2711 O O . VAL A 1 354 ? 0.144 15.760 -11.980 1.00 47.19 354 VAL A O 1
ATOM 2714 N N . SER A 1 355 ? -1.276 14.136 -11.328 1.00 54.00 355 SER A N 1
ATOM 2715 C CA . SER A 1 355 ? -0.475 13.730 -10.179 1.00 54.00 355 SER A CA 1
ATOM 2716 C C . SER A 1 355 ? 0.824 13.126 -10.696 1.00 54.00 355 SER A C 1
ATOM 2718 O O . SER A 1 355 ? 0.810 12.217 -11.519 1.00 54.00 355 SER A O 1
ATOM 2720 N N . LYS A 1 356 ? 1.964 13.614 -10.201 1.00 63.50 356 LYS A N 1
ATOM 2721 C CA . LYS A 1 356 ? 3.278 13.046 -10.539 1.00 63.50 356 LYS A CA 1
ATOM 2722 C C . LYS A 1 356 ? 3.521 11.679 -9.887 1.00 63.50 356 LYS A C 1
ATOM 2724 O O . LYS A 1 356 ? 4.479 11.009 -10.259 1.00 63.50 356 LYS A O 1
ATOM 2729 N N . ASP A 1 357 ? 2.674 11.283 -8.932 1.00 72.12 357 ASP A N 1
ATOM 2730 C CA . ASP A 1 357 ? 2.717 9.968 -8.294 1.00 72.12 357 ASP A CA 1
ATOM 2731 C C . ASP A 1 357 ? 1.561 9.093 -8.818 1.00 72.12 357 ASP A C 1
ATOM 2733 O O . ASP A 1 357 ? 0.400 9.409 -8.513 1.00 72.12 357 ASP A O 1
ATOM 2737 N N . PRO A 1 358 ? 1.847 7.988 -9.542 1.00 68.88 358 PRO A N 1
ATOM 2738 C CA . PRO A 1 358 ? 0.829 7.041 -10.008 1.00 68.88 358 PRO A CA 1
ATOM 2739 C C . PRO A 1 358 ? -0.047 6.487 -8.887 1.00 68.88 358 PRO A C 1
ATOM 2741 O O . PRO A 1 358 ? -1.195 6.120 -9.113 1.00 68.88 358 PRO A O 1
ATOM 2744 N N . ARG A 1 359 ? 0.483 6.417 -7.662 1.00 68.06 359 ARG A N 1
ATOM 2745 C CA . ARG A 1 359 ? -0.223 5.841 -6.510 1.00 68.06 359 ARG A CA 1
ATOM 2746 C C . ARG A 1 359 ? -1.320 6.749 -5.964 1.00 68.06 359 ARG A C 1
ATOM 2748 O O . ARG A 1 359 ? -2.125 6.297 -5.162 1.00 68.06 359 ARG A O 1
ATOM 2755 N N . LYS A 1 360 ? -1.339 8.020 -6.373 1.00 72.12 360 LYS A N 1
ATOM 2756 C CA . LYS A 1 360 ? -2.368 8.996 -5.988 1.00 72.12 360 LYS A CA 1
ATOM 2757 C C . LYS A 1 360 ? -3.458 9.146 -7.057 1.00 72.12 360 LYS A C 1
ATOM 2759 O O . LYS A 1 360 ? -4.355 9.966 -6.890 1.00 72.12 360 LYS A O 1
ATOM 2764 N N . ILE A 1 361 ? -3.365 8.405 -8.165 1.00 74.12 361 ILE A N 1
ATOM 2765 C CA . ILE A 1 361 ? -4.352 8.445 -9.246 1.00 74.12 361 ILE A CA 1
ATOM 2766 C C . ILE A 1 361 ? -5.531 7.548 -8.862 1.00 74.12 361 ILE A C 1
ATOM 2768 O O . ILE A 1 361 ? -5.392 6.328 -8.769 1.00 74.12 361 ILE A O 1
ATOM 2772 N N . ALA A 1 362 ? -6.697 8.159 -8.665 1.00 69.06 362 ALA A N 1
ATOM 2773 C CA . ALA A 1 362 ? -7.947 7.441 -8.463 1.00 69.06 362 ALA A CA 1
ATOM 2774 C C . ALA A 1 362 ? -8.528 7.035 -9.824 1.00 69.06 362 ALA A C 1
ATOM 2776 O O . ALA A 1 362 ? -8.880 7.882 -10.647 1.00 69.06 362 ALA A O 1
ATOM 2777 N N . SER A 1 363 ? -8.631 5.729 -10.070 1.00 76.19 363 SER A N 1
ATOM 2778 C CA . SER A 1 363 ? -9.180 5.186 -11.313 1.00 76.19 363 SER A CA 1
ATOM 2779 C C . SER A 1 363 ? -10.485 4.457 -11.032 1.00 76.19 363 SER A C 1
ATOM 2781 O O . SER A 1 363 ? -10.512 3.444 -10.339 1.00 76.19 363 SER A O 1
ATOM 2783 N N . LEU A 1 364 ? -11.575 4.953 -11.619 1.00 77.06 364 LEU A N 1
ATOM 2784 C CA . LEU A 1 364 ? -12.908 4.341 -11.538 1.00 77.06 364 LEU A CA 1
ATOM 2785 C C . LEU A 1 364 ? -13.109 3.234 -12.588 1.00 77.06 364 LEU A C 1
ATOM 2787 O O . LEU A 1 364 ? -14.225 2.759 -12.807 1.00 77.06 364 LEU A O 1
ATOM 2791 N N . ARG A 1 365 ? -12.051 2.866 -13.322 1.00 81.81 365 ARG A N 1
ATOM 2792 C CA . ARG A 1 365 ? -12.139 1.923 -14.437 1.00 81.81 365 ARG A CA 1
ATOM 2793 C C . ARG A 1 365 ? -12.126 0.490 -13.932 1.00 81.81 365 ARG A C 1
ATOM 2795 O O . ARG A 1 365 ? -11.148 0.024 -13.366 1.00 81.81 365 ARG A O 1
ATOM 2802 N N . VAL A 1 366 ? -13.202 -0.225 -14.231 1.00 82.75 366 VAL A N 1
ATOM 2803 C CA . VAL A 1 366 ? -13.406 -1.602 -13.764 1.00 82.75 366 VAL A CA 1
ATOM 2804 C C . VAL A 1 366 ? -13.295 -2.632 -14.904 1.00 82.75 366 VAL A C 1
ATOM 2806 O O . VAL A 1 366 ? -12.955 -3.792 -14.666 1.00 82.75 366 VAL A O 1
ATOM 2809 N N . HIS A 1 367 ? -13.490 -2.190 -16.150 1.00 86.75 367 HIS A N 1
ATOM 2810 C CA . HIS A 1 367 ? -13.450 -3.028 -17.350 1.00 86.75 367 HIS A CA 1
ATOM 2811 C C . HIS A 1 367 ? -12.469 -2.488 -18.403 1.00 86.75 367 HIS A C 1
ATOM 2813 O O . HIS A 1 367 ? -12.231 -1.272 -18.501 1.00 86.75 367 HIS A O 1
ATOM 2819 N N . LEU A 1 368 ? -11.928 -3.410 -19.200 1.00 86.19 368 LEU A N 1
ATOM 2820 C CA . LEU A 1 368 ? -11.217 -3.122 -20.442 1.00 86.19 368 LEU A CA 1
ATOM 2821 C C . LEU A 1 368 ? -12.133 -2.376 -21.419 1.00 86.19 368 LEU A C 1
ATOM 2823 O O . LEU A 1 368 ? -13.349 -2.573 -21.424 1.00 86.19 368 LEU A O 1
ATOM 2827 N N . ARG A 1 369 ? -11.546 -1.512 -22.247 1.00 84.88 369 ARG A N 1
ATOM 2828 C CA . ARG A 1 369 ? -12.231 -0.979 -23.433 1.00 84.88 369 ARG A CA 1
ATOM 2829 C C . ARG A 1 369 ? -12.204 -2.005 -24.560 1.00 84.88 369 ARG A C 1
ATOM 2831 O O . ARG A 1 369 ? -11.349 -2.884 -24.577 1.00 84.88 369 ARG A O 1
ATOM 2838 N N . ASP A 1 370 ? -13.083 -1.819 -25.540 1.00 79.88 370 ASP A N 1
ATOM 2839 C CA . ASP A 1 370 ? -13.188 -2.687 -26.720 1.00 79.88 370 ASP A CA 1
ATOM 2840 C C . ASP A 1 370 ? -11.869 -2.804 -27.511 1.00 79.88 370 ASP A C 1
ATOM 2842 O O . ASP A 1 370 ? -11.645 -3.791 -28.208 1.00 79.88 370 ASP A O 1
ATOM 2846 N N . ASP A 1 371 ? -10.985 -1.804 -27.416 1.00 84.44 371 ASP A N 1
ATOM 2847 C CA . ASP A 1 371 ? -9.691 -1.768 -28.099 1.00 84.44 371 ASP A CA 1
ATOM 2848 C C . ASP A 1 371 ? -8.515 -2.278 -27.247 1.00 84.44 371 ASP A C 1
ATOM 2850 O O . ASP A 1 371 ? -7.383 -2.322 -27.734 1.00 84.44 371 ASP A O 1
ATOM 2854 N N . GLU A 1 372 ? -8.740 -2.609 -25.978 1.00 87.12 372 GLU A N 1
ATOM 2855 C CA . GLU A 1 372 ? -7.710 -2.985 -25.009 1.00 87.12 372 GLU A CA 1
ATOM 2856 C C . GLU A 1 372 ? -7.743 -4.484 -24.703 1.00 87.12 372 GLU A C 1
ATOM 2858 O O . GLU A 1 372 ? -8.779 -5.144 -24.713 1.00 87.12 372 GLU A O 1
ATOM 2863 N N . THR A 1 373 ? -6.578 -5.029 -24.374 1.00 90.12 373 THR A N 1
ATOM 2864 C CA . THR A 1 373 ? -6.425 -6.418 -23.946 1.00 90.12 373 THR A CA 1
ATOM 2865 C C . THR A 1 373 ? -5.746 -6.476 -22.587 1.00 90.12 373 THR A C 1
ATOM 2867 O O . THR A 1 373 ? -5.021 -5.561 -22.199 1.00 90.12 373 THR A O 1
ATOM 2870 N N . TYR A 1 374 ? -5.888 -7.591 -21.867 1.00 90.19 374 TYR A N 1
ATOM 2871 C CA . TYR A 1 374 ? -5.152 -7.786 -20.614 1.00 90.19 374 TYR A CA 1
ATOM 2872 C C . TYR A 1 374 ? -3.629 -7.657 -20.788 1.00 90.19 374 TYR A C 1
ATOM 2874 O O . TYR A 1 374 ? -2.953 -7.208 -19.877 1.00 90.19 374 TYR A O 1
ATOM 2882 N N . ALA A 1 375 ? -3.079 -7.986 -21.963 1.00 88.88 375 ALA A N 1
ATOM 2883 C CA . ALA A 1 375 ? -1.642 -7.877 -22.229 1.00 88.88 375 ALA A CA 1
ATOM 2884 C C . ALA A 1 375 ? -1.125 -6.427 -22.274 1.00 88.88 375 ALA A C 1
ATOM 2886 O O . ALA A 1 375 ? 0.082 -6.208 -22.147 1.00 88.88 375 ALA A O 1
ATOM 2887 N N . ASP A 1 376 ? -2.021 -5.453 -22.446 1.00 89.31 376 ASP A N 1
ATOM 2888 C CA . ASP A 1 376 ? -1.685 -4.031 -22.395 1.00 89.31 376 ASP A CA 1
ATOM 2889 C C . ASP A 1 376 ? -1.442 -3.548 -20.963 1.00 89.31 376 ASP A C 1
ATOM 2891 O O . ASP A 1 376 ? -0.867 -2.479 -20.771 1.00 89.31 376 ASP A O 1
ATOM 2895 N N . TYR A 1 377 ? -1.830 -4.337 -19.960 1.00 91.50 377 TYR A N 1
ATOM 2896 C CA . TYR A 1 377 ? -1.690 -4.010 -18.552 1.00 91.50 377 TYR A CA 1
ATOM 2897 C C . TYR A 1 377 ? -0.656 -4.913 -17.886 1.00 91.50 377 TYR A C 1
ATOM 2899 O O . TYR A 1 377 ? -0.492 -6.088 -18.204 1.00 91.50 377 TYR A O 1
ATOM 2907 N N . THR A 1 378 ? 0.083 -4.351 -16.939 1.00 92.62 378 THR A N 1
ATOM 2908 C CA . THR A 1 378 ? 1.009 -5.106 -16.096 1.00 92.62 378 THR A CA 1
ATOM 2909 C C . THR A 1 378 ? 0.789 -4.718 -14.648 1.00 92.62 378 THR A C 1
ATOM 2911 O O . THR A 1 378 ? 0.335 -3.610 -14.363 1.00 92.62 378 THR A O 1
ATOM 2914 N N . LEU A 1 379 ? 1.141 -5.596 -13.716 1.00 93.88 379 LEU A N 1
ATOM 2915 C CA . LEU A 1 379 ? 1.088 -5.237 -12.309 1.00 93.88 379 LEU A CA 1
ATOM 2916 C C . LEU A 1 379 ? 2.181 -4.214 -11.982 1.00 93.88 379 LEU A C 1
ATOM 2918 O O . LEU A 1 379 ? 3.356 -4.465 -12.241 1.00 93.88 379 LEU A O 1
ATOM 2922 N N . LEU A 1 380 ? 1.789 -3.094 -11.381 1.00 92.69 380 LEU A N 1
ATOM 2923 C CA . LEU A 1 380 ? 2.698 -2.093 -10.837 1.00 92.69 380 LEU A CA 1
ATOM 2924 C C . LEU A 1 380 ? 2.915 -2.303 -9.340 1.00 92.69 380 LEU A C 1
ATOM 2926 O O . LEU A 1 380 ? 4.060 -2.361 -8.905 1.00 92.69 380 LEU A O 1
ATOM 2930 N N . ASP A 1 381 ? 1.844 -2.431 -8.560 1.00 93.38 381 ASP A N 1
ATOM 2931 C CA . ASP A 1 381 ? 1.943 -2.521 -7.101 1.00 93.38 381 ASP A CA 1
ATOM 2932 C C . ASP A 1 381 ? 0.775 -3.307 -6.487 1.00 93.38 381 ASP A C 1
ATOM 2934 O O . ASP A 1 381 ? -0.255 -3.525 -7.131 1.00 93.38 381 ASP A O 1
ATOM 2938 N N . CYS A 1 382 ? 0.935 -3.723 -5.233 1.00 95.00 382 CYS A N 1
ATOM 2939 C CA . CYS A 1 382 ? -0.117 -4.315 -4.410 1.00 95.00 382 CYS A CA 1
ATOM 2940 C C . CYS A 1 382 ? -0.102 -3.624 -3.047 1.00 95.00 382 CYS A C 1
ATOM 2942 O O . CYS A 1 382 ? 0.880 -3.712 -2.316 1.00 95.00 382 CYS A O 1
ATOM 2944 N N . VAL A 1 383 ? -1.186 -2.941 -2.692 1.00 94.94 383 VAL A N 1
ATOM 2945 C CA . VAL A 1 383 ? -1.267 -2.165 -1.454 1.00 94.94 383 VAL A CA 1
ATOM 2946 C C . VAL A 1 383 ? -2.302 -2.803 -0.539 1.00 94.94 383 VAL A C 1
ATOM 2948 O O . VAL A 1 383 ? -3.462 -2.958 -0.916 1.00 94.94 383 VAL A O 1
ATOM 2951 N N . PHE A 1 384 ? -1.882 -3.174 0.668 1.00 95.44 384 PHE A N 1
ATOM 2952 C CA . PHE A 1 384 ? -2.760 -3.755 1.680 1.00 95.44 384 PHE A CA 1
ATOM 2953 C C . PHE A 1 384 ? -3.314 -2.681 2.613 1.00 95.44 384 PHE A C 1
ATOM 2955 O O . PHE A 1 384 ? -2.594 -1.770 3.017 1.00 95.44 384 PHE A O 1
ATOM 2962 N N . GLY A 1 385 ? -4.575 -2.839 3.007 1.00 95.25 385 GLY A N 1
ATOM 2963 C CA . GLY A 1 385 ? -5.269 -1.961 3.948 1.00 95.25 385 GLY A CA 1
ATOM 2964 C C . GLY A 1 385 ? -6.440 -1.212 3.317 1.00 95.25 385 GLY A C 1
ATOM 2965 O O . GLY A 1 385 ? -6.879 -1.514 2.208 1.00 95.25 385 GLY A O 1
ATOM 2966 N N . VAL A 1 386 ? -6.963 -0.235 4.049 1.00 96.31 386 VAL A N 1
ATOM 2967 C CA . VAL A 1 386 ? -8.137 0.550 3.658 1.00 96.31 386 VAL A CA 1
ATOM 2968 C C . VAL A 1 386 ? -7.693 1.916 3.120 1.00 96.31 386 VAL A C 1
ATOM 2970 O O . VAL A 1 386 ? -7.090 2.689 3.867 1.00 96.31 386 VAL A O 1
ATOM 2973 N N . PRO A 1 387 ? -7.955 2.246 1.843 1.00 94.38 387 PRO A N 1
ATOM 2974 C CA . PRO A 1 387 ? -7.480 3.489 1.251 1.00 94.38 387 PRO A CA 1
ATOM 2975 C C . PRO A 1 387 ? -8.223 4.687 1.824 1.00 94.38 387 PRO A C 1
ATOM 2977 O O . PRO A 1 387 ? -9.435 4.771 1.691 1.00 94.38 387 PRO A O 1
ATOM 2980 N N . LEU A 1 388 ? -7.518 5.625 2.454 1.00 92.12 388 LEU A N 1
ATOM 2981 C CA . LEU A 1 388 ? -8.148 6.836 3.007 1.00 92.12 388 LEU A CA 1
ATOM 2982 C C . LEU A 1 388 ? -8.178 8.003 2.017 1.00 92.12 388 LEU A C 1
ATOM 2984 O O . LEU A 1 388 ? -8.938 8.951 2.195 1.00 92.12 388 LEU A O 1
ATOM 2988 N N . PHE A 1 389 ? -7.360 7.920 0.969 1.00 88.88 389 PHE A N 1
ATOM 2989 C CA . PHE A 1 389 ? -7.163 8.999 0.002 1.00 88.88 389 PHE A CA 1
ATOM 2990 C C . PHE A 1 389 ? -7.865 8.760 -1.343 1.00 88.88 389 PHE A C 1
ATOM 2992 O O . PHE A 1 389 ? -7.696 9.544 -2.270 1.00 88.88 389 PHE A O 1
ATOM 2999 N N . ASP A 1 390 ? -8.665 7.697 -1.437 1.00 89.31 390 ASP A N 1
ATOM 3000 C CA . ASP A 1 390 ? -9.525 7.383 -2.580 1.00 89.31 390 ASP A CA 1
ATOM 3001 C C . ASP A 1 390 ? -10.899 6.966 -2.040 1.00 89.31 390 ASP A C 1
ATOM 3003 O O . ASP A 1 390 ? -11.076 5.845 -1.556 1.00 89.31 390 ASP A O 1
ATOM 3007 N N . GLU A 1 391 ? -11.864 7.889 -2.079 1.00 90.06 391 GLU A N 1
ATOM 3008 C CA . GLU A 1 391 ? -13.204 7.675 -1.524 1.00 90.06 391 GLU A CA 1
ATOM 3009 C C . GLU A 1 391 ? -13.918 6.496 -2.201 1.00 90.06 391 GLU A C 1
ATOM 3011 O O . GLU A 1 391 ? -14.582 5.691 -1.540 1.00 90.06 391 GLU A O 1
ATOM 3016 N N . HIS A 1 392 ? -13.785 6.365 -3.522 1.00 90.44 392 HIS A N 1
ATOM 3017 C CA . HIS A 1 392 ? -14.462 5.310 -4.265 1.00 90.44 392 HIS A CA 1
ATOM 3018 C C . HIS A 1 392 ? -13.917 3.940 -3.870 1.00 90.44 392 HIS A C 1
ATOM 3020 O O . HIS A 1 392 ? -14.677 3.036 -3.512 1.00 90.44 392 HIS A O 1
ATOM 3026 N N . LEU A 1 393 ? -12.592 3.802 -3.889 1.00 91.88 393 LEU A N 1
ATOM 3027 C CA . LEU A 1 393 ? -11.925 2.560 -3.534 1.00 91.88 393 LEU A CA 1
ATOM 3028 C C . LEU A 1 393 ? -12.167 2.200 -2.066 1.00 91.88 393 LEU A C 1
ATOM 3030 O O . LEU A 1 393 ? -12.387 1.028 -1.754 1.00 91.88 393 LEU A O 1
ATOM 3034 N N . ASN A 1 394 ? -12.216 3.202 -1.182 1.00 95.19 394 ASN A N 1
ATOM 3035 C CA . ASN A 1 394 ? -12.576 3.031 0.220 1.00 95.19 394 ASN A CA 1
ATOM 3036 C C . ASN A 1 394 ? -13.963 2.417 0.368 1.00 95.19 394 ASN A C 1
ATOM 3038 O O . ASN A 1 394 ? -14.106 1.375 1.002 1.00 95.19 394 ASN A O 1
ATOM 3042 N N . ARG A 1 395 ? -14.977 3.032 -0.255 1.00 93.94 395 ARG A N 1
ATOM 3043 C CA . ARG A 1 395 ? -16.366 2.566 -0.184 1.00 93.94 395 ARG A CA 1
ATOM 3044 C C . ARG A 1 395 ? -16.487 1.129 -0.670 1.00 93.94 395 ARG A C 1
ATOM 3046 O O . ARG A 1 395 ? -17.125 0.319 -0.002 1.00 93.94 395 ARG A O 1
ATOM 3053 N N . VAL A 1 396 ? -15.844 0.802 -1.793 1.00 93.50 396 VAL A N 1
ATOM 3054 C CA . VAL A 1 396 ? -15.849 -0.560 -2.337 1.00 93.50 396 VAL A CA 1
ATOM 3055 C C . VAL A 1 396 ? -15.183 -1.535 -1.366 1.00 93.50 396 VAL A C 1
ATOM 3057 O O . VAL A 1 396 ? -15.783 -2.553 -1.039 1.00 93.50 396 VAL A O 1
ATOM 3060 N N . ILE A 1 397 ? -13.981 -1.242 -0.864 1.00 94.88 397 ILE A N 1
ATOM 3061 C CA . ILE A 1 397 ? -13.259 -2.151 0.041 1.00 94.88 397 ILE A CA 1
ATOM 3062 C C . ILE A 1 397 ? -14.001 -2.314 1.373 1.00 94.88 397 ILE A C 1
ATOM 3064 O O . ILE A 1 397 ? -14.198 -3.442 1.814 1.00 94.88 397 ILE A O 1
ATOM 3068 N N . CYS A 1 398 ? -14.476 -1.228 1.983 1.00 94.81 398 CYS A N 1
ATOM 3069 C CA . CYS A 1 398 ? -15.262 -1.263 3.217 1.00 94.81 398 CYS A CA 1
ATOM 3070 C C . CYS A 1 398 ? -16.548 -2.084 3.058 1.00 94.81 398 CYS A C 1
ATOM 3072 O O . CYS A 1 398 ? -16.897 -2.851 3.955 1.00 94.81 398 CYS A O 1
ATOM 3074 N N . GLN A 1 399 ? -17.230 -1.973 1.913 1.00 93.88 399 GLN A N 1
ATOM 3075 C CA . GLN A 1 399 ? -18.393 -2.805 1.613 1.00 93.88 399 GLN A CA 1
ATOM 3076 C C . GLN A 1 399 ? -18.001 -4.284 1.501 1.00 93.88 399 GLN A C 1
ATOM 3078 O O . GLN A 1 399 ? -18.620 -5.131 2.136 1.00 93.88 399 GLN A O 1
ATOM 3083 N N . ARG A 1 400 ? -16.917 -4.602 0.784 1.00 93.06 400 ARG A N 1
ATOM 3084 C CA . ARG A 1 400 ? -16.441 -5.986 0.627 1.00 93.06 400 ARG A CA 1
ATOM 3085 C C . ARG A 1 400 ? -15.948 -6.615 1.928 1.00 93.06 400 ARG A C 1
ATOM 3087 O O . ARG A 1 400 ? -16.140 -7.807 2.128 1.00 93.06 400 ARG A O 1
ATOM 3094 N N . ILE A 1 401 ? -15.353 -5.832 2.828 1.00 92.94 401 ILE A N 1
ATOM 3095 C CA . ILE A 1 401 ? -14.981 -6.294 4.174 1.00 92.94 401 ILE A CA 1
ATOM 3096 C C . ILE A 1 401 ? -16.222 -6.786 4.933 1.00 92.94 401 ILE A C 1
ATOM 3098 O O . ILE A 1 401 ? -16.144 -7.807 5.618 1.00 92.94 401 ILE A O 1
ATOM 3102 N N . LYS A 1 402 ? -17.355 -6.084 4.792 1.00 91.75 402 LYS A N 1
ATOM 3103 C CA . LYS A 1 402 ? -18.635 -6.479 5.393 1.00 91.75 402 LYS A CA 1
ATOM 3104 C C . LYS A 1 402 ? -19.237 -7.694 4.691 1.00 91.75 402 LYS A C 1
ATOM 3106 O O . LYS A 1 402 ? -19.544 -8.670 5.363 1.00 91.75 402 LYS A O 1
ATOM 3111 N N . ASP A 1 403 ? -19.350 -7.652 3.365 1.00 91.25 403 ASP A N 1
ATOM 3112 C CA . ASP A 1 403 ? -20.000 -8.705 2.571 1.00 91.25 403 ASP A CA 1
ATOM 3113 C C . ASP A 1 403 ? -19.287 -10.060 2.688 1.00 91.25 403 ASP A C 1
ATOM 3115 O O . ASP A 1 403 ? -19.929 -11.107 2.690 1.00 91.25 403 ASP A O 1
ATOM 3119 N N . CYS A 1 404 ? -17.957 -10.050 2.790 1.00 89.38 404 CYS A N 1
ATOM 3120 C CA . CYS A 1 404 ? -17.148 -11.258 2.942 1.00 89.38 404 CYS A CA 1
ATOM 3121 C C . CYS A 1 404 ? -16.882 -11.631 4.412 1.00 89.38 404 CYS A C 1
ATOM 3123 O O . CYS A 1 404 ? -16.090 -12.538 4.661 1.00 89.38 404 CYS A O 1
ATOM 3125 N N . GLU A 1 405 ? -17.484 -10.923 5.377 1.00 90.12 405 GLU A N 1
ATOM 3126 C CA . GLU A 1 405 ? -17.309 -11.148 6.819 1.00 90.12 405 GLU A CA 1
ATOM 3127 C C . GLU A 1 405 ? -15.825 -11.266 7.228 1.00 90.12 405 GLU A C 1
ATOM 3129 O O . GLU A 1 405 ? -15.440 -12.100 8.053 1.00 90.12 405 GLU A O 1
ATOM 3134 N N . LEU A 1 406 ? -14.954 -10.432 6.640 1.00 89.25 406 LEU A N 1
ATOM 3135 C CA . LEU A 1 406 ? -13.496 -10.554 6.807 1.00 89.25 406 LEU A CA 1
ATOM 3136 C C . LEU A 1 406 ? -13.077 -10.468 8.272 1.00 89.25 406 LEU A C 1
ATOM 3138 O O . LEU A 1 406 ? -12.158 -11.156 8.705 1.00 89.25 406 LEU A O 1
ATOM 3142 N N . LEU A 1 407 ? -13.768 -9.616 9.026 1.00 90.31 407 LEU A N 1
ATOM 3143 C CA . LEU A 1 407 ? -13.488 -9.358 10.429 1.00 90.31 407 LEU A CA 1
ATOM 3144 C C . LEU A 1 407 ? -14.200 -10.352 11.368 1.00 90.31 407 LEU A C 1
ATOM 3146 O O . LEU A 1 407 ? -14.126 -10.140 12.578 1.00 90.31 407 LEU A O 1
ATOM 3150 N N . ASP A 1 408 ? -14.886 -11.398 10.882 1.00 88.62 408 ASP A N 1
ATOM 3151 C CA . ASP A 1 408 ? -15.428 -12.463 11.747 1.00 88.62 408 ASP A CA 1
ATOM 3152 C C . ASP A 1 408 ? -14.255 -13.261 12.365 1.00 88.62 408 ASP A C 1
ATOM 3154 O O . ASP A 1 408 ? -13.365 -13.717 11.636 1.00 88.62 408 ASP A O 1
ATOM 3158 N N . PRO A 1 409 ? -14.233 -13.470 13.698 1.00 85.81 409 PRO A N 1
ATOM 3159 C CA . PRO A 1 409 ? -13.246 -14.307 14.373 1.00 85.81 409 PRO A CA 1
ATOM 3160 C C . PRO A 1 409 ? -12.984 -15.677 13.727 1.00 85.81 409 PRO A C 1
ATOM 3162 O O . PRO A 1 409 ? -11.853 -16.157 13.798 1.00 85.81 409 PRO A O 1
ATOM 3165 N N . LYS A 1 410 ? -13.966 -16.295 13.059 1.00 87.81 410 LYS A N 1
ATOM 3166 C CA . LYS A 1 410 ? -13.796 -17.577 12.347 1.00 87.81 410 LYS A CA 1
ATOM 3167 C C . LYS A 1 410 ? -12.754 -17.513 11.227 1.00 87.81 410 LYS A C 1
ATOM 3169 O O . LYS A 1 410 ? -12.073 -18.505 10.974 1.00 87.81 410 LYS A O 1
ATOM 3174 N N . ASN A 1 411 ? -12.606 -16.355 10.586 1.00 87.25 411 ASN A N 1
ATOM 3175 C CA . ASN A 1 411 ? -11.693 -16.152 9.460 1.00 87.25 411 ASN A CA 1
ATOM 3176 C C . ASN A 1 411 ? -10.261 -15.798 9.905 1.00 87.25 411 ASN A C 1
ATOM 3178 O O . ASN A 1 411 ? -9.338 -15.822 9.090 1.00 87.25 411 ASN A O 1
ATOM 3182 N N . SER A 1 412 ? -10.045 -15.551 11.203 1.00 87.50 412 SER A N 1
ATOM 3183 C CA . SER A 1 412 ? -8.761 -15.124 11.787 1.00 87.50 412 SER A CA 1
ATOM 3184 C C . SER A 1 412 ? -7.593 -16.039 11.424 1.00 87.50 412 SER A C 1
ATOM 3186 O O . SER A 1 412 ? -6.540 -15.561 11.011 1.00 87.50 412 SER A O 1
ATOM 3188 N N . ASN A 1 413 ? -7.794 -17.358 11.497 1.00 90.19 413 ASN A N 1
ATOM 3189 C CA . ASN A 1 413 ? -6.744 -18.340 11.209 1.00 90.19 413 ASN A CA 1
ATOM 3190 C C . ASN A 1 413 ? -6.264 -18.273 9.751 1.00 90.19 413 ASN A C 1
ATOM 3192 O O . ASN A 1 413 ? -5.081 -18.465 9.478 1.00 90.19 413 ASN A O 1
ATOM 3196 N N . ILE A 1 414 ? -7.178 -17.997 8.813 1.00 92.50 414 ILE A N 1
ATOM 3197 C CA . ILE A 1 414 ? -6.858 -17.887 7.383 1.00 92.50 414 ILE A CA 1
ATOM 3198 C C . ILE A 1 414 ? -5.992 -16.646 7.152 1.00 92.50 414 ILE A C 1
ATOM 3200 O O . ILE A 1 414 ? -4.981 -16.711 6.456 1.00 92.50 414 ILE A O 1
ATOM 3204 N N . VAL A 1 415 ? -6.355 -15.534 7.791 1.00 92.94 415 VAL A N 1
ATOM 3205 C CA . VAL A 1 415 ? -5.631 -14.260 7.709 1.00 92.94 415 VAL A CA 1
ATOM 3206 C C . VAL A 1 415 ? -4.250 -14.369 8.344 1.00 92.94 415 VAL A C 1
ATOM 3208 O O . VAL A 1 415 ? -3.265 -13.943 7.751 1.00 92.94 415 VAL A O 1
ATOM 3211 N N . GLU A 1 416 ? -4.144 -14.974 9.527 1.00 92.00 416 GLU A N 1
ATOM 3212 C CA . GLU A 1 416 ? -2.856 -15.214 10.182 1.00 92.00 416 GLU A CA 1
ATOM 3213 C C . GLU A 1 416 ? -1.940 -16.092 9.333 1.00 92.00 416 GLU A C 1
ATOM 3215 O O . GLU A 1 416 ? -0.749 -15.799 9.209 1.00 92.00 416 GLU A O 1
ATOM 3220 N N . PHE A 1 417 ? -2.487 -17.145 8.719 1.00 92.56 417 PHE A N 1
ATOM 3221 C CA . PHE A 1 417 ? -1.734 -17.991 7.804 1.00 92.56 417 PHE A CA 1
ATOM 3222 C C . PHE A 1 417 ? -1.238 -17.195 6.591 1.00 92.56 417 PHE A C 1
ATOM 3224 O O . PHE A 1 417 ? -0.040 -17.218 6.313 1.00 92.56 417 PHE A O 1
ATOM 3231 N N . ALA A 1 418 ? -2.116 -16.433 5.929 1.00 93.50 418 ALA A N 1
ATOM 3232 C CA . ALA A 1 418 ? -1.753 -15.594 4.786 1.00 93.50 418 ALA A CA 1
ATOM 3233 C C . ALA A 1 418 ? -0.682 -14.551 5.152 1.00 93.50 418 ALA A C 1
ATOM 3235 O O . ALA A 1 418 ? 0.302 -14.384 4.433 1.00 93.50 418 ALA A O 1
ATOM 3236 N N . ASN A 1 419 ? -0.815 -13.907 6.314 1.00 94.06 419 ASN A N 1
ATOM 3237 C CA . ASN A 1 419 ? 0.156 -12.936 6.812 1.00 94.06 419 ASN A CA 1
ATOM 3238 C C . ASN A 1 419 ? 1.523 -13.576 7.069 1.00 94.06 419 ASN A C 1
ATOM 3240 O O . ASN A 1 419 ? 2.553 -13.011 6.700 1.00 94.06 419 ASN A O 1
ATOM 3244 N N . ARG A 1 420 ? 1.556 -14.757 7.695 1.00 92.81 420 ARG A N 1
ATOM 3245 C CA . ARG A 1 420 ? 2.807 -15.480 7.957 1.00 92.81 420 ARG A CA 1
ATOM 3246 C C . ARG A 1 420 ? 3.471 -15.960 6.671 1.00 92.81 420 ARG A C 1
ATOM 3248 O O . ARG A 1 420 ? 4.684 -15.816 6.553 1.00 92.81 420 ARG A O 1
ATOM 3255 N N . ASP A 1 421 ? 2.695 -16.491 5.731 1.00 93.25 421 ASP A N 1
ATOM 3256 C CA . ASP A 1 421 ? 3.192 -16.981 4.443 1.00 93.25 421 ASP A CA 1
ATOM 3257 C C . ASP A 1 421 ? 3.783 -15.848 3.590 1.00 93.25 421 ASP A C 1
ATOM 3259 O O . ASP A 1 421 ? 4.902 -15.968 3.083 1.00 93.25 421 ASP A O 1
ATOM 3263 N N . LEU A 1 422 ? 3.097 -14.699 3.534 1.00 93.44 422 LEU A N 1
ATOM 3264 C CA . LEU A 1 422 ? 3.589 -13.483 2.885 1.00 93.44 422 LEU A CA 1
ATOM 3265 C C . LEU A 1 422 ? 4.924 -13.024 3.488 1.00 93.44 422 LEU A C 1
ATOM 3267 O O . LEU A 1 422 ? 5.892 -12.801 2.759 1.00 93.44 422 LEU A O 1
ATOM 3271 N N . VAL A 1 423 ? 4.988 -12.892 4.817 1.00 92.69 423 VAL A N 1
ATOM 3272 C CA . VAL A 1 423 ? 6.197 -12.443 5.526 1.00 92.69 423 VAL A CA 1
ATOM 3273 C C . VAL A 1 423 ? 7.359 -13.404 5.291 1.00 92.69 423 VAL A C 1
ATOM 3275 O O . VAL A 1 423 ? 8.478 -12.963 5.028 1.00 92.69 423 VAL A O 1
ATOM 3278 N N . GLN A 1 424 ? 7.103 -14.709 5.373 1.00 93.25 424 GLN A N 1
ATOM 3279 C CA . GLN A 1 424 ? 8.118 -15.735 5.176 1.00 93.25 424 GLN A CA 1
ATOM 3280 C C . GLN A 1 424 ? 8.658 -15.711 3.740 1.00 93.25 424 GLN A C 1
ATOM 3282 O O . GLN A 1 424 ? 9.866 -15.580 3.545 1.00 93.25 424 GLN A O 1
ATOM 3287 N N . SER A 1 425 ? 7.771 -15.738 2.744 1.00 93.56 425 SER A N 1
ATOM 3288 C CA . SER A 1 425 ? 8.137 -15.736 1.322 1.00 93.56 425 SER A CA 1
ATOM 3289 C C . SER A 1 425 ? 8.908 -14.475 0.919 1.00 93.56 425 SER A C 1
ATOM 3291 O O . SER A 1 425 ? 9.889 -14.542 0.173 1.00 93.56 425 SER A O 1
ATOM 3293 N N . LEU A 1 426 ? 8.499 -13.311 1.434 1.00 93.00 426 LEU A N 1
ATOM 3294 C CA . LEU A 1 426 ? 9.195 -12.054 1.173 1.00 93.00 426 LEU A CA 1
ATOM 3295 C C . LEU A 1 426 ? 10.595 -12.053 1.799 1.00 93.00 426 LEU A C 1
ATOM 3297 O O . LEU A 1 426 ? 11.564 -11.697 1.130 1.00 93.00 426 LEU A O 1
ATOM 3301 N N . ARG A 1 427 ? 10.729 -12.497 3.054 1.00 91.38 427 ARG A N 1
ATOM 3302 C CA . ARG A 1 427 ? 12.031 -12.591 3.734 1.00 91.38 427 ARG A CA 1
ATOM 3303 C C . ARG A 1 427 ? 12.980 -13.564 3.055 1.00 91.38 427 ARG A C 1
ATOM 3305 O O . ARG A 1 427 ? 14.169 -13.276 2.966 1.00 91.38 427 ARG A O 1
ATOM 3312 N N . GLU A 1 428 ? 12.479 -14.687 2.554 1.00 91.75 428 GLU A N 1
ATOM 3313 C CA . GLU A 1 428 ? 13.278 -15.636 1.775 1.00 91.75 428 GLU A CA 1
ATOM 3314 C C . GLU A 1 428 ? 13.854 -14.989 0.513 1.00 91.75 428 GLU A C 1
ATOM 3316 O O . GLU A 1 428 ? 15.044 -15.149 0.228 1.00 91.75 428 GLU A O 1
ATOM 3321 N N . LEU A 1 429 ? 13.046 -14.203 -0.209 1.00 90.19 429 LEU A N 1
ATOM 3322 C CA . LEU A 1 429 ? 13.525 -13.452 -1.367 1.00 90.19 429 LEU A CA 1
ATOM 3323 C C . LEU A 1 429 ? 14.578 -12.412 -0.968 1.00 90.19 429 LEU A C 1
ATOM 3325 O O . LEU A 1 429 ? 15.630 -12.340 -1.601 1.00 90.19 429 LEU A O 1
ATOM 3329 N N . ILE A 1 430 ? 14.308 -11.624 0.073 1.00 90.12 430 ILE A N 1
ATOM 3330 C CA . ILE A 1 430 ? 15.232 -10.595 0.563 1.00 90.12 430 ILE A CA 1
ATOM 3331 C C . ILE A 1 430 ? 16.571 -11.241 0.931 1.00 90.12 430 ILE A C 1
ATOM 3333 O O . ILE A 1 430 ? 17.600 -10.876 0.369 1.00 90.12 430 ILE A O 1
ATOM 3337 N N . ASN A 1 431 ? 16.556 -12.279 1.771 1.00 87.94 431 ASN A N 1
ATOM 3338 C CA . ASN A 1 431 ? 17.760 -12.992 2.200 1.00 87.94 43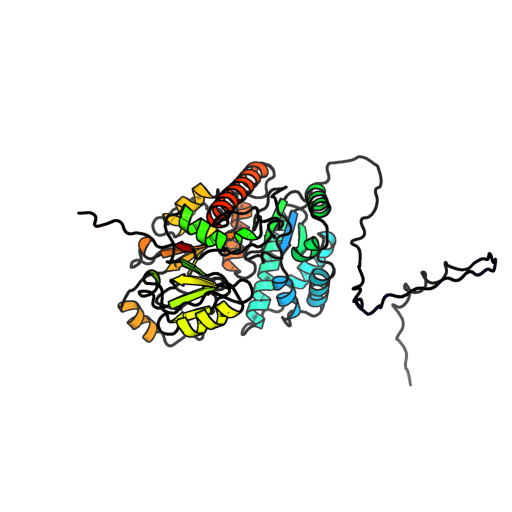1 ASN A CA 1
ATOM 3339 C C . ASN A 1 431 ? 18.566 -13.537 1.015 1.00 87.94 431 ASN A C 1
ATOM 3341 O O . ASN A 1 431 ? 19.786 -13.385 0.980 1.00 87.94 431 ASN A O 1
ATOM 3345 N N . LYS A 1 432 ? 17.890 -14.105 0.008 1.00 85.94 432 LYS A N 1
ATOM 3346 C CA . LYS A 1 432 ? 18.531 -14.622 -1.210 1.00 85.94 432 LYS A CA 1
ATOM 3347 C C . LYS A 1 432 ? 19.318 -13.552 -1.970 1.00 85.94 432 LYS A C 1
ATOM 3349 O O . LYS A 1 432 ? 20.356 -13.862 -2.549 1.00 85.94 432 LYS A O 1
ATOM 3354 N N . TYR A 1 433 ? 18.822 -12.316 -2.003 1.00 82.06 433 TYR A N 1
ATOM 3355 C CA . TYR A 1 433 ? 19.415 -11.224 -2.778 1.00 82.06 433 TYR A CA 1
ATOM 3356 C C . TYR A 1 433 ? 20.164 -10.194 -1.924 1.00 82.06 433 TYR A C 1
ATOM 3358 O O . TYR A 1 433 ? 20.671 -9.213 -2.467 1.00 82.06 433 TYR A O 1
ATOM 3366 N N . GLN A 1 434 ? 20.274 -10.396 -0.615 1.00 77.06 434 GLN A N 1
ATOM 3367 C CA . GLN A 1 434 ? 20.941 -9.451 0.275 1.00 77.06 434 GLN A CA 1
ATOM 3368 C C . GLN A 1 434 ? 22.386 -9.838 0.607 1.00 77.06 434 GLN A C 1
ATOM 3370 O O . GLN A 1 434 ? 23.215 -8.958 0.830 1.00 77.06 434 GLN A O 1
ATOM 3375 N N . THR A 1 435 ? 22.730 -11.126 0.584 1.00 60.91 435 THR A N 1
ATOM 3376 C CA . THR A 1 435 ? 24.096 -11.596 0.852 1.00 60.91 435 THR A CA 1
ATOM 3377 C C . THR A 1 435 ? 24.899 -11.729 -0.444 1.00 60.91 435 THR A C 1
ATOM 3379 O O . THR A 1 435 ? 24.791 -12.735 -1.145 1.00 60.91 435 THR A O 1
ATOM 3382 N N . TRP A 1 436 ? 25.729 -10.737 -0.768 1.00 44.12 436 TRP A N 1
ATOM 3383 C CA . TRP A 1 436 ? 26.785 -10.887 -1.775 1.00 44.12 436 TRP A CA 1
ATOM 3384 C C . TRP A 1 436 ? 28.120 -11.130 -1.067 1.00 44.12 436 TRP A C 1
ATOM 3386 O O . TRP A 1 436 ? 28.623 -10.206 -0.445 1.00 44.12 436 TRP A O 1
ATOM 3396 N N . GLY A 1 437 ? 28.697 -12.332 -1.209 1.00 45.62 437 GLY A N 1
ATOM 3397 C CA . GLY A 1 437 ? 30.114 -12.636 -0.930 1.00 45.62 437 GLY A CA 1
ATOM 3398 C C . GLY A 1 437 ? 30.598 -12.450 0.520 1.00 45.62 437 GLY A C 1
ATOM 3399 O O . GLY A 1 437 ? 30.736 -11.333 0.989 1.00 45.62 437 GLY A O 1
ATOM 3400 N N . GLU A 1 438 ? 30.896 -13.567 1.195 1.00 42.38 438 GLU A N 1
ATOM 3401 C CA . GLU A 1 438 ? 31.700 -13.712 2.429 1.00 42.38 438 GLU A CA 1
ATOM 3402 C C . GLU A 1 438 ? 31.831 -12.496 3.367 1.00 42.38 438 GLU A C 1
ATOM 3404 O O . GLU A 1 438 ? 32.759 -11.698 3.265 1.00 42.38 438 GLU A O 1
ATOM 3409 N N . SER A 1 439 ? 30.958 -12.435 4.373 1.00 37.03 439 SER A N 1
ATOM 3410 C CA . SER A 1 439 ? 31.294 -12.309 5.804 1.00 37.03 439 SER A CA 1
ATOM 3411 C C . SER A 1 439 ? 30.001 -12.066 6.572 1.00 37.03 439 SER A C 1
ATOM 3413 O O . SER A 1 439 ? 29.160 -11.275 6.154 1.00 37.03 439 SER A O 1
ATOM 3415 N N . THR A 1 440 ? 29.832 -12.759 7.696 1.00 43.34 440 THR A N 1
ATOM 3416 C CA . THR A 1 440 ? 28.795 -12.491 8.699 1.00 43.34 440 THR A CA 1
ATOM 3417 C C . THR A 1 440 ? 28.673 -10.989 8.941 1.00 43.34 440 THR A C 1
ATOM 3419 O O . THR A 1 440 ? 29.555 -10.380 9.545 1.00 43.34 440 THR A O 1
ATOM 3422 N N . CYS A 1 441 ? 27.588 -10.387 8.457 1.00 34.66 441 CYS A N 1
ATOM 3423 C CA . CYS A 1 441 ? 27.220 -9.035 8.834 1.00 34.66 441 CYS A CA 1
ATOM 3424 C C . CYS A 1 441 ? 26.828 -9.098 10.318 1.00 34.66 441 CYS A C 1
ATOM 3426 O O . CYS A 1 441 ? 25.780 -9.637 10.657 1.00 34.66 441 CYS A O 1
ATOM 3428 N N . VAL A 1 442 ? 27.717 -8.636 11.202 1.00 35.84 442 VAL A N 1
ATOM 3429 C CA . VAL A 1 442 ? 27.517 -8.596 12.669 1.00 35.84 442 VAL A CA 1
ATOM 3430 C C . VAL A 1 442 ? 26.510 -7.505 13.070 1.00 35.84 442 VAL A C 1
ATOM 3432 O O . VAL A 1 442 ? 26.136 -7.377 14.230 1.00 35.84 442 VAL A O 1
ATOM 3435 N N . TRP A 1 443 ? 26.031 -6.722 12.108 1.00 34.75 443 TRP A N 1
ATOM 3436 C CA . TRP A 1 443 ? 24.995 -5.732 12.332 1.00 34.75 443 TRP A CA 1
ATOM 3437 C C . TRP A 1 443 ? 23.644 -6.442 12.341 1.00 34.75 443 TRP A C 1
ATOM 3439 O O . TRP A 1 443 ? 23.278 -7.074 11.348 1.00 34.75 443 TRP A O 1
ATOM 3449 N N . GLU A 1 444 ? 22.917 -6.350 13.462 1.00 36.38 444 GLU A N 1
ATOM 3450 C CA . GLU A 1 444 ? 21.491 -6.681 13.502 1.00 36.38 444 GLU A CA 1
ATOM 3451 C C . GLU A 1 444 ? 20.839 -6.095 12.250 1.00 36.38 444 GLU A C 1
ATOM 3453 O O . GLU A 1 444 ? 20.962 -4.896 11.992 1.00 36.38 444 GLU A O 1
ATOM 3458 N N . ILE A 1 445 ? 20.222 -6.963 11.442 1.00 42.31 445 ILE A N 1
ATOM 3459 C CA . ILE A 1 445 ? 19.531 -6.590 10.210 1.00 42.31 445 ILE A CA 1
ATOM 3460 C C . ILE A 1 445 ? 18.561 -5.470 10.585 1.00 42.31 445 ILE A C 1
ATOM 3462 O O . ILE A 1 445 ? 17.552 -5.703 11.254 1.00 42.31 445 ILE A O 1
ATOM 3466 N N . SER A 1 446 ? 18.909 -4.234 10.226 1.00 41.41 446 SER A N 1
ATOM 3467 C CA . SER A 1 446 ? 18.061 -3.086 10.500 1.00 41.41 446 SER A CA 1
ATOM 3468 C C . SER A 1 446 ? 16.714 -3.312 9.816 1.00 41.41 446 SER A C 1
ATOM 3470 O O . SER A 1 446 ? 16.645 -3.896 8.732 1.00 41.41 446 SER A O 1
ATOM 3472 N N . ARG A 1 447 ? 15.637 -2.823 10.447 1.00 51.75 447 ARG A N 1
ATOM 3473 C CA . ARG A 1 447 ? 14.229 -2.964 10.009 1.00 51.75 447 ARG A CA 1
ATOM 3474 C C . ARG A 1 447 ? 13.955 -2.516 8.563 1.00 51.75 447 ARG A C 1
ATOM 3476 O O . ARG A 1 447 ? 12.902 -2.823 8.023 1.00 51.75 447 ARG A O 1
ATOM 3483 N N . TRP A 1 448 ? 14.914 -1.825 7.955 1.00 51.78 448 TRP A N 1
ATOM 3484 C CA . TRP A 1 448 ? 14.952 -1.422 6.561 1.00 51.78 448 TRP A CA 1
ATOM 3485 C C . TRP A 1 448 ? 16.367 -1.612 6.034 1.00 51.78 448 TRP A C 1
ATOM 3487 O O . TRP A 1 448 ? 17.257 -0.803 6.303 1.00 51.78 448 TRP A O 1
ATOM 3497 N N . SER A 1 449 ? 16.586 -2.677 5.274 1.00 59.56 449 SER A N 1
ATOM 3498 C CA . SER A 1 449 ? 17.810 -2.827 4.496 1.00 59.56 449 SER A CA 1
ATOM 3499 C C . SER A 1 449 ? 17.453 -2.808 3.011 1.00 59.56 449 SER A C 1
ATOM 3501 O O . SER A 1 449 ? 16.849 -3.756 2.504 1.00 59.56 449 SER A O 1
ATOM 3503 N N . PRO A 1 450 ? 17.744 -1.707 2.294 1.00 63.97 450 PRO A N 1
ATOM 3504 C CA . PRO A 1 450 ? 17.590 -1.691 0.846 1.00 63.97 450 PRO A CA 1
ATOM 3505 C C . PRO A 1 450 ? 18.451 -2.784 0.193 1.00 63.97 450 PRO A C 1
ATOM 3507 O O . PRO A 1 450 ? 19.479 -3.152 0.771 1.00 63.97 450 PRO A O 1
ATOM 3510 N N . PRO A 1 451 ? 18.111 -3.262 -1.022 1.00 71.00 451 PRO A N 1
ATOM 3511 C CA . PRO A 1 451 ? 18.996 -4.154 -1.757 1.00 71.00 451 PRO A CA 1
ATOM 3512 C C . PRO A 1 451 ? 20.426 -3.604 -1.819 1.00 71.00 451 PRO A C 1
ATOM 3514 O O . PRO A 1 451 ? 20.668 -2.493 -2.294 1.00 71.00 451 PRO A O 1
ATOM 3517 N N . ALA A 1 452 ? 21.378 -4.392 -1.319 1.00 66.31 452 ALA A N 1
ATOM 3518 C CA . ALA A 1 452 ? 22.794 -4.024 -1.272 1.00 66.31 452 ALA A CA 1
ATOM 3519 C C . ALA A 1 452 ? 23.488 -4.155 -2.640 1.00 66.31 452 ALA A C 1
ATOM 3521 O O . ALA A 1 452 ? 24.603 -3.677 -2.833 1.00 66.31 452 ALA A O 1
ATOM 3522 N N . GLN A 1 453 ? 22.816 -4.791 -3.599 1.00 73.94 453 GLN A N 1
ATOM 3523 C CA . GLN A 1 453 ? 23.291 -5.011 -4.957 1.00 73.94 453 GLN A CA 1
ATOM 3524 C C . GLN A 1 453 ? 22.324 -4.424 -5.984 1.00 73.94 453 GLN A C 1
ATOM 3526 O O . GLN A 1 453 ? 21.156 -4.150 -5.699 1.00 73.94 453 GLN A O 1
ATOM 3531 N N . THR A 1 454 ? 22.821 -4.263 -7.208 1.00 75.81 454 THR A N 1
ATOM 3532 C CA . THR A 1 454 ? 21.969 -3.892 -8.336 1.00 75.81 454 THR A CA 1
ATOM 3533 C C . THR A 1 454 ? 21.071 -5.072 -8.703 1.00 75.81 454 THR A C 1
ATOM 3535 O O . THR A 1 454 ? 21.576 -6.140 -9.040 1.00 75.81 454 THR A O 1
ATOM 3538 N N . LEU A 1 455 ? 19.750 -4.885 -8.659 1.00 79.12 455 LEU A N 1
ATOM 3539 C CA . LEU A 1 455 ? 18.771 -5.923 -9.004 1.00 79.12 455 LEU A CA 1
ATOM 3540 C C . LEU A 1 455 ? 17.975 -5.511 -10.234 1.00 79.12 455 LEU A C 1
ATOM 3542 O O . LEU A 1 455 ? 17.279 -4.502 -10.195 1.00 79.12 455 LEU A O 1
ATOM 3546 N N . LEU A 1 456 ? 18.050 -6.301 -11.306 1.00 81.12 456 LEU A N 1
ATOM 3547 C CA . LEU A 1 456 ? 17.292 -6.082 -12.536 1.00 81.12 456 LEU A CA 1
ATOM 3548 C C . LEU A 1 456 ? 16.195 -7.139 -12.678 1.00 81.12 456 LEU A C 1
ATOM 3550 O O . LEU A 1 456 ? 16.479 -8.329 -12.806 1.00 81.12 456 LEU A O 1
ATOM 3554 N N . PHE A 1 457 ? 14.949 -6.689 -12.743 1.00 82.12 457 PHE A N 1
ATOM 3555 C CA . PHE A 1 457 ? 13.835 -7.470 -13.248 1.00 82.12 457 PHE A CA 1
ATOM 3556 C C . PHE A 1 457 ? 13.577 -7.094 -14.711 1.00 82.12 457 PHE A C 1
ATOM 3558 O O . PHE A 1 457 ? 13.154 -5.980 -15.021 1.00 82.12 457 PHE A O 1
ATOM 3565 N N . GLN A 1 458 ? 13.820 -8.040 -15.616 1.00 77.12 458 GLN A N 1
ATOM 3566 C CA . GLN A 1 458 ? 13.504 -7.921 -17.034 1.00 77.12 458 GLN A CA 1
ATOM 3567 C C . GLN A 1 458 ? 12.886 -9.239 -17.498 1.00 77.12 458 GLN A C 1
ATOM 3569 O O . GLN A 1 458 ? 13.493 -10.300 -17.351 1.00 77.12 458 GLN A O 1
ATOM 3574 N N . LYS A 1 459 ? 11.683 -9.182 -18.078 1.00 65.69 459 LYS A N 1
ATOM 3575 C CA . LYS A 1 459 ? 11.044 -10.352 -18.688 1.00 65.69 459 LYS A CA 1
ATOM 3576 C C . LYS A 1 459 ? 11.886 -10.799 -19.886 1.00 65.69 459 LYS A C 1
ATOM 3578 O O . LYS A 1 459 ? 11.824 -10.180 -20.948 1.00 65.69 459 LYS A O 1
ATOM 3583 N N . TRP A 1 460 ? 12.679 -11.857 -19.722 1.00 40.53 460 TRP A N 1
ATOM 3584 C CA . TRP A 1 460 ? 13.291 -12.559 -20.847 1.00 40.53 460 TRP A CA 1
ATOM 3585 C C . TRP A 1 460 ? 12.160 -13.157 -21.688 1.00 40.53 460 TRP A C 1
ATOM 3587 O O . TRP A 1 460 ? 11.504 -14.120 -21.296 1.00 40.53 460 TRP A O 1
ATOM 3597 N N . ARG A 1 461 ? 11.878 -12.546 -22.843 1.00 36.34 461 ARG A N 1
ATOM 3598 C CA . ARG A 1 461 ? 11.158 -13.229 -23.918 1.00 36.34 461 ARG A CA 1
ATOM 3599 C C . ARG A 1 461 ? 12.134 -14.234 -24.525 1.00 36.34 461 ARG A C 1
ATOM 3601 O O . ARG A 1 461 ? 12.740 -13.949 -25.550 1.00 36.34 461 ARG A O 1
ATOM 3608 N N . ASP A 1 462 ? 12.245 -15.412 -23.921 1.00 34.91 462 ASP A N 1
ATOM 3609 C CA . ASP A 1 462 ? 12.685 -16.599 -24.653 1.00 34.91 462 ASP A CA 1
ATOM 3610 C C . ASP A 1 462 ? 11.581 -16.983 -25.645 1.00 34.91 462 ASP A C 1
ATOM 3612 O O . ASP A 1 462 ? 10.720 -17.829 -25.418 1.00 34.91 462 ASP A O 1
ATOM 3616 N N . LYS A 1 463 ? 11.576 -16.270 -26.766 1.00 34.28 463 LYS A N 1
ATOM 3617 C CA . LYS A 1 463 ? 11.084 -16.744 -28.054 1.00 34.28 463 LYS A CA 1
ATOM 3618 C C . LYS A 1 463 ? 12.153 -16.317 -29.038 1.00 34.28 463 LYS A C 1
ATOM 3620 O O . LYS A 1 463 ? 12.119 -15.170 -29.450 1.00 34.28 463 LYS A O 1
ATOM 3625 N N . TYR A 1 464 ? 13.128 -17.197 -29.250 1.00 32.16 464 TYR A N 1
ATOM 3626 C CA . TYR A 1 464 ? 14.002 -17.391 -30.420 1.00 32.16 464 TYR A CA 1
ATOM 3627 C C . TYR A 1 464 ? 15.304 -18.071 -29.957 1.00 32.16 464 TYR A C 1
ATOM 3629 O O . TYR A 1 464 ? 16.400 -17.538 -30.089 1.00 32.16 464 TYR A O 1
ATOM 3637 N N . SER A 1 465 ? 15.170 -19.270 -29.385 1.00 33.09 465 SER A N 1
ATOM 3638 C CA . SER A 1 465 ? 16.135 -20.345 -29.627 1.00 33.09 465 SER A CA 1
ATOM 3639 C C . SER A 1 465 ? 15.523 -21.202 -30.733 1.00 33.09 465 SER A C 1
ATOM 3641 O O . SER A 1 465 ? 14.599 -21.981 -30.499 1.00 33.09 465 SER A O 1
ATOM 3643 N N . GLY A 1 466 ? 15.977 -20.944 -31.953 1.00 30.02 466 GLY A N 1
ATOM 3644 C CA . GLY A 1 466 ? 15.618 -21.624 -33.190 1.00 30.02 466 GLY A CA 1
ATOM 3645 C C . GLY A 1 466 ? 16.599 -21.185 -34.252 1.00 30.02 466 GLY A C 1
ATOM 3646 O O . GLY A 1 466 ? 16.517 -19.991 -34.614 1.00 30.02 466 GLY A O 1
#

Secondary structure (DSSP, 8-state):
--------S--SSSTTSS-------------------------------------PPPP--------PEEEEEE-HHHHHHHHHS-S-HHHHHHHHHHHHT-EE-HHHHHHHHHHHHTPPPP-SSHHHHHHHHHHHHHHHHHHHHTTS-EEEEEHHHHTTS-HHHHHHHHHHHEEEEEEEESPPGGG---SS--S-EES--SGGGGSHHHHHHHHHHHT----EEEE-TT---SS--GGGTT-SEEEEE-SSS--EEEEGGGHHHHHHHHHHHS-EEEEEE-SS-STTSEEEEEESPPGGG--TTBGGG-HHHHHHHHHTTTTSS-EEEEEEE----HHHHHHHHH---------SSGGG------B--TT--GGGEEEEEEEESEESS-HHHHHHHHHHHHHTTTTSGGGHHHHHHHHHHHHHHHHHHHHHHH--SS----S---S----SS-EEE---------

Organism: Wuchereria bancrofti (NCBI:txid6293)

Foldseek 3Di:
DDDDDDDDDDPDPPPPPPDDDDDDDDDDDDDDDDDDDDDDDDDDDDDDDDPDPDDDDDDDDDDDPDDFFEEEEAAVVLLVLQCPAVFDPQSVVVSVCCVVVQKDFLVRVVVNLVSLVSTDQDDDDPNNLSNLLSVLVSLLCVLRPVVGTYMYGYLLVLQVDDQVVSLCVCVSRHQEYFYAPPHQQSSQNHPADNWQYQFDNASCQVDPLVQVLLCVLLLFDFWKKKFAAPDADPDDPPLCPVAQWKWKDWSPDAIAIDGPVPVRVVVRVCSNPTIIMIGRAAPDQALVQKDKAWDPDDPVQCDPQFLCVQPSNVSCCVQLVRNLHTFIWIKGFRDPDPVVVVVVVVPPDDPDPRDRHSSLRADPDGGDDPPDDSVRITTRHTGGGAHSSHSVSNVVRSVSCVVSVSVPSVSTVVSSVSSNSSSVSSVVSCVVQQDDDDDPPPDDPPSDDRRPDMDIDDNPPPPDPD

InterPro domains:
  IPR028097 FAM91, C-terminal domain [PF14648] (67-436)
  IPR039199 FAM91 [PTHR28441] (57-439)

Radius of gyration: 27.14 Å; chains: 1; bounding box: 68×74×93 Å

pLDDT: mean 75.79, std 23.96, range [22.91, 97.0]

Sequence (466 aa):
IDEDSTAAITEDLSDFSTALVSPGGADEYDENESTADGLAMNHDVLVASFTSLSLTTPTPCGGNEATKRIAFLFDSSLTAFLMMGNLSVSLKNHAVTLFEVGKLSDESLDSFVEELQNVKLFVEGEAQRYSEHAQTLLLTILALRSSSELDLIRGESLLSLDHATRLRLINKTYRCLVSMAPLSGEACPLSVPSIPHFGTVIPEVVSSWFRLFLYYTLGDGPVSLYIPKGSRVPVIPCALRQCKHLLITTASHEPVIIPADNCLIQLNDILQTHAVFVQEYSAVTDDSEIVSVPFPFIDSSLTDGHFSSHPSVLKLREKLGLNSLCGYLTLLCKKKTIDWEVQSKNRKGGTTTVSKDPRKIASLRVHLRDDETYADYTLLDCVFGVPLFDEHLNRVICQRIKDCELLDPKNSNIVEFANRDLVQSLRELINKYQTWGESTCVWEISRWSPPAQTLLFQKWRDKYSG